Protein AF-A0A6P0M9P1-F1 (afdb_monomer_lite)

pLDDT: mean 74.09, std 18.94, range [24.89, 97.88]

Structure (mmCIF, N/CA/C/O backbone):
data_AF-A0A6P0M9P1-F1
#
_entry.id   AF-A0A6P0M9P1-F1
#
loop_
_atom_site.group_PDB
_atom_site.id
_atom_site.type_symbol
_atom_site.label_atom_id
_atom_site.label_alt_id
_atom_site.label_comp_id
_atom_site.label_asym_id
_atom_site.label_entity_id
_atom_site.label_seq_id
_atom_site.pdbx_PDB_ins_code
_atom_site.Cartn_x
_atom_site.Cartn_y
_at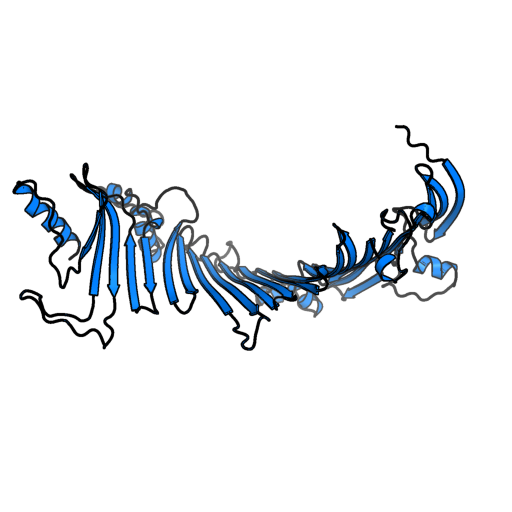om_site.Cartn_z
_atom_site.occupancy
_atom_site.B_iso_or_equiv
_atom_site.auth_seq_id
_atom_site.auth_comp_id
_atom_site.auth_asym_id
_atom_site.auth_atom_id
_atom_site.pdbx_PDB_model_num
ATOM 1 N N . MET A 1 1 ? -7.305 11.509 -44.863 1.00 38.38 1 MET A N 1
ATOM 2 C CA . MET A 1 1 ? -5.838 11.687 -44.806 1.00 38.38 1 MET A CA 1
ATOM 3 C C . MET A 1 1 ? -5.190 10.325 -45.001 1.00 38.38 1 MET A C 1
ATOM 5 O O . MET A 1 1 ? -5.259 9.501 -44.101 1.00 38.38 1 MET A O 1
ATOM 9 N N . GLN A 1 2 ? -4.645 10.062 -46.188 1.00 34.06 2 GLN A N 1
ATOM 10 C CA . GLN A 1 2 ? -3.850 8.864 -46.471 1.00 34.06 2 GLN A CA 1
ATOM 11 C C . GLN A 1 2 ? -2.461 9.055 -45.842 1.00 34.06 2 GLN A C 1
ATOM 13 O O . GLN A 1 2 ? -1.801 10.054 -46.115 1.00 34.06 2 GLN A O 1
ATOM 18 N N . ARG A 1 3 ? -2.040 8.141 -44.959 1.00 35.53 3 ARG A N 1
ATOM 19 C CA . ARG A 1 3 ? -0.643 8.047 -44.510 1.00 35.53 3 ARG A CA 1
ATOM 20 C C . ARG A 1 3 ? 0.139 7.338 -45.615 1.00 35.53 3 ARG A C 1
ATOM 22 O O . ARG A 1 3 ? 0.068 6.120 -45.717 1.00 35.53 3 ARG A O 1
ATOM 29 N N . THR A 1 4 ? 0.840 8.088 -46.450 1.00 42.34 4 THR A N 1
ATOM 30 C CA . THR A 1 4 ? 1.863 7.545 -47.348 1.00 42.34 4 THR A CA 1
ATOM 31 C C . THR A 1 4 ? 3.194 7.571 -46.604 1.00 42.34 4 THR A C 1
ATOM 33 O O . THR A 1 4 ? 3.715 8.643 -46.313 1.00 42.34 4 THR A O 1
ATOM 36 N N . THR A 1 5 ? 3.711 6.399 -46.240 1.00 47.75 5 THR A N 1
ATOM 37 C CA . THR A 1 5 ? 5.078 6.231 -45.730 1.00 47.75 5 THR A CA 1
ATOM 38 C C . THR A 1 5 ? 5.928 5.747 -46.900 1.00 47.75 5 THR A C 1
ATOM 40 O O . THR A 1 5 ? 5.751 4.621 -47.357 1.00 47.75 5 THR A O 1
ATOM 43 N N . SER A 1 6 ? 6.800 6.601 -47.433 1.00 54.19 6 SER A N 1
ATOM 44 C CA . SER A 1 6 ? 7.803 6.214 -48.432 1.00 54.19 6 SER A CA 1
ATOM 45 C C . SER A 1 6 ? 9.042 5.692 -47.702 1.00 54.19 6 SER A C 1
ATOM 47 O O . SER A 1 6 ? 9.716 6.429 -46.981 1.00 54.19 6 SER A O 1
ATOM 49 N N . VAL A 1 7 ? 9.343 4.402 -47.858 1.00 54.53 7 VAL A N 1
ATOM 50 C CA . VAL A 1 7 ? 10.611 3.810 -47.402 1.00 54.53 7 VAL A CA 1
ATOM 51 C C . VAL A 1 7 ? 11.646 4.061 -48.496 1.00 54.53 7 VAL A C 1
ATOM 53 O O . VAL A 1 7 ? 11.438 3.656 -49.636 1.00 54.53 7 VAL A O 1
ATOM 56 N N . SER A 1 8 ? 12.727 4.776 -48.178 1.00 58.97 8 SER A N 1
ATOM 57 C CA . SER A 1 8 ? 13.709 5.226 -49.183 1.00 58.97 8 SER A CA 1
ATOM 58 C C . SER A 1 8 ? 14.984 4.377 -49.230 1.00 58.97 8 SER A C 1
ATOM 60 O O . SER A 1 8 ? 15.670 4.377 -50.247 1.00 58.97 8 SER A O 1
ATOM 62 N N . LEU A 1 9 ? 15.292 3.635 -48.160 1.00 63.91 9 LEU A N 1
ATOM 63 C CA . LEU A 1 9 ? 16.348 2.619 -48.100 1.00 63.91 9 LEU A CA 1
ATOM 64 C C . LEU A 1 9 ? 16.195 1.825 -46.789 1.00 63.91 9 LEU A C 1
ATOM 66 O O . LEU A 1 9 ? 15.984 2.441 -45.743 1.00 63.91 9 LEU A O 1
ATOM 70 N N . GLY A 1 10 ? 16.328 0.499 -46.820 1.00 65.81 10 GLY A N 1
ATOM 71 C CA . GLY A 1 10 ? 16.292 -0.346 -45.623 1.00 65.81 10 GLY A CA 1
ATOM 72 C C . GLY A 1 10 ? 17.229 -1.540 -45.756 1.00 65.81 10 GLY A C 1
ATOM 73 O O . GLY A 1 10 ? 17.262 -2.182 -46.803 1.00 65.81 10 GLY A O 1
ATOM 74 N N . LEU A 1 11 ? 18.007 -1.810 -44.712 1.00 77.12 11 LEU A N 1
ATOM 75 C CA . LEU A 1 11 ? 18.753 -3.049 -44.531 1.00 77.12 11 LEU A CA 1
ATOM 76 C C . LEU A 1 11 ? 18.019 -3.875 -43.480 1.00 77.12 11 LEU A C 1
ATOM 78 O O . LEU A 1 11 ? 17.693 -3.364 -42.408 1.00 77.12 11 LEU A O 1
ATOM 82 N N . ILE A 1 12 ? 17.762 -5.137 -43.797 1.00 80.69 12 ILE A N 1
ATOM 83 C CA . ILE A 1 12 ? 17.265 -6.127 -42.846 1.00 80.69 12 ILE A CA 1
ATOM 84 C C . ILE A 1 12 ? 18.314 -7.228 -42.816 1.00 80.69 12 ILE A C 1
ATOM 86 O O . ILE A 1 12 ? 18.659 -7.778 -43.860 1.00 80.69 12 ILE A O 1
ATOM 90 N N . SER A 1 13 ? 18.856 -7.495 -41.634 1.00 83.56 13 SER A N 1
ATOM 91 C CA . SER A 1 13 ? 19.706 -8.653 -41.393 1.00 83.56 13 SER A CA 1
ATOM 92 C C . SER A 1 13 ? 18.920 -9.650 -40.566 1.00 83.56 13 SER A C 1
ATOM 94 O O . SER A 1 13 ? 18.376 -9.297 -39.521 1.00 83.56 13 SER A O 1
ATOM 96 N N . GLU A 1 14 ? 18.890 -10.891 -41.022 1.00 87.00 14 GLU A N 1
ATOM 97 C CA . GLU A 1 14 ? 18.314 -11.999 -40.275 1.00 87.00 14 GLU A CA 1
ATOM 98 C C . GLU A 1 14 ? 19.429 -12.712 -39.514 1.00 87.00 14 GLU A C 1
ATOM 100 O O . GLU A 1 14 ? 20.506 -12.966 -40.052 1.00 87.00 14 GLU A O 1
ATOM 105 N N . LEU A 1 15 ? 19.169 -13.007 -38.248 1.00 83.75 15 LEU A N 1
ATOM 106 C CA . LEU A 1 15 ? 20.031 -13.786 -37.377 1.00 83.75 15 LEU A CA 1
ATOM 107 C C . LEU A 1 15 ? 19.163 -14.878 -36.761 1.00 83.75 15 LEU A C 1
ATOM 109 O O . LEU A 1 15 ? 18.181 -14.565 -36.095 1.00 83.75 15 LEU A O 1
ATOM 113 N N . THR A 1 16 ? 19.493 -16.143 -37.001 1.00 84.12 16 THR A N 1
ATOM 114 C CA . THR A 1 16 ? 18.755 -17.273 -36.424 1.00 84.12 16 THR A CA 1
ATOM 115 C C . THR A 1 16 ? 19.647 -17.993 -35.436 1.00 84.12 16 THR A C 1
ATOM 117 O O . THR A 1 16 ? 20.702 -18.472 -35.824 1.00 84.12 16 THR A O 1
ATOM 120 N N . VAL A 1 17 ? 19.211 -18.069 -34.182 1.00 80.75 17 VAL A N 1
ATOM 121 C CA . VAL A 1 17 ? 19.950 -18.675 -33.071 1.00 80.75 17 VAL A CA 1
ATOM 122 C C . VAL A 1 17 ? 18.977 -19.542 -32.280 1.00 80.75 17 VAL A C 1
ATOM 124 O O . VAL A 1 17 ? 17.873 -19.100 -31.973 1.00 80.75 17 VAL A O 1
ATOM 127 N N . ALA A 1 18 ? 19.362 -20.783 -31.969 1.00 78.44 18 ALA A N 1
ATOM 128 C CA . ALA A 1 18 ? 18.538 -21.736 -31.208 1.00 78.44 18 ALA A CA 1
ATOM 129 C C . ALA A 1 18 ? 17.090 -21.915 -31.729 1.00 78.44 18 ALA A C 1
ATOM 131 O O . ALA A 1 18 ? 16.169 -22.188 -30.965 1.00 78.44 18 ALA A O 1
ATOM 132 N N . GLY A 1 19 ? 16.875 -21.775 -33.043 1.00 78.31 19 GLY A N 1
ATOM 133 C CA . GLY A 1 19 ? 15.552 -21.911 -33.665 1.00 78.31 19 GLY A CA 1
ATOM 134 C C . GLY A 1 19 ? 14.665 -20.662 -33.597 1.00 78.31 19 GLY A C 1
ATOM 135 O O . GLY A 1 19 ? 13.563 -20.689 -34.142 1.00 78.31 19 GLY A O 1
ATOM 136 N N . GLU A 1 20 ? 15.140 -19.562 -33.007 1.00 83.19 20 GLU A N 1
ATOM 137 C CA . GLU A 1 20 ? 14.487 -18.254 -33.077 1.00 83.19 20 GLU A CA 1
ATOM 138 C C . GLU A 1 20 ? 15.177 -17.346 -34.096 1.00 83.19 20 GLU A C 1
ATOM 140 O O . GLU A 1 20 ? 16.402 -17.217 -34.115 1.00 83.19 20 GLU A O 1
ATOM 145 N N . THR A 1 21 ? 14.384 -16.691 -34.946 1.00 85.75 21 THR A N 1
ATOM 146 C CA . THR A 1 21 ? 14.883 -15.734 -35.940 1.00 85.75 21 THR A CA 1
ATOM 147 C C . THR A 1 21 ? 14.630 -14.304 -35.485 1.00 85.75 21 THR A C 1
ATOM 149 O O . THR A 1 21 ? 13.490 -13.861 -35.319 1.00 85.75 21 THR A O 1
ATOM 152 N N . VAL A 1 22 ? 15.714 -13.549 -35.369 1.00 87.38 22 VAL A N 1
ATOM 153 C CA . VAL A 1 22 ? 15.731 -12.124 -35.065 1.00 87.38 22 VAL A CA 1
ATOM 154 C C . VAL A 1 22 ? 16.049 -11.345 -36.324 1.00 87.38 22 VAL A C 1
ATOM 156 O O . VAL A 1 22 ? 16.987 -11.641 -37.057 1.00 87.38 22 VAL A O 1
ATOM 159 N N . ASN A 1 23 ? 15.264 -10.308 -36.562 1.00 87.50 23 ASN A N 1
ATOM 160 C CA . ASN A 1 23 ? 15.433 -9.385 -37.661 1.00 87.50 23 ASN A CA 1
ATOM 161 C C . ASN A 1 23 ? 15.961 -8.067 -37.107 1.00 87.50 23 ASN A C 1
ATOM 163 O O . ASN A 1 23 ? 15.281 -7.383 -36.337 1.00 87.50 23 ASN A O 1
ATOM 167 N N . LEU A 1 24 ? 17.170 -7.710 -37.521 1.00 86.19 24 LEU A N 1
ATOM 168 C CA . LEU A 1 24 ? 17.770 -6.416 -37.253 1.00 86.19 24 LEU A CA 1
ATOM 169 C C . LEU A 1 24 ? 17.489 -5.500 -38.435 1.00 86.19 24 LEU A C 1
ATOM 171 O O . LEU A 1 24 ? 17.978 -5.723 -39.542 1.00 86.19 24 LEU A O 1
ATOM 175 N N . ILE A 1 25 ? 16.694 -4.468 -38.192 1.00 89.88 25 ILE A N 1
ATOM 176 C CA . ILE A 1 25 ? 16.347 -3.463 -39.185 1.00 89.88 25 ILE A CA 1
ATOM 177 C C . ILE A 1 25 ? 17.253 -2.244 -39.031 1.00 89.88 25 ILE A C 1
ATOM 179 O O . ILE A 1 25 ? 17.610 -1.850 -37.921 1.00 89.88 25 ILE A O 1
ATOM 183 N N . LEU A 1 26 ? 17.598 -1.626 -40.153 1.00 87.75 26 LEU A N 1
ATOM 184 C CA . LEU A 1 26 ? 18.096 -0.261 -40.237 1.00 87.75 26 LEU A CA 1
ATOM 185 C C . LEU A 1 26 ? 17.437 0.388 -41.451 1.00 87.75 26 LEU A C 1
ATOM 187 O O . LEU A 1 26 ? 17.764 0.063 -42.590 1.00 87.75 26 LEU A O 1
ATOM 191 N N . GLU A 1 27 ? 16.504 1.302 -41.222 1.00 89.88 27 GLU A N 1
ATOM 192 C CA . GLU A 1 27 ? 15.708 1.915 -42.280 1.00 89.88 27 GLU A CA 1
ATOM 193 C C . GLU A 1 27 ? 15.715 3.440 -42.213 1.00 89.88 27 GLU A C 1
ATOM 195 O O . GLU A 1 27 ? 15.744 4.050 -41.141 1.00 89.88 27 GLU A O 1
ATOM 200 N N . LYS A 1 28 ? 15.657 4.057 -43.394 1.00 88.94 28 LYS A N 1
ATOM 201 C CA . LYS A 1 28 ? 15.382 5.478 -43.587 1.00 88.94 28 LYS A CA 1
ATOM 202 C C . LYS A 1 28 ? 14.001 5.627 -44.217 1.00 88.94 28 LYS A C 1
ATOM 204 O O . LYS A 1 28 ? 13.802 5.330 -45.403 1.00 88.94 28 LYS A O 1
ATOM 209 N N . ILE A 1 29 ? 13.069 6.155 -43.438 1.00 86.62 29 ILE A N 1
ATOM 210 C CA . ILE A 1 29 ? 11.688 6.398 -43.851 1.00 86.62 29 ILE A CA 1
ATOM 211 C C . ILE A 1 29 ? 11.382 7.894 -43.867 1.00 86.62 29 ILE A C 1
ATOM 213 O O . ILE A 1 29 ? 11.994 8.687 -43.149 1.00 86.62 29 ILE A O 1
ATOM 217 N N . GLU A 1 30 ? 10.403 8.273 -44.676 1.00 81.94 30 GLU A N 1
ATOM 218 C CA . GLU A 1 30 ? 9.823 9.610 -44.667 1.00 81.94 30 GLU A CA 1
ATOM 219 C C . GLU A 1 30 ? 8.428 9.549 -44.023 1.00 81.94 30 GLU A C 1
ATOM 221 O O . GLU A 1 30 ? 7.499 8.934 -44.549 1.00 81.94 30 GLU A O 1
ATOM 226 N N . ASP A 1 31 ? 8.281 10.158 -42.843 1.00 76.38 31 ASP A N 1
ATOM 227 C CA . ASP A 1 31 ? 7.021 10.233 -42.092 1.00 76.38 31 ASP A CA 1
ATOM 228 C C . ASP A 1 31 ? 6.557 11.691 -42.051 1.00 76.38 31 ASP A C 1
ATOM 230 O O . ASP A 1 31 ? 7.145 12.517 -41.356 1.00 76.38 31 ASP A O 1
ATOM 234 N N . ARG A 1 32 ? 5.502 12.031 -42.804 1.00 76.56 32 ARG A N 1
ATOM 235 C CA . ARG A 1 32 ? 4.954 13.403 -42.889 1.00 76.56 32 ARG A CA 1
ATOM 236 C C . ARG A 1 32 ? 6.013 14.457 -43.280 1.00 76.56 32 ARG A C 1
ATOM 238 O O . ARG A 1 32 ? 6.100 15.502 -42.634 1.00 76.56 32 ARG A O 1
ATOM 245 N N . ASN A 1 33 ? 6.802 14.185 -44.325 1.00 77.31 33 ASN A N 1
ATOM 246 C CA . ASN A 1 33 ? 7.924 15.018 -44.801 1.00 77.31 33 ASN A CA 1
ATOM 247 C C . ASN A 1 33 ? 9.038 15.221 -43.754 1.00 77.31 33 ASN A C 1
ATOM 249 O O . ASN A 1 33 ? 9.734 16.236 -43.762 1.00 77.31 33 ASN A O 1
ATOM 253 N N . VAL A 1 34 ? 9.174 14.287 -42.810 1.00 78.44 34 VAL A N 1
ATOM 254 C CA . VAL A 1 34 ? 10.265 14.251 -41.833 1.00 78.44 34 VAL A CA 1
ATOM 255 C C . VAL A 1 34 ? 11.085 13.003 -42.091 1.00 78.44 34 VAL A C 1
ATOM 257 O O . VAL A 1 34 ? 10.536 11.902 -42.156 1.00 78.44 34 VAL A O 1
ATOM 260 N N . THR A 1 35 ? 12.400 13.168 -42.192 1.00 85.50 35 THR A N 1
ATOM 261 C CA . THR A 1 35 ? 13.320 12.039 -42.284 1.00 85.50 35 THR A CA 1
ATOM 262 C C . THR A 1 35 ? 13.402 11.357 -40.924 1.00 85.50 35 THR A C 1
ATOM 264 O O . THR A 1 35 ? 13.758 11.983 -39.919 1.00 85.50 35 THR A O 1
ATOM 267 N N . VAL A 1 36 ? 13.097 10.064 -40.890 1.00 87.69 36 VAL A N 1
ATOM 268 C CA . VAL A 1 36 ? 13.211 9.226 -39.697 1.00 87.69 36 VAL A CA 1
ATOM 269 C C . VAL A 1 36 ? 14.160 8.075 -40.005 1.00 87.69 36 VAL A C 1
ATOM 271 O O . VAL A 1 36 ? 13.986 7.368 -40.995 1.00 87.69 36 VAL A O 1
ATOM 274 N N . TYR A 1 37 ? 15.159 7.886 -39.150 1.00 90.56 37 TYR A N 1
ATOM 275 C CA . TYR A 1 37 ? 15.998 6.693 -39.164 1.00 90.56 37 TYR A CA 1
ATOM 276 C C . TYR A 1 37 ? 15.546 5.782 -38.034 1.00 90.56 37 TYR A C 1
ATOM 278 O O . TYR A 1 37 ? 15.446 6.233 -36.891 1.00 90.56 37 TYR A O 1
ATOM 286 N N . ARG A 1 38 ? 15.272 4.520 -38.343 1.00 90.50 38 ARG A N 1
ATOM 287 C CA . ARG A 1 38 ? 14.925 3.499 -37.354 1.00 90.50 38 ARG A CA 1
ATOM 288 C C . ARG A 1 38 ? 15.929 2.377 -37.415 1.00 90.50 38 ARG A C 1
ATOM 290 O O . ARG A 1 38 ? 16.376 2.013 -38.497 1.00 90.50 38 ARG A O 1
ATOM 297 N N . GLY A 1 39 ? 16.281 1.846 -36.258 1.00 90.69 39 GLY A N 1
ATOM 298 C CA . GLY A 1 39 ? 17.178 0.711 -36.163 1.00 90.69 39 GLY A CA 1
ATOM 299 C C . GLY A 1 39 ? 16.838 -0.186 -34.986 1.00 90.69 39 GLY A C 1
ATOM 300 O O . GLY A 1 39 ? 16.245 0.280 -34.015 1.00 90.69 39 GLY A O 1
ATOM 301 N N . GLY A 1 40 ? 17.239 -1.451 -35.053 1.00 91.00 40 GLY A N 1
ATOM 302 C CA . GLY A 1 40 ? 17.120 -2.398 -33.946 1.00 91.00 40 GLY A CA 1
ATOM 303 C C . GLY A 1 40 ? 16.337 -3.657 -34.303 1.00 91.00 40 GLY A C 1
ATOM 304 O O . GLY A 1 40 ? 16.239 -4.020 -35.467 1.00 91.00 40 GLY A O 1
ATOM 305 N N . MET A 1 41 ? 15.817 -4.339 -33.290 1.00 92.12 41 MET A N 1
ATOM 306 C CA . MET A 1 41 ? 15.049 -5.576 -33.417 1.00 92.12 41 MET A CA 1
ATOM 307 C C . MET A 1 41 ? 13.576 -5.289 -33.707 1.00 92.12 41 MET A C 1
ATOM 309 O O . MET A 1 41 ? 13.004 -4.325 -33.188 1.00 92.12 41 MET A O 1
ATOM 313 N N . ILE A 1 42 ? 12.933 -6.156 -34.490 1.00 86.50 42 ILE A N 1
ATOM 314 C CA . ILE A 1 42 ? 11.476 -6.111 -34.657 1.00 86.50 42 ILE A CA 1
ATOM 315 C C . ILE A 1 42 ? 10.798 -6.451 -33.321 1.00 86.50 42 ILE A C 1
ATOM 317 O O . ILE A 1 42 ? 11.225 -7.338 -32.582 1.00 86.50 42 ILE A O 1
ATOM 321 N N . ALA A 1 43 ? 9.724 -5.726 -33.003 1.00 84.50 43 ALA A N 1
ATOM 322 C CA . ALA A 1 43 ? 8.974 -5.919 -31.768 1.00 84.50 43 ALA A CA 1
ATOM 323 C C . ALA A 1 43 ? 8.430 -7.354 -31.646 1.00 84.50 43 ALA A C 1
ATOM 325 O O . ALA A 1 43 ? 7.859 -7.889 -32.594 1.00 84.50 43 ALA A O 1
ATOM 326 N N . GLY A 1 44 ? 8.572 -7.939 -30.455 1.00 84.94 44 GLY A N 1
ATOM 327 C CA . GLY A 1 44 ? 8.113 -9.297 -30.150 1.00 84.94 44 GLY A CA 1
ATOM 328 C C . GLY A 1 44 ? 9.122 -10.404 -30.470 1.00 84.94 44 GLY A C 1
ATOM 329 O O . GLY A 1 44 ? 8.839 -11.557 -30.170 1.00 84.94 44 GLY A O 1
ATOM 330 N N . GLN A 1 45 ? 10.283 -10.077 -31.045 1.00 90.19 45 GLN A N 1
ATOM 331 C CA . GLN A 1 45 ? 11.377 -11.032 -31.243 1.00 90.19 45 GLN A CA 1
ATOM 332 C C . GLN A 1 45 ? 12.302 -11.084 -30.027 1.00 90.19 45 GLN A C 1
ATOM 334 O O . GLN A 1 45 ? 12.433 -10.108 -29.285 1.00 90.19 45 GLN A O 1
ATOM 339 N N . ARG A 1 46 ? 12.973 -12.220 -29.853 1.00 90.81 46 ARG A N 1
ATOM 340 C CA . ARG A 1 46 ? 13.900 -12.481 -28.756 1.00 90.81 46 ARG A CA 1
ATOM 341 C C . ARG A 1 46 ? 15.220 -12.998 -29.314 1.00 90.81 46 ARG A C 1
ATOM 343 O O . ARG A 1 46 ? 15.235 -13.766 -30.265 1.00 90.81 46 ARG A O 1
ATOM 350 N N . LEU A 1 47 ? 16.325 -12.520 -28.750 1.00 90.06 47 LEU A N 1
ATOM 351 C CA . LEU A 1 47 ? 17.672 -12.972 -29.084 1.00 90.06 47 LEU A CA 1
ATOM 352 C C . LEU A 1 47 ? 18.294 -13.632 -27.857 1.00 90.06 47 LEU A C 1
ATOM 354 O O . LEU A 1 47 ? 18.680 -12.925 -26.923 1.00 90.06 47 LEU A O 1
ATOM 358 N N . TYR A 1 48 ? 18.409 -14.959 -27.868 1.00 90.69 48 TYR A N 1
ATOM 359 C CA . TYR A 1 48 ? 19.090 -15.709 -26.813 1.00 90.69 48 TYR A CA 1
ATOM 360 C C . TYR A 1 48 ? 20.597 -15.449 -26.849 1.00 90.69 48 TYR A C 1
ATOM 362 O O . TYR A 1 48 ? 21.287 -15.799 -27.807 1.00 90.69 48 TYR A O 1
ATOM 370 N N . VAL A 1 49 ? 21.108 -14.802 -25.801 1.00 89.19 49 VAL A N 1
ATOM 371 C CA . VAL A 1 49 ? 22.491 -14.308 -25.758 1.00 89.19 49 VAL A CA 1
ATOM 372 C C . VAL A 1 49 ? 23.480 -15.457 -25.613 1.00 89.19 49 VAL A C 1
ATOM 374 O O . VAL A 1 49 ? 24.488 -15.472 -26.311 1.00 89.19 49 VAL A O 1
ATOM 377 N N . VAL A 1 50 ? 23.194 -16.420 -24.734 1.00 88.81 50 VAL A N 1
ATOM 378 C CA . VAL A 1 50 ? 24.088 -17.563 -24.499 1.00 88.81 50 VAL A CA 1
ATOM 379 C C . VAL A 1 50 ? 24.176 -18.441 -25.742 1.00 88.81 50 VAL A C 1
ATOM 381 O O . VAL A 1 50 ? 25.277 -18.680 -26.222 1.00 88.81 50 VAL A O 1
ATOM 384 N N . ALA A 1 51 ? 23.038 -18.791 -26.342 1.00 87.56 51 ALA A N 1
ATOM 385 C CA . ALA A 1 51 ? 23.013 -19.562 -27.582 1.00 87.56 51 ALA A CA 1
ATOM 386 C C . ALA A 1 51 ? 23.769 -18.872 -28.737 1.00 87.56 51 ALA A C 1
ATOM 388 O O . ALA A 1 51 ? 24.451 -19.534 -29.515 1.00 87.56 51 ALA A O 1
ATOM 389 N N . LEU A 1 52 ? 23.701 -17.536 -28.835 1.00 88.88 52 LEU A N 1
ATOM 390 C CA . LEU A 1 52 ? 24.477 -16.784 -29.828 1.00 88.88 52 LEU A CA 1
ATOM 391 C C . LEU A 1 52 ? 25.982 -16.867 -29.536 1.00 88.88 52 LEU A C 1
ATOM 393 O O . LEU A 1 52 ? 26.791 -16.992 -30.452 1.00 88.88 52 LEU A O 1
ATOM 397 N N . LEU A 1 53 ? 26.371 -16.762 -28.264 1.00 88.00 53 LEU A N 1
ATOM 398 C CA . LEU A 1 53 ? 27.773 -16.855 -27.865 1.00 88.00 53 LEU A CA 1
ATOM 399 C C . LEU A 1 53 ? 28.335 -18.265 -28.062 1.00 88.00 53 LEU A C 1
ATOM 401 O O . LEU A 1 53 ? 29.481 -18.369 -28.479 1.00 88.00 53 LEU A O 1
ATOM 405 N N . GLU A 1 54 ? 27.555 -19.318 -27.825 1.00 89.06 54 GLU A N 1
ATOM 406 C CA . GLU A 1 54 ? 27.941 -20.713 -28.087 1.00 89.06 54 GLU A CA 1
ATOM 407 C C . GLU A 1 54 ? 28.165 -20.985 -29.586 1.00 89.06 54 GLU A C 1
ATOM 409 O O . GLU A 1 54 ? 29.062 -21.745 -29.950 1.00 89.06 54 GLU A O 1
ATOM 414 N N . GLU A 1 55 ? 27.408 -20.329 -30.474 1.00 86.75 55 GLU A N 1
ATOM 415 C CA . GLU A 1 55 ? 27.634 -20.409 -31.925 1.00 86.75 55 GLU A CA 1
ATOM 416 C C . GLU A 1 55 ? 28.947 -19.720 -32.346 1.00 86.75 55 GLU A C 1
ATOM 418 O O . GLU A 1 55 ? 29.640 -20.180 -33.256 1.00 86.75 55 GLU A O 1
ATOM 423 N N . LEU A 1 56 ? 29.320 -18.627 -31.669 1.00 88.00 56 LEU A N 1
ATOM 424 C CA . LEU A 1 56 ? 30.550 -17.870 -31.941 1.00 88.00 56 LEU A CA 1
ATOM 425 C C . LEU A 1 56 ? 31.791 -18.455 -31.252 1.00 88.00 56 LEU A C 1
ATOM 427 O O . LEU A 1 56 ? 32.903 -18.338 -31.773 1.00 88.00 56 LEU A O 1
ATOM 431 N N . ILE A 1 57 ? 31.612 -19.041 -30.071 1.00 89.56 57 ILE A N 1
ATOM 432 C CA . ILE A 1 57 ? 32.646 -19.618 -29.215 1.00 89.56 57 ILE A CA 1
ATOM 433 C C . ILE A 1 57 ? 32.195 -21.042 -28.864 1.00 89.56 57 ILE A C 1
ATOM 435 O O . ILE A 1 57 ? 31.507 -21.243 -27.861 1.00 89.56 57 ILE A O 1
ATOM 439 N N . PRO A 1 58 ? 32.581 -22.037 -29.679 1.00 82.75 58 PRO A N 1
ATOM 440 C CA . PRO A 1 58 ? 32.293 -23.434 -29.384 1.00 82.75 58 PRO A CA 1
ATOM 441 C C . PRO A 1 58 ? 32.853 -23.832 -28.010 1.00 82.75 58 PRO A C 1
ATOM 443 O O . PRO A 1 58 ? 33.950 -23.404 -27.654 1.00 82.75 58 PRO A O 1
ATOM 446 N N . GLU A 1 59 ? 32.117 -24.667 -27.268 1.00 83.62 59 GLU A N 1
ATOM 447 C CA . GLU A 1 59 ? 32.466 -25.136 -25.908 1.00 83.62 59 GLU A CA 1
ATOM 448 C C . GLU A 1 59 ? 32.436 -24.054 -24.812 1.00 83.62 59 GLU A C 1
ATOM 450 O O . GLU A 1 59 ? 33.087 -24.191 -23.774 1.00 83.62 59 GLU A O 1
ATOM 455 N N . LEU A 1 60 ? 31.669 -22.978 -25.006 1.00 84.69 60 LEU A N 1
ATOM 456 C CA . LEU A 1 60 ? 31.405 -22.025 -23.933 1.00 84.69 60 LEU A CA 1
ATOM 457 C C . LEU A 1 60 ? 30.688 -22.719 -22.759 1.00 84.69 60 LEU A C 1
ATOM 459 O O . LEU A 1 60 ? 29.543 -23.140 -22.880 1.00 84.69 60 LEU A O 1
ATOM 463 N N . ASP A 1 61 ? 31.358 -22.799 -21.610 1.00 85.50 61 ASP A N 1
ATOM 464 C CA . ASP A 1 61 ? 30.780 -23.300 -20.359 1.00 85.50 61 ASP A CA 1
ATOM 465 C C . ASP A 1 61 ? 29.926 -22.201 -19.704 1.00 85.50 61 ASP A C 1
ATOM 467 O O . ASP A 1 61 ? 30.402 -21.399 -18.892 1.00 85.50 61 ASP A O 1
ATOM 471 N N . ALA A 1 62 ? 28.672 -22.086 -20.147 1.00 81.94 62 ALA A N 1
ATOM 472 C CA . ALA A 1 62 ? 27.717 -21.121 -19.619 1.00 81.94 62 ALA A CA 1
ATOM 473 C C . ALA A 1 62 ? 26.875 -21.741 -18.485 1.00 81.94 62 ALA A C 1
ATOM 475 O O . ALA A 1 62 ? 26.254 -22.786 -18.687 1.00 81.94 62 ALA A O 1
ATOM 476 N N . PRO A 1 63 ? 26.776 -21.092 -17.306 1.00 83.94 63 PRO A N 1
ATOM 477 C CA . PRO A 1 63 ? 25.931 -21.579 -16.220 1.00 83.94 63 PRO A CA 1
ATOM 478 C C . PRO A 1 63 ? 24.453 -21.686 -16.619 1.00 83.94 63 PRO A C 1
ATOM 480 O O . PRO A 1 63 ? 23.905 -20.755 -17.213 1.00 83.94 63 PRO A O 1
ATOM 483 N N . ASP A 1 64 ? 23.764 -22.731 -16.149 1.00 82.75 64 ASP A N 1
ATOM 484 C CA . ASP A 1 64 ? 22.319 -22.937 -16.373 1.00 82.75 64 ASP A CA 1
ATOM 485 C C . ASP A 1 64 ? 21.463 -21.712 -15.989 1.00 82.75 64 ASP A C 1
ATOM 487 O O . ASP A 1 64 ? 20.451 -21.417 -16.620 1.00 82.75 64 ASP A O 1
ATOM 491 N N . SER A 1 65 ? 21.908 -20.944 -14.987 1.00 80.56 65 SER A N 1
ATOM 492 C CA . SER A 1 65 ? 21.223 -19.740 -14.483 1.00 80.56 65 SER A CA 1
ATOM 493 C C . SER A 1 65 ? 21.089 -18.587 -15.485 1.00 80.56 65 SER A C 1
ATOM 495 O O . SER A 1 65 ? 20.283 -17.686 -15.243 1.00 80.56 65 SER A O 1
ATOM 497 N N . ILE A 1 66 ? 21.865 -18.587 -16.574 1.00 84.50 66 ILE A N 1
ATOM 498 C CA . ILE A 1 66 ? 21.833 -17.545 -17.615 1.00 84.50 66 ILE A CA 1
ATOM 499 C C . ILE A 1 66 ? 21.460 -18.089 -18.996 1.00 84.50 66 ILE A C 1
ATOM 501 O O . ILE A 1 66 ? 21.369 -17.309 -19.939 1.00 84.50 66 ILE A O 1
ATOM 505 N N . GLN A 1 67 ? 21.215 -19.396 -19.129 1.00 85.00 67 GLN A N 1
ATOM 506 C CA . GLN A 1 67 ? 20.934 -20.040 -20.419 1.00 85.00 67 GLN A CA 1
ATOM 507 C C . GLN A 1 67 ? 19.743 -19.406 -21.157 1.00 85.00 67 GLN A C 1
ATOM 509 O O . GLN A 1 67 ? 19.745 -19.272 -22.378 1.00 85.00 67 GLN A O 1
ATOM 514 N N . ASN A 1 68 ? 18.755 -18.914 -20.405 1.00 87.62 68 ASN A N 1
ATOM 515 C CA . ASN A 1 68 ? 17.561 -18.271 -20.953 1.00 87.62 68 ASN A CA 1
ATOM 516 C C . ASN A 1 68 ? 17.675 -16.743 -21.110 1.00 87.62 68 ASN A C 1
ATOM 518 O O . ASN A 1 68 ? 16.666 -16.104 -21.428 1.00 87.62 68 ASN A O 1
ATOM 522 N N . LEU A 1 69 ? 18.859 -16.149 -20.889 1.00 90.50 69 LEU A N 1
ATOM 523 C CA . LEU A 1 69 ? 19.087 -14.711 -21.050 1.00 90.50 69 LEU A CA 1
ATOM 524 C C . LEU A 1 69 ? 18.762 -14.296 -22.487 1.00 90.50 69 LEU A C 1
ATOM 526 O O . LEU A 1 69 ? 19.420 -14.723 -23.440 1.00 90.50 69 LEU A O 1
ATOM 530 N N . ALA A 1 70 ? 17.783 -13.406 -22.630 1.00 91.88 70 ALA A N 1
ATOM 531 C CA . ALA A 1 70 ? 17.324 -12.937 -23.927 1.00 91.88 70 ALA A CA 1
ATOM 532 C C . ALA A 1 70 ? 17.315 -11.412 -23.999 1.00 91.88 70 ALA A C 1
ATOM 534 O O . ALA A 1 70 ? 16.825 -10.738 -23.096 1.00 91.88 70 ALA A O 1
ATOM 535 N N . ILE A 1 71 ? 17.794 -10.856 -25.109 1.00 92.00 71 ILE A N 1
ATOM 536 C CA . ILE A 1 71 ? 17.483 -9.475 -25.483 1.00 92.00 71 ILE A CA 1
ATOM 537 C C . ILE A 1 71 ? 16.101 -9.499 -26.134 1.00 92.00 71 ILE A C 1
ATOM 539 O O . ILE A 1 71 ? 15.914 -10.156 -27.155 1.00 92.00 71 ILE A O 1
ATOM 543 N N . THR A 1 72 ? 15.124 -8.804 -25.553 1.00 93.31 72 THR A N 1
ATOM 544 C CA . THR A 1 72 ? 13.725 -8.808 -26.035 1.00 93.31 72 THR A CA 1
ATOM 545 C C . THR A 1 72 ? 13.321 -7.494 -26.682 1.00 93.31 72 THR A C 1
ATOM 547 O O . THR A 1 72 ? 12.282 -7.381 -27.337 1.00 93.31 72 THR A O 1
ATOM 550 N N . LYS A 1 73 ? 14.168 -6.472 -26.535 1.00 93.12 73 LYS A N 1
ATOM 551 C CA . LYS A 1 73 ? 13.981 -5.188 -27.190 1.00 93.12 73 LYS A CA 1
ATOM 552 C C . LYS A 1 73 ? 15.316 -4.516 -27.443 1.00 93.12 73 LYS A C 1
ATOM 554 O O . LYS A 1 73 ? 16.124 -4.371 -26.532 1.00 93.12 73 LYS A O 1
ATOM 559 N N . MET A 1 74 ? 15.493 -4.032 -28.664 1.00 92.50 74 MET A N 1
ATOM 560 C CA . MET A 1 74 ? 16.473 -3.013 -29.023 1.00 92.50 74 MET A CA 1
ATOM 561 C C . MET A 1 74 ? 15.825 -2.140 -30.081 1.00 92.50 74 MET A C 1
ATOM 563 O O . MET A 1 74 ? 15.484 -2.640 -31.144 1.00 92.50 74 MET A O 1
ATOM 567 N N . ALA A 1 75 ? 15.626 -0.860 -29.809 1.00 93.06 75 ALA A N 1
ATOM 568 C CA . ALA A 1 75 ? 15.027 0.056 -30.766 1.00 93.06 75 ALA A CA 1
ATOM 569 C C . ALA A 1 75 ? 15.701 1.420 -30.679 1.00 93.06 75 ALA A C 1
ATOM 571 O O . ALA A 1 75 ? 15.875 1.975 -29.598 1.00 93.06 75 ALA A O 1
ATOM 572 N N . VAL A 1 76 ? 16.052 1.969 -31.835 1.00 92.94 76 VAL A N 1
ATOM 573 C CA . VAL A 1 76 ? 16.541 3.330 -32.032 1.00 92.94 76 VAL A CA 1
ATOM 574 C C . VAL A 1 76 ? 15.611 4.023 -33.010 1.00 92.94 76 VAL A C 1
ATOM 576 O O . VAL A 1 76 ? 15.320 3.493 -34.079 1.00 92.94 76 VAL A O 1
ATOM 579 N N . GLU A 1 77 ? 15.198 5.241 -32.682 1.00 92.12 77 GLU A N 1
ATOM 580 C CA . GLU A 1 77 ? 14.577 6.157 -33.635 1.00 92.12 77 GLU A CA 1
ATOM 581 C C . GLU A 1 77 ? 15.304 7.502 -33.580 1.00 92.12 77 GLU A C 1
ATOM 583 O O . GLU A 1 77 ? 15.506 8.076 -32.512 1.00 92.12 77 GLU A O 1
ATOM 588 N N . LEU A 1 78 ? 15.696 8.022 -34.738 1.00 89.38 78 LEU A N 1
ATOM 589 C CA . LEU A 1 78 ? 16.290 9.342 -34.906 1.00 89.38 78 LEU A CA 1
ATOM 590 C C . LEU A 1 78 ? 15.408 10.154 -35.849 1.00 89.38 78 LEU A C 1
ATOM 592 O O . LEU A 1 78 ? 15.119 9.725 -36.964 1.00 89.38 78 LEU A O 1
ATOM 596 N N . ARG A 1 79 ? 15.038 11.366 -35.437 1.00 88.44 79 ARG A N 1
ATOM 597 C CA . ARG A 1 79 ? 14.369 12.365 -36.282 1.00 88.44 79 ARG A CA 1
ATOM 598 C C . ARG A 1 79 ? 15.228 13.631 -36.327 1.00 88.44 79 ARG A C 1
ATOM 600 O O . ARG A 1 79 ? 14.964 14.564 -35.558 1.00 88.44 79 ARG A O 1
ATOM 607 N N . PRO A 1 80 ? 16.268 13.688 -37.181 1.00 84.19 80 PRO A N 1
ATOM 608 C CA . PRO A 1 80 ? 17.214 14.806 -37.199 1.00 84.19 80 PRO A CA 1
ATOM 609 C C . PRO A 1 80 ? 16.539 16.159 -37.435 1.00 84.19 80 PRO A C 1
ATOM 611 O O . PRO A 1 80 ? 16.838 17.118 -36.726 1.00 84.19 80 PRO A O 1
ATOM 614 N N . ASP A 1 81 ? 15.541 16.211 -38.323 1.00 80.69 81 ASP A N 1
ATOM 615 C CA . ASP A 1 81 ? 14.792 17.438 -38.648 1.00 80.69 81 ASP A CA 1
ATOM 616 C C . ASP A 1 81 ? 14.000 17.991 -37.449 1.00 80.69 81 ASP A C 1
ATOM 618 O O . ASP A 1 81 ? 13.630 19.165 -37.407 1.00 80.69 81 ASP A O 1
ATOM 622 N N . LYS A 1 82 ? 13.719 17.137 -36.458 1.00 77.38 82 LYS A N 1
ATOM 623 C CA . LYS A 1 82 ? 13.054 17.496 -35.198 1.00 77.38 82 LYS A CA 1
ATOM 624 C C . LYS A 1 82 ? 14.021 17.546 -34.016 1.00 77.38 82 LYS A C 1
ATOM 626 O O . LYS A 1 82 ? 13.579 17.800 -32.899 1.00 77.38 82 LYS A O 1
ATOM 631 N N . GLY A 1 83 ? 15.315 17.296 -34.231 1.00 78.12 83 GLY A N 1
ATOM 632 C CA . GLY A 1 83 ? 16.305 17.158 -33.162 1.00 78.12 83 GLY A CA 1
ATOM 633 C C . GLY A 1 83 ? 15.886 16.139 -32.101 1.00 78.12 83 GLY A C 1
ATOM 634 O O . GLY A 1 83 ? 16.096 16.386 -30.913 1.00 78.12 83 GLY A O 1
ATOM 635 N N . ALA A 1 84 ? 15.220 15.056 -32.516 1.00 84.62 84 ALA A N 1
ATOM 636 C CA . ALA A 1 84 ? 14.677 14.052 -31.613 1.00 84.62 84 ALA A CA 1
ATOM 637 C C . ALA A 1 84 ? 15.370 12.695 -31.777 1.00 84.62 84 ALA A C 1
ATOM 639 O O . ALA A 1 84 ? 15.767 12.316 -32.880 1.00 84.62 84 ALA A O 1
ATOM 640 N N . PHE A 1 85 ? 15.497 11.978 -30.667 1.00 89.50 85 PHE A N 1
ATOM 641 C CA . PHE A 1 85 ? 16.086 10.648 -30.575 1.00 89.50 85 PHE A CA 1
ATOM 642 C C . PHE A 1 85 ? 15.362 9.839 -29.502 1.00 89.50 85 PHE A C 1
ATOM 644 O O . PHE A 1 85 ? 15.034 10.382 -28.445 1.00 89.50 85 PHE A O 1
ATOM 651 N N . SER A 1 86 ? 15.172 8.548 -29.739 1.00 91.69 86 SER A N 1
ATOM 652 C CA . SER A 1 86 ? 14.798 7.585 -28.712 1.00 91.69 86 SER A CA 1
ATOM 653 C C . SER A 1 86 ? 15.608 6.305 -28.841 1.00 91.69 86 SER A C 1
ATOM 655 O O . SER A 1 86 ? 15.863 5.841 -29.950 1.00 91.69 86 SER A O 1
ATOM 657 N N . PHE A 1 87 ? 15.962 5.729 -27.701 1.00 93.12 87 PHE A N 1
ATOM 658 C CA . PHE A 1 87 ? 16.587 4.427 -27.559 1.00 93.12 87 PHE A CA 1
ATOM 659 C C . PHE A 1 87 ? 15.846 3.627 -26.498 1.00 93.12 87 PHE A C 1
ATOM 661 O O . PHE A 1 87 ? 15.585 4.140 -25.411 1.00 93.12 87 PHE A O 1
ATOM 668 N N . GLU A 1 88 ? 15.537 2.376 -26.799 1.00 94.38 88 GLU A N 1
ATOM 669 C CA . GLU A 1 88 ? 14.914 1.444 -25.871 1.00 94.38 88 GLU A CA 1
ATOM 670 C C . GLU A 1 88 ? 15.636 0.104 -25.942 1.00 94.38 88 GLU A C 1
ATOM 672 O O . GLU A 1 88 ? 15.864 -0.421 -27.031 1.00 94.38 88 GLU A O 1
ATOM 677 N N . ALA A 1 89 ? 15.972 -0.452 -24.784 1.00 93.56 89 ALA A N 1
ATOM 678 C CA . ALA A 1 89 ? 16.554 -1.777 -24.659 1.00 93.56 89 ALA A CA 1
ATOM 679 C C . ALA A 1 89 ? 15.896 -2.536 -23.510 1.00 93.56 89 ALA A C 1
ATOM 681 O O . ALA A 1 89 ? 15.576 -1.939 -22.481 1.00 93.56 89 ALA A O 1
ATOM 682 N N . ALA A 1 90 ? 15.700 -3.838 -23.682 1.00 94.62 90 ALA A N 1
ATOM 683 C CA . ALA A 1 90 ? 15.234 -4.719 -22.624 1.00 94.62 90 ALA A CA 1
ATOM 684 C C . ALA A 1 90 ? 15.905 -6.087 -22.731 1.00 94.62 90 ALA A C 1
ATOM 686 O O . ALA A 1 90 ? 16.071 -6.618 -23.833 1.00 94.62 90 ALA A O 1
ATOM 687 N N . ILE A 1 91 ? 16.265 -6.634 -21.574 1.00 93.38 91 ILE A N 1
ATOM 688 C CA . ILE A 1 91 ? 16.704 -8.017 -21.415 1.00 93.38 91 ILE A CA 1
ATOM 689 C C . ILE A 1 91 ? 15.786 -8.733 -20.433 1.00 93.38 91 ILE A C 1
ATOM 691 O O . ILE A 1 91 ? 15.276 -8.110 -19.501 1.00 93.38 91 ILE A O 1
ATOM 695 N N . GLU A 1 92 ? 15.597 -10.027 -20.639 1.00 92.44 92 GLU A N 1
ATOM 696 C CA . GLU A 1 92 ? 14.791 -10.903 -19.792 1.00 92.44 92 GLU A CA 1
ATOM 697 C C . GLU A 1 92 ? 15.597 -12.114 -19.334 1.00 92.44 92 GLU A C 1
ATOM 699 O O . GLU A 1 92 ? 16.571 -12.498 -19.986 1.00 92.44 92 GLU A O 1
ATOM 704 N N . ASN A 1 93 ? 15.174 -12.703 -18.212 1.00 87.50 93 ASN A N 1
ATOM 705 C CA . ASN A 1 93 ? 15.814 -13.856 -17.570 1.00 87.50 93 ASN A CA 1
ATOM 706 C C . ASN A 1 93 ? 17.318 -13.643 -17.374 1.00 87.50 93 ASN A C 1
ATOM 708 O O . ASN A 1 93 ? 18.135 -14.505 -17.694 1.00 87.50 93 ASN A O 1
ATOM 712 N N . ALA A 1 94 ? 17.694 -12.458 -16.888 1.00 84.50 94 ALA A N 1
ATOM 713 C CA . ALA A 1 94 ? 19.101 -12.088 -16.801 1.00 84.50 94 ALA A CA 1
ATOM 714 C C . ALA A 1 94 ? 19.875 -12.980 -15.827 1.00 84.50 94 ALA A C 1
ATOM 716 O O . ALA A 1 94 ? 21.082 -13.160 -15.974 1.00 84.50 94 ALA A O 1
ATOM 717 N N . TRP A 1 95 ? 19.170 -13.515 -14.833 1.00 87.19 95 TRP A N 1
ATOM 718 C CA . TRP A 1 95 ? 19.693 -14.460 -13.868 1.00 87.19 95 TRP A CA 1
ATOM 719 C C . TRP A 1 95 ? 18.540 -15.122 -13.113 1.00 87.19 95 TRP A C 1
ATOM 721 O O . TRP A 1 95 ? 17.566 -14.447 -12.773 1.00 87.19 95 TRP A O 1
ATOM 731 N N . SER A 1 96 ? 18.667 -16.409 -12.799 1.00 84.94 96 SER A N 1
ATOM 732 C CA . SER A 1 96 ? 17.761 -17.108 -11.884 1.00 84.94 96 SER A CA 1
ATOM 733 C C . SER A 1 96 ? 18.496 -18.150 -11.050 1.00 84.94 96 SER A C 1
ATOM 735 O O . SER A 1 96 ? 19.314 -18.900 -11.581 1.00 84.94 96 SER A O 1
ATOM 737 N N . ILE A 1 97 ? 18.149 -18.257 -9.771 1.00 83.12 97 ILE A N 1
ATOM 738 C CA . ILE A 1 97 ? 18.557 -19.360 -8.900 1.00 83.12 97 ILE A CA 1
ATOM 739 C C . ILE A 1 97 ? 17.320 -19.965 -8.241 1.00 83.12 97 ILE A C 1
ATOM 741 O O . ILE A 1 97 ? 16.488 -19.258 -7.675 1.00 83.12 97 ILE A O 1
ATOM 745 N N . THR A 1 98 ? 17.197 -21.285 -8.333 1.00 80.12 98 THR A N 1
ATOM 746 C CA . THR A 1 98 ? 16.200 -22.056 -7.586 1.00 80.12 98 THR A CA 1
ATOM 747 C C . THR A 1 98 ? 16.907 -22.690 -6.401 1.00 80.12 98 THR A C 1
ATOM 749 O O . THR A 1 98 ? 17.955 -23.311 -6.569 1.00 80.12 98 THR A O 1
ATOM 752 N N . LEU A 1 99 ? 16.374 -22.497 -5.199 1.00 77.94 99 LEU A N 1
ATOM 753 C CA . LEU A 1 99 ? 16.887 -23.164 -4.002 1.00 77.94 99 LEU A CA 1
ATOM 754 C C . LEU A 1 99 ? 16.426 -24.631 -4.024 1.00 77.94 99 LEU A C 1
ATOM 756 O O . LEU A 1 99 ? 15.361 -24.886 -4.574 1.00 77.94 99 LEU A O 1
ATOM 760 N N . ASP A 1 100 ? 17.195 -25.564 -3.444 1.00 62.22 100 ASP A N 1
ATOM 761 C CA . ASP A 1 100 ? 17.180 -27.041 -3.646 1.00 62.22 100 ASP A CA 1
ATOM 762 C C . ASP A 1 100 ? 15.819 -27.790 -3.604 1.00 62.22 100 ASP A C 1
ATOM 764 O O . ASP A 1 100 ? 15.766 -28.990 -3.867 1.00 62.22 100 ASP A O 1
ATOM 768 N N . SER A 1 101 ? 14.715 -27.102 -3.308 1.00 60.38 101 SER A N 1
ATOM 769 C CA . SER A 1 101 ? 13.320 -27.491 -3.582 1.00 60.38 101 SER A CA 1
ATOM 770 C C . SER A 1 101 ? 12.341 -26.331 -3.282 1.00 60.38 101 SER A C 1
ATOM 772 O O . SER A 1 101 ? 11.243 -26.560 -2.776 1.00 60.38 101 SER A O 1
ATOM 774 N N . GLY A 1 102 ? 12.777 -25.080 -3.464 1.00 65.31 102 GLY A N 1
ATOM 775 C CA . GLY A 1 102 ? 12.168 -23.877 -2.883 1.00 65.31 102 GLY A CA 1
ATOM 776 C C . GLY A 1 102 ? 11.874 -22.756 -3.891 1.00 65.31 102 GLY A C 1
ATOM 777 O O . GLY A 1 102 ? 11.875 -22.996 -5.099 1.00 65.31 102 GLY A O 1
ATOM 778 N N . PRO A 1 103 ? 11.604 -21.525 -3.414 1.00 75.56 103 PRO A N 1
ATOM 779 C CA . PRO A 1 103 ? 11.262 -20.400 -4.277 1.00 75.56 103 PRO A CA 1
ATOM 780 C C . PRO A 1 103 ? 12.415 -20.020 -5.210 1.00 75.56 103 PRO A C 1
ATOM 782 O O . PRO A 1 103 ? 13.595 -20.165 -4.874 1.00 75.56 103 PRO A O 1
ATOM 785 N N . THR A 1 104 ? 12.055 -19.480 -6.372 1.00 80.69 104 THR A N 1
ATOM 786 C CA . THR A 1 104 ? 13.017 -18.946 -7.336 1.00 80.69 104 THR A CA 1
ATOM 787 C C . THR A 1 104 ? 13.326 -17.489 -7.006 1.00 80.69 104 THR A C 1
ATOM 789 O O . THR A 1 104 ? 12.432 -16.701 -6.700 1.00 80.69 104 THR A O 1
ATOM 792 N N . LEU A 1 105 ? 14.607 -17.132 -7.065 1.00 84.69 105 LEU A N 1
ATOM 793 C CA . LEU A 1 105 ? 15.065 -15.748 -7.090 1.00 84.69 105 LEU A CA 1
ATOM 794 C C . LEU A 1 105 ? 15.494 -15.446 -8.518 1.00 84.69 105 LEU A C 1
ATOM 796 O O . LEU A 1 105 ? 16.393 -16.112 -9.035 1.00 84.69 105 LEU A O 1
ATOM 800 N N . SER A 1 106 ? 14.863 -14.473 -9.168 1.00 88.00 106 SER A N 1
ATOM 801 C CA . SER A 1 106 ? 15.169 -14.172 -10.567 1.00 88.00 106 SER A CA 1
ATOM 802 C C . SER A 1 106 ? 15.152 -12.681 -10.881 1.00 88.00 106 SER A C 1
ATOM 804 O O . SER A 1 106 ? 14.426 -11.891 -10.279 1.00 88.00 106 SER A O 1
ATOM 806 N N . ILE A 1 107 ? 15.976 -12.292 -11.853 1.00 90.06 107 ILE A N 1
ATOM 807 C CA . ILE A 1 107 ? 15.875 -11.013 -12.552 1.00 90.06 107 ILE A CA 1
ATOM 808 C C . ILE A 1 107 ? 15.070 -11.287 -13.821 1.00 90.06 107 ILE A C 1
ATOM 810 O O . ILE A 1 107 ? 15.630 -11.672 -14.852 1.00 90.06 107 ILE A O 1
ATOM 814 N N . GLN A 1 108 ? 13.753 -11.121 -13.731 1.00 90.75 108 GLN A N 1
ATOM 815 C CA . GLN A 1 108 ? 12.846 -11.413 -14.837 1.00 90.75 108 GLN A CA 1
ATOM 816 C C . GLN A 1 108 ? 13.056 -10.444 -15.998 1.00 90.75 108 GLN A C 1
ATOM 818 O O . GLN A 1 108 ? 13.082 -10.877 -17.146 1.00 90.75 108 GLN A O 1
ATOM 823 N N . GLN A 1 109 ? 13.255 -9.151 -15.712 1.00 92.62 109 GLN A N 1
ATOM 824 C CA . GLN A 1 109 ? 13.430 -8.136 -16.746 1.00 92.62 109 GLN A CA 1
ATOM 825 C C . GLN A 1 109 ? 14.288 -6.957 -16.278 1.00 92.62 109 GLN A C 1
ATOM 827 O O . GLN A 1 109 ? 14.132 -6.461 -15.165 1.00 92.62 109 GLN A O 1
ATOM 832 N N . LEU A 1 110 ? 15.142 -6.441 -17.164 1.00 92.38 110 LEU A N 1
ATOM 833 C CA . LEU A 1 110 ? 15.786 -5.132 -17.030 1.00 92.38 110 LEU A CA 1
ATOM 834 C C . LEU A 1 110 ? 15.538 -4.320 -18.301 1.00 92.38 110 LEU A C 1
ATOM 836 O O . LEU A 1 110 ? 15.821 -4.785 -19.403 1.00 92.38 110 LEU A O 1
ATOM 840 N N . ALA A 1 111 ? 15.035 -3.097 -18.154 1.00 93.38 111 ALA A N 1
ATOM 841 C CA . ALA A 1 111 ? 14.691 -2.210 -19.254 1.00 93.38 111 ALA A CA 1
ATOM 842 C C . ALA A 1 111 ? 15.314 -0.817 -19.090 1.00 93.38 111 ALA A C 1
ATOM 844 O O . ALA A 1 111 ? 15.335 -0.221 -18.012 1.00 93.38 111 ALA A O 1
ATOM 845 N N . LEU A 1 112 ? 15.785 -0.270 -20.207 1.00 93.50 112 LEU A N 1
ATOM 846 C CA . LEU A 1 112 ? 16.328 1.076 -20.335 1.00 93.50 112 LEU A CA 1
ATOM 847 C C . LEU A 1 112 ? 15.591 1.804 -21.457 1.00 93.50 112 LEU A C 1
ATOM 849 O O . LEU A 1 112 ? 15.463 1.293 -22.566 1.00 93.50 112 LEU A O 1
ATOM 853 N N . SER A 1 113 ? 15.146 3.027 -21.189 1.00 93.19 113 SER A N 1
ATOM 854 C CA . SER A 1 113 ? 14.575 3.919 -22.197 1.00 93.19 113 SER A CA 1
ATOM 855 C C . SER A 1 113 ? 15.188 5.308 -22.071 1.00 93.19 113 SER A C 1
ATOM 857 O O . SER A 1 113 ? 15.275 5.882 -20.984 1.00 93.19 113 SER A O 1
ATOM 859 N N . VAL A 1 114 ? 15.632 5.851 -23.198 1.00 91.38 114 VAL A N 1
ATOM 860 C CA . VAL A 1 114 ? 16.145 7.210 -23.342 1.00 91.38 114 VAL A CA 1
ATOM 861 C C . VAL A 1 114 ? 15.356 7.870 -24.452 1.00 91.38 114 VAL A C 1
ATOM 863 O O . VAL A 1 114 ? 15.254 7.338 -25.548 1.00 91.38 114 VAL A O 1
ATOM 866 N N . SER A 1 115 ? 14.824 9.056 -24.210 1.00 89.38 115 SER A N 1
ATOM 867 C CA . SER A 1 115 ? 14.194 9.864 -25.246 1.00 89.38 115 SER A CA 1
ATOM 868 C C . SER A 1 115 ? 14.565 11.326 -25.080 1.00 89.38 115 SER A C 1
ATOM 870 O O . SER A 1 115 ? 14.763 11.827 -23.973 1.00 89.38 115 SER A O 1
ATOM 872 N N . SER A 1 116 ? 14.697 12.015 -26.202 1.00 85.31 116 SER A N 1
ATOM 873 C CA . SER A 1 116 ? 15.005 13.432 -26.281 1.00 85.31 116 SER A CA 1
ATOM 874 C C . SER A 1 116 ? 14.236 14.022 -27.445 1.00 85.31 116 SER A C 1
ATOM 876 O O . SER A 1 116 ? 14.286 13.491 -28.550 1.00 85.31 116 SER A O 1
ATOM 878 N N . VAL A 1 117 ? 13.558 15.139 -27.217 1.00 79.81 117 VAL A N 1
ATOM 879 C CA . VAL A 1 117 ? 12.852 15.899 -28.246 1.00 79.81 117 VAL A CA 1
ATOM 880 C C . VAL A 1 117 ? 13.241 17.365 -28.110 1.00 79.81 117 VAL A C 1
ATOM 882 O O . VAL A 1 117 ? 13.225 17.935 -27.015 1.00 79.81 117 VAL A O 1
ATOM 885 N N . LYS A 1 118 ? 13.600 17.997 -29.229 1.00 69.44 118 LYS A N 1
ATOM 886 C CA . LYS A 1 118 ? 13.807 19.443 -29.273 1.00 69.44 118 LYS A CA 1
ATOM 887 C C . LYS A 1 118 ? 12.441 20.140 -29.289 1.00 69.44 118 LYS A C 1
ATOM 889 O O . LYS A 1 118 ? 11.585 19.824 -30.110 1.00 69.44 118 LYS A O 1
ATOM 894 N N . SER A 1 119 ? 12.234 21.092 -28.381 1.00 60.09 119 SER A N 1
ATOM 895 C CA . SER A 1 119 ? 11.018 21.917 -28.341 1.00 60.09 119 SER A CA 1
ATOM 896 C C . SER A 1 119 ? 10.857 22.745 -29.625 1.00 60.09 119 SER A C 1
ATOM 898 O O . SER A 1 119 ? 11.850 23.202 -30.193 1.00 60.09 119 SER A O 1
ATOM 900 N N . SER A 1 120 ? 9.617 23.001 -30.066 1.00 52.94 120 SER A N 1
ATOM 901 C CA . SER A 1 120 ? 9.335 23.815 -31.264 1.00 52.94 120 SER A CA 1
ATOM 902 C C . SER A 1 120 ? 9.438 25.336 -31.037 1.00 52.94 120 SER A C 1
ATOM 904 O O . SER A 1 120 ? 8.944 26.112 -31.852 1.00 52.94 120 SER A O 1
ATOM 906 N N . GLY A 1 121 ? 10.050 25.782 -29.937 1.00 50.41 121 GLY A N 1
ATOM 907 C CA . GLY A 1 121 ? 10.183 27.193 -29.570 1.00 50.41 121 GLY A CA 1
ATOM 908 C C . GLY A 1 121 ? 11.576 27.764 -29.836 1.00 50.41 121 GLY A C 1
ATOM 909 O O . GLY A 1 121 ? 12.353 27.956 -28.904 1.00 50.41 121 GLY A O 1
ATOM 910 N N . SER A 1 122 ? 11.901 28.052 -31.095 1.00 40.19 122 SER A N 1
ATOM 911 C CA . SER A 1 122 ? 12.983 28.984 -31.444 1.00 40.19 122 SER A CA 1
ATOM 912 C C . SER A 1 122 ? 12.754 29.524 -32.850 1.00 40.19 122 SER A C 1
ATOM 914 O O . SER A 1 122 ? 13.260 28.995 -33.838 1.00 40.19 122 SER A O 1
ATOM 916 N N . THR A 1 123 ? 11.944 30.574 -32.942 1.00 39.78 123 THR A N 1
ATOM 917 C CA . THR A 1 123 ? 11.959 31.478 -34.091 1.00 39.78 123 THR A CA 1
ATOM 918 C C . THR A 1 123 ? 12.656 32.755 -33.642 1.00 39.78 123 THR A C 1
ATOM 920 O O . THR A 1 123 ? 12.160 33.457 -32.767 1.00 39.78 123 THR A O 1
ATOM 923 N N . ASN A 1 124 ? 13.793 33.027 -34.283 1.00 35.44 124 ASN A N 1
ATOM 924 C CA . ASN A 1 124 ? 14.564 34.273 -34.302 1.00 35.44 124 ASN A CA 1
ATOM 925 C C . ASN A 1 124 ? 15.446 34.615 -33.080 1.00 35.44 124 ASN A C 1
ATOM 927 O O . ASN A 1 124 ? 15.011 35.150 -32.068 1.00 35.44 124 ASN A O 1
ATOM 931 N N . GLY A 1 125 ? 16.758 34.459 -33.284 1.00 41.50 125 GLY A N 1
ATOM 932 C CA . GLY A 1 125 ? 17.684 35.595 -33.174 1.00 41.50 125 GLY A CA 1
ATOM 933 C C . GLY A 1 125 ? 18.473 35.792 -31.880 1.00 41.50 125 GLY A C 1
ATOM 934 O O . GLY A 1 125 ? 19.549 36.376 -31.946 1.00 41.50 125 GLY A O 1
ATOM 935 N N . SER A 1 126 ? 18.037 35.289 -30.726 1.00 43.28 126 SER A N 1
ATOM 936 C CA . SER A 1 126 ? 18.869 35.356 -29.513 1.00 43.28 126 SER A CA 1
ATOM 937 C C . SER A 1 126 ? 18.618 34.173 -28.585 1.00 43.28 126 SER A C 1
ATOM 939 O O . SER A 1 126 ? 17.738 34.207 -27.727 1.00 43.28 126 SER A O 1
ATOM 941 N N . GLN A 1 127 ? 19.402 33.111 -28.735 1.00 44.34 127 GLN A N 1
ATOM 942 C CA . GLN A 1 127 ? 19.469 32.048 -27.738 1.00 44.34 127 GLN A CA 1
ATOM 943 C C . GLN A 1 127 ? 20.928 31.849 -27.348 1.00 44.34 127 GLN A C 1
ATOM 945 O O . GLN A 1 127 ? 21.760 31.461 -28.166 1.00 44.34 127 GLN A O 1
ATOM 950 N N . GLN A 1 128 ? 21.243 32.137 -26.083 1.00 39.59 128 GLN A N 1
ATOM 951 C CA . GLN A 1 128 ? 22.435 31.586 -25.459 1.00 39.59 128 GLN A CA 1
ATOM 952 C C . GLN A 1 128 ? 22.307 30.063 -25.519 1.00 39.59 128 GLN A C 1
ATOM 954 O O . GLN A 1 128 ? 21.397 29.486 -24.926 1.00 39.59 128 GLN A O 1
ATOM 959 N N . ASN A 1 129 ? 23.222 29.430 -26.247 1.00 42.38 129 ASN A N 1
ATOM 960 C CA . ASN A 1 129 ? 23.414 27.985 -26.282 1.00 42.38 129 ASN A CA 1
ATOM 961 C C . ASN A 1 129 ? 23.950 27.495 -24.925 1.00 42.38 129 ASN A C 1
ATOM 963 O O . ASN A 1 129 ? 25.084 27.033 -24.827 1.00 42.38 129 ASN A O 1
ATOM 967 N N . THR A 1 130 ? 23.179 27.626 -23.848 1.00 51.00 130 THR A N 1
ATOM 968 C CA . THR A 1 130 ? 23.468 26.896 -22.611 1.00 51.00 130 THR A CA 1
ATOM 969 C C . THR A 1 130 ? 22.953 25.468 -22.773 1.00 51.00 130 THR A C 1
ATOM 971 O O . THR A 1 130 ? 21.952 25.236 -23.459 1.00 51.00 130 THR A O 1
ATOM 974 N N . ALA A 1 131 ? 23.612 24.490 -22.146 1.00 47.09 131 ALA A N 1
ATOM 975 C CA . ALA A 1 131 ? 23.190 23.082 -22.157 1.00 47.09 131 ALA A CA 1
ATOM 976 C C . ALA A 1 131 ? 21.717 22.881 -21.717 1.00 47.09 131 ALA A C 1
ATOM 978 O O . ALA A 1 131 ? 21.087 21.883 -22.064 1.00 47.09 131 ALA A O 1
ATOM 979 N N . GLU A 1 132 ? 21.158 23.868 -21.015 1.00 46.44 132 GLU A N 1
ATOM 980 C CA . GLU A 1 132 ? 19.781 23.959 -20.520 1.00 46.44 132 GLU A CA 1
ATOM 981 C C . GLU A 1 132 ? 18.754 24.341 -21.610 1.00 46.44 132 GLU A C 1
ATOM 983 O O . GLU A 1 132 ? 17.582 23.990 -21.513 1.00 46.44 132 GLU A O 1
ATOM 988 N N . SER A 1 133 ? 19.174 25.008 -22.692 1.00 45.22 133 SER A N 1
ATOM 989 C CA . SER A 1 133 ? 18.311 25.308 -23.851 1.00 45.22 133 SER A CA 1
ATOM 990 C C . SER A 1 133 ? 18.114 24.097 -24.782 1.00 45.22 133 SER A C 1
ATOM 992 O O . SER A 1 133 ? 17.100 23.990 -25.470 1.00 45.22 133 SER A O 1
ATOM 994 N N . LEU A 1 134 ? 19.050 23.139 -24.750 1.00 47.31 134 LEU A N 1
ATOM 995 C CA . LEU A 1 134 ? 19.057 21.897 -25.540 1.00 47.31 134 LEU A CA 1
ATOM 996 C C . LEU A 1 134 ? 18.429 20.693 -24.803 1.00 47.31 134 LEU A C 1
ATOM 998 O O . LEU A 1 134 ? 18.445 19.573 -25.323 1.00 47.31 134 LEU A O 1
ATOM 1002 N N . SER A 1 135 ? 17.900 20.887 -23.591 1.00 50.22 135 SER A N 1
ATOM 1003 C CA . SER A 1 135 ? 17.378 19.827 -22.711 1.00 50.22 135 SER A CA 1
ATOM 1004 C C . SER A 1 135 ? 15.850 19.806 -22.572 1.00 50.22 135 SER A C 1
ATOM 1006 O O . SER A 1 135 ? 15.326 19.093 -21.721 1.00 50.22 135 SER A O 1
ATOM 1008 N N . GLN A 1 136 ? 15.111 20.561 -23.392 1.00 60.88 136 GLN A N 1
ATOM 1009 C CA . GLN A 1 136 ? 13.744 20.974 -23.041 1.00 60.88 136 GLN A CA 1
ATOM 1010 C C . GLN A 1 136 ? 12.693 19.850 -22.944 1.00 60.88 136 GLN A C 1
ATOM 1012 O O . GLN A 1 136 ? 11.681 20.064 -22.274 1.00 60.88 136 GLN A O 1
ATOM 1017 N N . GLN A 1 137 ? 12.932 18.666 -23.523 1.00 69.75 137 GLN A N 1
ATOM 1018 C CA . GLN A 1 137 ? 12.170 17.440 -23.250 1.00 69.75 137 GLN A CA 1
ATOM 1019 C C . GLN A 1 137 ? 13.080 16.209 -23.365 1.00 69.75 137 GLN A C 1
ATOM 1021 O O . GLN A 1 137 ? 13.241 15.647 -24.446 1.00 69.75 137 GLN A O 1
ATOM 1026 N N . ARG A 1 138 ? 13.710 15.796 -22.262 1.00 79.62 138 ARG A N 1
ATOM 1027 C CA . ARG A 1 138 ? 14.474 14.539 -22.180 1.00 79.62 138 ARG A CA 1
ATOM 1028 C C . ARG A 1 138 ? 13.856 13.643 -21.126 1.00 79.62 138 ARG A C 1
ATOM 1030 O O . ARG A 1 138 ? 13.496 14.142 -20.066 1.00 79.62 138 ARG A O 1
ATOM 1037 N N . LYS A 1 139 ? 13.759 12.346 -21.389 1.00 86.44 139 LYS A N 1
ATOM 1038 C CA . LYS A 1 139 ? 13.352 11.341 -20.409 1.00 86.44 139 LYS A CA 1
ATOM 1039 C C . LYS A 1 139 ? 14.332 10.179 -20.455 1.00 86.44 139 LYS A C 1
ATOM 1041 O O . LYS A 1 139 ? 14.512 9.570 -21.502 1.00 86.44 139 LYS A O 1
ATOM 1046 N N . LEU A 1 140 ? 14.946 9.891 -19.320 1.00 89.44 140 LEU A N 1
ATOM 1047 C CA . LEU A 1 140 ? 15.718 8.686 -19.055 1.00 89.44 140 LEU A CA 1
ATOM 1048 C C . LEU A 1 140 ? 14.907 7.851 -18.069 1.00 89.44 140 LEU A C 1
ATOM 1050 O O . LEU A 1 140 ? 14.435 8.389 -17.070 1.00 89.44 140 LEU A O 1
ATOM 1054 N N . SER A 1 141 ? 14.742 6.561 -18.321 1.00 92.00 141 SER A N 1
ATOM 1055 C CA . SER A 1 141 ? 14.175 5.642 -17.344 1.00 92.00 141 SER A CA 1
ATOM 1056 C C . SER A 1 141 ? 14.879 4.300 -17.361 1.00 92.00 141 SER A C 1
ATOM 1058 O O . SER A 1 141 ? 15.115 3.736 -18.425 1.00 92.00 141 SER A O 1
ATOM 1060 N N . PHE A 1 142 ? 15.153 3.799 -16.169 1.00 92.75 142 PHE A N 1
ATOM 1061 C CA . PHE A 1 142 ? 15.615 2.453 -15.899 1.00 92.75 142 PHE A CA 1
ATOM 1062 C C . PHE A 1 142 ? 14.544 1.741 -15.078 1.00 92.75 142 PHE A C 1
ATOM 1064 O O . PHE A 1 142 ? 14.007 2.322 -14.131 1.00 92.75 142 PHE A O 1
ATOM 1071 N N . GLU A 1 143 ? 14.225 0.511 -15.450 1.00 94.38 143 GLU A N 1
ATOM 1072 C CA . GLU A 1 143 ? 13.239 -0.323 -14.776 1.00 94.38 143 GLU A CA 1
ATOM 1073 C C . GLU A 1 143 ? 13.790 -1.738 -14.646 1.00 94.38 143 GLU A C 1
ATOM 1075 O O . GLU A 1 143 ? 14.370 -2.267 -15.590 1.00 94.38 143 GLU A O 1
ATOM 1080 N N . GLY A 1 144 ? 13.642 -2.331 -13.471 1.00 93.19 144 GLY A N 1
ATOM 1081 C CA . GLY A 1 144 ? 14.004 -3.715 -13.221 1.00 93.19 144 GLY A CA 1
ATOM 1082 C C . GLY A 1 144 ? 12.869 -4.419 -12.508 1.00 93.19 144 GLY A C 1
ATOM 1083 O O . GLY A 1 144 ? 12.303 -3.854 -11.572 1.00 93.19 144 GLY A O 1
ATOM 1084 N N . LEU A 1 145 ? 12.556 -5.626 -12.961 1.00 93.50 145 LEU A N 1
ATOM 1085 C CA . LEU A 1 145 ? 11.535 -6.495 -12.402 1.00 93.50 145 LEU A CA 1
ATOM 1086 C C . LEU A 1 145 ? 12.177 -7.824 -12.010 1.00 93.50 145 LEU A C 1
ATOM 1088 O O . LEU A 1 145 ? 12.951 -8.420 -12.763 1.00 93.50 145 LEU A O 1
ATOM 1092 N N . PHE A 1 146 ? 11.880 -8.240 -10.791 1.00 92.06 146 PHE A N 1
ATOM 1093 C CA . PHE A 1 146 ? 12.534 -9.315 -10.074 1.00 92.06 146 PHE A CA 1
ATOM 1094 C C . PHE A 1 146 ? 11.468 -10.195 -9.427 1.00 92.06 146 PHE A C 1
ATOM 1096 O O . PHE A 1 146 ? 10.447 -9.696 -8.958 1.00 92.06 146 PHE A O 1
ATOM 1103 N N . GLU A 1 147 ? 11.734 -11.487 -9.342 1.00 89.06 147 GLU A N 1
ATOM 1104 C CA . GLU A 1 147 ? 10.944 -12.419 -8.544 1.00 89.06 147 GLU A CA 1
ATOM 1105 C C . GLU A 1 147 ? 11.707 -12.720 -7.264 1.00 89.06 147 GLU A C 1
ATOM 1107 O O . GLU A 1 147 ? 12.875 -13.120 -7.312 1.00 89.06 147 GLU A O 1
ATOM 1112 N N . LEU A 1 148 ? 11.068 -12.494 -6.119 1.00 85.12 148 LEU A N 1
ATOM 1113 C CA . LEU A 1 148 ? 11.660 -12.711 -4.806 1.00 85.12 148 LEU A CA 1
ATOM 1114 C C . LEU A 1 148 ? 10.663 -13.462 -3.924 1.00 85.12 148 LEU A C 1
ATOM 1116 O O . LEU A 1 148 ? 9.652 -12.903 -3.505 1.00 85.12 148 LEU A O 1
ATOM 1120 N N . PHE A 1 149 ? 10.976 -14.720 -3.601 1.00 83.62 149 PHE A N 1
ATOM 1121 C CA . PHE A 1 149 ? 10.240 -15.520 -2.612 1.00 83.62 149 PHE A CA 1
ATOM 1122 C C . PHE A 1 149 ? 8.726 -15.622 -2.883 1.00 83.62 149 PHE A C 1
ATOM 1124 O O . PHE A 1 149 ? 7.904 -15.398 -1.994 1.00 83.62 149 PHE A O 1
ATOM 1131 N N . GLY A 1 150 ? 8.362 -15.931 -4.132 1.00 79.00 150 GLY A N 1
ATOM 1132 C CA . GLY A 1 150 ? 6.966 -16.067 -4.569 1.00 79.00 150 GLY A CA 1
ATOM 1133 C C . GLY A 1 150 ? 6.222 -14.742 -4.778 1.00 79.00 150 GLY A C 1
ATOM 1134 O O . GLY A 1 150 ? 5.049 -14.767 -5.140 1.00 79.00 150 GLY A O 1
ATOM 1135 N N . GLY A 1 151 ? 6.892 -13.606 -4.566 1.00 88.19 151 GLY A N 1
ATOM 1136 C CA . GLY A 1 151 ? 6.370 -12.273 -4.840 1.00 88.19 151 GLY A CA 1
ATOM 1137 C C . GLY A 1 151 ? 7.176 -11.522 -5.899 1.00 88.19 151 GLY A C 1
ATOM 1138 O O . GLY A 1 151 ? 8.201 -11.990 -6.401 1.00 88.19 151 GLY A O 1
ATOM 1139 N N . GLU A 1 152 ? 6.712 -10.320 -6.219 1.00 92.75 152 GLU A N 1
ATOM 1140 C CA . GLU A 1 152 ? 7.297 -9.457 -7.243 1.00 92.75 152 GLU A CA 1
ATOM 1141 C C . GLU A 1 152 ? 8.052 -8.303 -6.594 1.00 92.75 152 GLU A C 1
ATOM 1143 O O . GLU A 1 152 ? 7.571 -7.664 -5.660 1.00 92.75 152 GLU A O 1
ATOM 1148 N N . PHE A 1 153 ? 9.229 -7.981 -7.111 1.00 93.75 153 PHE A N 1
ATOM 1149 C CA . PHE A 1 153 ? 9.957 -6.779 -6.746 1.00 93.75 153 PHE A CA 1
ATOM 1150 C C . PHE A 1 153 ? 10.258 -5.967 -7.996 1.00 93.75 153 PHE A C 1
ATOM 1152 O O . PHE A 1 153 ? 10.770 -6.488 -8.978 1.00 93.75 153 PHE A O 1
ATOM 1159 N N . ALA A 1 154 ? 9.949 -4.677 -7.971 1.00 95.12 154 ALA A N 1
ATOM 1160 C CA . ALA A 1 154 ? 10.198 -3.773 -9.078 1.00 95.12 154 ALA A CA 1
ATOM 1161 C C . ALA A 1 154 ? 10.928 -2.525 -8.592 1.00 95.12 154 ALA A C 1
ATOM 1163 O O . ALA A 1 154 ? 10.593 -1.949 -7.557 1.00 95.12 154 ALA A O 1
ATOM 1164 N N . VAL A 1 155 ? 11.916 -2.081 -9.363 1.00 95.00 155 VAL A N 1
ATOM 1165 C CA . VAL A 1 155 ? 12.648 -0.834 -9.133 1.00 95.00 155 VAL A CA 1
ATOM 1166 C C . VAL A 1 155 ? 12.570 0.007 -10.388 1.00 95.00 155 VAL A C 1
ATOM 1168 O O . VAL A 1 155 ? 12.843 -0.469 -11.485 1.00 95.00 155 VAL A O 1
ATOM 1171 N N . LYS A 1 156 ? 12.248 1.285 -10.226 1.00 96.00 156 LYS A N 1
ATOM 1172 C CA . LYS A 1 156 ? 12.169 2.242 -11.319 1.00 96.00 156 LYS A CA 1
ATOM 1173 C C . LYS A 1 156 ? 12.876 3.527 -10.945 1.00 96.00 156 LYS A C 1
ATOM 1175 O O . LYS A 1 156 ? 12.600 4.129 -9.911 1.00 96.00 156 LYS A O 1
ATOM 1180 N N . VAL A 1 157 ? 13.751 3.981 -11.830 1.00 95.06 157 VAL A N 1
ATOM 1181 C CA . VAL A 1 157 ? 14.394 5.290 -11.748 1.00 95.06 157 VAL A CA 1
ATOM 1182 C C . VAL A 1 157 ? 14.073 6.036 -13.022 1.00 95.06 157 VAL A C 1
ATOM 1184 O O . VAL A 1 157 ? 14.309 5.533 -14.115 1.00 95.06 157 VAL A O 1
ATOM 1187 N N . ALA A 1 158 ? 13.532 7.238 -12.901 1.00 93.25 158 ALA A N 1
ATOM 1188 C CA . ALA A 1 158 ? 13.219 8.080 -14.036 1.00 93.25 158 ALA A CA 1
ATOM 1189 C C . ALA A 1 158 ? 13.726 9.499 -13.804 1.00 93.25 158 ALA A C 1
ATOM 1191 O O . ALA A 1 158 ? 13.575 10.071 -12.727 1.00 93.25 158 ALA A O 1
ATOM 1192 N N . HIS A 1 159 ? 14.289 10.089 -14.847 1.00 92.38 159 HIS A N 1
ATOM 1193 C CA . HIS A 1 159 ? 14.630 11.498 -14.896 1.00 92.38 159 HIS A CA 1
ATOM 1194 C C . HIS A 1 159 ? 13.974 12.109 -16.117 1.00 92.38 159 HIS A C 1
ATOM 1196 O O . HIS A 1 159 ? 14.189 11.651 -17.236 1.00 92.38 159 HIS A O 1
ATOM 1202 N N . GLN A 1 160 ? 13.169 13.139 -15.905 1.00 88.00 160 GLN A N 1
ATOM 1203 C CA . GLN A 1 160 ? 12.466 13.836 -16.962 1.00 88.00 160 GLN A CA 1
ATOM 1204 C C . GLN A 1 160 ? 12.722 15.336 -16.877 1.00 88.00 160 GLN A C 1
ATOM 1206 O O . GLN A 1 160 ? 12.603 15.949 -15.822 1.00 88.00 160 GLN A O 1
ATOM 1211 N N . PHE A 1 161 ? 13.016 15.945 -18.015 1.00 84.25 161 PHE A N 1
ATOM 1212 C CA . PHE A 1 161 ? 12.958 17.383 -18.200 1.00 84.25 161 PHE A CA 1
ATOM 1213 C C . PHE A 1 161 ? 11.675 17.723 -18.945 1.00 84.25 161 PHE A C 1
ATOM 1215 O O . PHE A 1 161 ? 11.362 17.108 -19.965 1.00 84.25 161 PHE A O 1
ATOM 1222 N N . SER A 1 162 ? 10.931 18.702 -18.448 1.00 73.31 162 SER A N 1
ATOM 1223 C CA . SER A 1 162 ? 9.740 19.214 -19.118 1.00 73.31 162 SER A CA 1
ATOM 1224 C C . SER A 1 162 ? 9.768 20.732 -19.145 1.00 73.31 162 SER A C 1
ATOM 1226 O O . SER A 1 162 ? 9.951 21.366 -18.106 1.00 73.31 162 SER A O 1
ATOM 1228 N N . SER A 1 163 ? 9.527 21.316 -20.315 1.00 68.12 163 SER A N 1
ATOM 1229 C CA . SER A 1 163 ? 9.194 22.731 -20.446 1.00 68.12 163 SER A CA 1
ATOM 1230 C C . SER A 1 163 ? 7.674 22.890 -20.533 1.00 68.12 163 SER A C 1
ATOM 1232 O O . SER A 1 163 ? 7.062 22.437 -21.500 1.00 68.12 163 SER A O 1
ATOM 1234 N N . GLN A 1 164 ? 7.055 23.500 -19.521 1.00 61.22 164 GLN A N 1
ATOM 1235 C CA . GLN A 1 164 ? 5.653 23.934 -19.564 1.00 61.22 164 GLN A CA 1
ATOM 1236 C C . GLN A 1 164 ? 5.589 25.422 -19.215 1.00 61.22 164 GLN A C 1
ATOM 1238 O O . GLN A 1 164 ? 6.185 25.863 -18.234 1.00 61.22 164 GLN A O 1
ATOM 1243 N N . SER A 1 165 ? 4.886 26.207 -20.036 1.00 59.28 165 SER A N 1
ATOM 1244 C CA . SER A 1 165 ? 4.650 27.642 -19.799 1.00 59.28 165 SER A CA 1
ATOM 1245 C C . SER A 1 165 ? 5.927 28.467 -19.553 1.00 59.28 165 SER A C 1
ATOM 1247 O O . SER A 1 165 ? 5.951 29.342 -18.693 1.00 59.28 165 SER A O 1
ATOM 1249 N N . GLY A 1 166 ? 7.016 28.159 -20.268 1.00 60.09 166 GLY A N 1
ATOM 1250 C CA . GLY A 1 166 ? 8.304 28.856 -20.131 1.00 60.09 166 GLY A CA 1
ATOM 1251 C C . GLY A 1 166 ? 9.136 28.458 -18.904 1.00 60.09 166 GLY A C 1
ATOM 1252 O O . GLY A 1 166 ? 10.253 28.944 -18.754 1.00 60.09 166 GLY A O 1
ATOM 1253 N N . LYS A 1 167 ? 8.645 27.547 -18.052 1.00 67.38 167 LYS A N 1
ATOM 1254 C CA . LYS A 1 167 ? 9.397 26.988 -16.922 1.00 67.38 167 LYS A CA 1
ATOM 1255 C C . LYS A 1 167 ? 10.025 25.659 -17.333 1.00 67.38 167 LYS A C 1
ATOM 1257 O O . LYS A 1 167 ? 9.318 24.740 -17.745 1.00 67.38 167 LYS A O 1
ATOM 1262 N N . ILE A 1 168 ? 11.349 25.550 -17.220 1.00 69.94 168 ILE A N 1
ATOM 1263 C CA . ILE A 1 168 ? 12.058 24.272 -17.353 1.00 69.94 168 ILE A CA 1
ATOM 1264 C C . ILE A 1 168 ? 12.045 23.598 -15.982 1.00 69.94 168 ILE A C 1
ATOM 1266 O O . ILE A 1 168 ? 12.592 24.133 -15.016 1.00 69.94 168 ILE A O 1
ATOM 1270 N N . ALA A 1 169 ? 11.410 22.432 -15.904 1.00 81.81 169 ALA A N 1
ATOM 1271 C CA . ALA A 1 169 ? 11.383 21.592 -14.720 1.00 81.81 169 ALA A CA 1
ATOM 1272 C C . ALA A 1 169 ? 12.224 20.331 -14.947 1.00 81.81 169 ALA A C 1
ATOM 1274 O O . ALA A 1 169 ? 12.070 19.653 -15.960 1.00 81.81 169 ALA A O 1
ATOM 1275 N N . SER A 1 170 ? 13.095 20.012 -13.992 1.00 89.25 170 SER A N 1
ATOM 1276 C CA . SER A 1 170 ? 13.789 18.730 -13.870 1.00 89.25 170 SER A CA 1
ATOM 1277 C C . SER A 1 170 ? 13.073 17.894 -12.816 1.00 89.25 170 SER A C 1
ATOM 1279 O O . SER A 1 170 ? 12.978 18.316 -11.665 1.00 89.25 170 SER A O 1
ATOM 1281 N N . GLN A 1 171 ? 12.605 16.713 -13.190 1.00 91.50 171 GLN A N 1
ATOM 1282 C CA . GLN A 1 171 ? 11.841 15.793 -12.356 1.00 91.50 171 GLN A CA 1
ATOM 1283 C C . GLN A 1 171 ? 12.595 14.474 -12.214 1.00 91.50 171 GLN A C 1
ATOM 1285 O O . GLN A 1 171 ? 12.787 13.764 -13.195 1.00 91.50 171 GLN A O 1
ATOM 1290 N N . TRP A 1 172 ? 13.019 14.148 -11.002 1.00 93.19 172 TRP A N 1
ATOM 1291 C CA . TRP A 1 172 ? 13.550 12.837 -10.645 1.00 93.19 172 TRP A CA 1
ATOM 1292 C C . TRP A 1 172 ? 12.464 12.021 -9.959 1.00 93.19 172 TRP A C 1
ATOM 1294 O O . TRP A 1 172 ? 11.757 12.532 -9.093 1.00 93.19 172 TRP A O 1
ATOM 1304 N N . GLY A 1 173 ? 12.348 10.758 -10.340 1.00 95.44 173 GLY A N 1
ATOM 1305 C CA . GLY A 1 173 ? 11.496 9.762 -9.716 1.00 95.44 173 GLY A CA 1
ATOM 1306 C C . GLY A 1 173 ? 12.317 8.520 -9.402 1.00 95.44 173 GLY A C 1
ATOM 1307 O O . GLY A 1 173 ? 13.054 8.030 -10.252 1.00 95.44 173 GLY A O 1
ATOM 1308 N N . PHE A 1 174 ? 12.182 8.015 -8.189 1.00 96.81 174 PHE A N 1
ATOM 1309 C CA . PHE A 1 174 ? 12.637 6.697 -7.781 1.00 96.81 174 PHE A CA 1
ATOM 1310 C C . PHE A 1 174 ? 11.444 5.989 -7.153 1.00 96.81 174 PHE A C 1
ATOM 1312 O O . PHE A 1 174 ? 10.775 6.577 -6.305 1.00 96.81 174 PHE A O 1
ATOM 1319 N N . SER A 1 175 ? 11.188 4.745 -7.528 1.00 97.44 175 SER A N 1
ATOM 1320 C CA . SER A 1 175 ? 10.241 3.891 -6.824 1.00 97.44 175 SER A CA 1
ATOM 1321 C C . SER A 1 175 ? 10.776 2.475 -6.709 1.00 97.44 175 SER A C 1
ATOM 1323 O O . SER A 1 175 ? 11.381 1.965 -7.649 1.00 97.44 175 SER A O 1
ATOM 1325 N N . ALA A 1 176 ? 10.535 1.848 -5.567 1.00 96.50 176 ALA A N 1
ATOM 1326 C CA . ALA A 1 176 ? 10.816 0.443 -5.330 1.00 96.50 176 ALA A CA 1
ATOM 1327 C C . ALA A 1 176 ? 9.582 -0.188 -4.688 1.00 96.50 176 ALA A C 1
ATOM 1329 O O . ALA A 1 176 ? 9.076 0.340 -3.698 1.00 96.50 176 ALA A O 1
ATOM 1330 N N . THR A 1 177 ? 9.087 -1.280 -5.254 1.00 96.81 177 THR A N 1
ATOM 1331 C CA . THR A 1 177 ? 7.875 -1.961 -4.795 1.00 96.81 177 THR A CA 1
ATOM 1332 C C . THR A 1 177 ? 8.143 -3.448 -4.685 1.00 96.81 177 THR A C 1
ATOM 1334 O O . THR A 1 177 ? 8.481 -4.068 -5.681 1.00 96.81 177 THR A O 1
ATOM 1337 N N . ALA A 1 178 ? 7.987 -4.006 -3.494 1.00 95.38 178 ALA A N 1
ATOM 1338 C CA . ALA A 1 178 ? 7.920 -5.432 -3.229 1.00 95.38 178 ALA A CA 1
ATOM 1339 C C . ALA A 1 178 ? 6.450 -5.785 -2.972 1.00 95.38 178 ALA A C 1
ATOM 1341 O O . ALA A 1 178 ? 5.837 -5.206 -2.078 1.00 95.38 178 ALA A O 1
ATOM 1342 N N . GLN A 1 179 ? 5.866 -6.685 -3.748 1.00 95.06 179 GLN A N 1
ATOM 1343 C CA . GLN A 1 179 ? 4.474 -7.097 -3.625 1.00 95.06 179 GLN A CA 1
ATOM 1344 C C . GLN A 1 179 ? 4.406 -8.589 -3.348 1.00 95.06 179 GLN A C 1
ATOM 1346 O O . GLN A 1 179 ? 5.105 -9.377 -3.981 1.00 95.06 179 GLN A O 1
ATOM 1351 N N . ASN A 1 180 ? 3.530 -8.965 -2.420 1.00 93.50 180 ASN A N 1
ATOM 1352 C CA . ASN A 1 180 ? 3.223 -10.356 -2.107 1.00 93.50 180 ASN A CA 1
ATOM 1353 C C . ASN A 1 180 ? 4.454 -11.200 -1.725 1.00 93.50 180 ASN A C 1
ATOM 1355 O O . ASN A 1 180 ? 4.529 -12.378 -2.062 1.00 93.50 180 ASN A O 1
ATOM 1359 N N . ILE A 1 181 ? 5.428 -10.616 -1.017 1.00 92.50 181 ILE A N 1
ATOM 1360 C CA . ILE A 1 181 ? 6.610 -11.355 -0.561 1.00 92.50 181 ILE A CA 1
ATOM 1361 C C . ILE A 1 181 ? 6.181 -12.327 0.536 1.00 92.50 181 ILE A C 1
ATOM 1363 O O . ILE A 1 181 ? 5.797 -11.901 1.628 1.00 92.50 181 ILE A O 1
ATOM 1367 N N . SER A 1 182 ? 6.261 -13.629 0.260 1.00 91.69 182 SER A N 1
ATOM 1368 C CA . SER A 1 182 ? 5.895 -14.661 1.226 1.00 91.69 182 SER A CA 1
ATOM 1369 C C . SER A 1 182 ? 7.064 -14.958 2.160 1.00 91.69 182 SER A C 1
ATOM 1371 O O . SER A 1 182 ? 8.034 -15.626 1.800 1.00 91.69 182 SER A O 1
ATOM 1373 N N . ILE A 1 183 ? 6.964 -14.486 3.403 1.00 89.81 183 ILE A N 1
ATOM 1374 C CA . ILE A 1 183 ? 7.928 -14.818 4.458 1.00 89.81 183 ILE A CA 1
ATOM 1375 C C . ILE A 1 183 ? 7.868 -16.316 4.774 1.00 89.81 183 ILE A C 1
ATOM 1377 O O . ILE A 1 183 ? 8.891 -16.923 5.079 1.00 89.81 183 ILE A O 1
ATOM 1381 N N . THR A 1 184 ? 6.696 -16.938 4.638 1.00 87.69 184 THR A N 1
ATOM 1382 C CA . THR A 1 184 ? 6.544 -18.392 4.754 1.00 87.69 184 THR A CA 1
ATOM 1383 C C . THR A 1 184 ? 7.443 -19.123 3.748 1.00 87.69 184 THR A C 1
ATOM 1385 O O . THR A 1 184 ? 8.168 -20.037 4.139 1.00 87.69 184 THR A O 1
ATOM 1388 N N . GLU A 1 185 ? 7.478 -18.690 2.483 1.00 85.69 185 GLU A N 1
ATOM 1389 C CA . GLU A 1 185 ? 8.365 -19.277 1.463 1.00 85.69 185 GLU A CA 1
ATOM 1390 C C . GLU A 1 185 ? 9.850 -19.009 1.746 1.00 85.69 185 GLU A C 1
ATOM 1392 O O . GLU A 1 185 ? 10.686 -19.890 1.535 1.00 85.69 185 GLU A O 1
ATOM 1397 N N . VAL A 1 186 ? 10.192 -17.839 2.301 1.00 84.88 186 VAL A N 1
ATOM 1398 C CA . VAL A 1 186 ? 11.559 -17.560 2.779 1.00 84.88 186 VAL A CA 1
ATOM 1399 C C . VAL A 1 186 ? 11.982 -18.591 3.826 1.00 84.88 186 VAL A C 1
ATOM 1401 O O . VAL A 1 186 ? 13.078 -19.134 3.744 1.00 84.88 186 VAL A O 1
ATOM 1404 N N . ILE A 1 187 ? 11.128 -18.888 4.808 1.00 84.62 187 ILE A N 1
ATOM 1405 C CA . ILE A 1 187 ? 11.469 -19.829 5.884 1.00 84.62 187 ILE A CA 1
ATOM 1406 C C . ILE A 1 187 ? 11.554 -21.265 5.348 1.00 84.62 187 ILE A C 1
ATOM 1408 O O . ILE A 1 187 ? 12.478 -21.992 5.717 1.00 84.62 187 ILE A O 1
ATOM 1412 N N . LYS A 1 188 ? 10.666 -21.671 4.429 1.00 83.25 188 LYS A N 1
ATOM 1413 C CA . LYS A 1 188 ? 10.764 -22.974 3.741 1.00 83.25 188 LYS A CA 1
ATOM 1414 C C . LYS A 1 188 ? 12.095 -23.149 3.025 1.00 83.25 188 LYS A C 1
ATOM 1416 O O . LYS A 1 188 ? 12.679 -24.228 3.089 1.00 83.25 188 LYS A O 1
ATOM 1421 N N . ALA A 1 189 ? 12.606 -22.085 2.409 1.00 79.31 189 ALA A N 1
ATOM 1422 C CA . ALA A 1 189 ? 13.900 -22.103 1.739 1.00 79.31 189 ALA A CA 1
ATOM 1423 C C . ALA A 1 189 ? 15.078 -22.432 2.681 1.00 79.31 189 ALA A C 1
ATOM 1425 O O . ALA A 1 189 ? 16.111 -22.910 2.223 1.00 79.31 189 ALA A O 1
ATOM 1426 N N . PHE A 1 190 ? 14.916 -22.242 3.996 1.00 82.31 190 PHE A N 1
ATOM 1427 C CA . PHE A 1 190 ? 15.881 -22.663 5.018 1.00 82.31 190 PHE A CA 1
ATOM 1428 C C . PHE A 1 190 ? 15.665 -24.104 5.527 1.00 82.31 190 PHE A C 1
ATOM 1430 O O . PHE A 1 190 ? 16.293 -24.507 6.505 1.00 82.31 190 PHE A O 1
ATOM 1437 N N . GLY A 1 191 ? 14.801 -24.897 4.881 1.00 82.81 191 GLY A N 1
ATOM 1438 C CA . GLY A 1 191 ? 14.613 -26.327 5.160 1.00 82.81 191 GLY A CA 1
ATOM 1439 C C . GLY A 1 191 ? 13.490 -26.668 6.148 1.00 82.81 191 GLY A C 1
ATOM 1440 O O . GLY A 1 191 ? 13.455 -27.782 6.676 1.00 82.81 191 GLY A O 1
ATOM 1441 N N . PHE A 1 192 ? 12.572 -25.739 6.425 1.00 84.44 192 PHE A N 1
ATOM 1442 C CA . PHE A 1 192 ? 11.399 -26.005 7.266 1.00 84.44 192 PHE A CA 1
ATOM 1443 C C . PHE A 1 192 ? 10.253 -26.611 6.442 1.00 84.44 192 PHE A C 1
ATOM 1445 O O . PHE A 1 192 ? 9.884 -26.080 5.398 1.00 84.44 192 PHE A O 1
ATOM 1452 N N . SER A 1 193 ? 9.667 -27.712 6.924 1.00 85.88 193 SER A N 1
ATOM 1453 C CA . SER A 1 193 ? 8.474 -28.321 6.320 1.00 85.88 193 SER A CA 1
ATOM 1454 C C . SER A 1 193 ? 7.206 -27.518 6.631 1.00 85.88 193 SER A C 1
ATOM 1456 O O . SER A 1 193 ? 7.142 -26.830 7.651 1.00 85.88 193 SER A O 1
ATOM 1458 N N . GLN A 1 194 ? 6.176 -27.648 5.784 1.00 84.25 194 GLN A N 1
ATOM 1459 C CA . GLN A 1 194 ? 4.880 -26.983 5.986 1.00 84.25 194 GLN A CA 1
ATOM 1460 C C . GLN A 1 194 ? 4.269 -27.316 7.354 1.00 84.25 194 GLN A C 1
ATOM 1462 O O . GLN A 1 194 ? 3.862 -26.402 8.060 1.00 84.25 194 GLN A O 1
ATOM 1467 N N . ASP A 1 195 ? 4.305 -28.585 7.771 1.00 85.94 195 ASP A N 1
ATOM 1468 C CA . ASP A 1 195 ? 3.733 -29.019 9.054 1.00 85.94 195 ASP A CA 1
ATOM 1469 C C . ASP A 1 195 ? 4.328 -28.264 10.254 1.00 85.94 195 ASP A C 1
ATOM 1471 O O . ASP A 1 195 ? 3.615 -27.899 11.186 1.00 85.94 195 ASP A O 1
ATOM 1475 N N . LYS A 1 196 ? 5.639 -27.977 10.219 1.00 86.12 196 LYS A N 1
ATOM 1476 C CA . LYS A 1 196 ? 6.303 -27.190 11.269 1.00 86.12 196 LYS A CA 1
ATOM 1477 C C . LYS A 1 196 ? 5.884 -25.726 11.226 1.00 86.12 196 LYS A C 1
ATOM 1479 O O . LYS A 1 196 ? 5.748 -25.098 12.267 1.00 86.12 196 LYS A O 1
ATOM 1484 N N . LEU A 1 197 ? 5.720 -25.161 10.032 1.00 85.81 197 LEU A N 1
ATOM 1485 C CA . LEU A 1 197 ? 5.284 -23.773 9.883 1.00 85.81 197 LEU A CA 1
ATOM 1486 C C . LEU A 1 197 ? 3.856 -23.593 10.389 1.00 85.81 197 LEU A C 1
ATOM 1488 O O . LEU A 1 197 ? 3.590 -22.612 11.078 1.00 85.81 197 LEU A O 1
ATOM 1492 N N . ASP A 1 198 ? 2.978 -24.557 10.121 1.00 85.75 198 ASP A N 1
ATOM 1493 C CA . ASP A 1 198 ? 1.608 -24.564 10.630 1.00 85.75 198 ASP A CA 1
ATOM 1494 C C . ASP A 1 198 ? 1.584 -24.675 12.167 1.00 85.75 198 ASP A C 1
ATOM 1496 O O . ASP A 1 198 ? 0.837 -23.944 12.816 1.00 85.75 198 ASP A O 1
ATOM 1500 N N . GLU A 1 199 ? 2.460 -25.492 12.770 1.00 85.00 199 GLU A N 1
ATOM 1501 C CA . GLU A 1 199 ? 2.619 -25.580 14.234 1.00 85.00 199 GLU A CA 1
ATOM 1502 C C . GLU A 1 199 ? 3.026 -24.235 14.869 1.00 85.00 199 GLU A C 1
ATOM 1504 O O . GLU A 1 199 ? 2.521 -23.866 15.931 1.00 85.00 199 GLU A O 1
ATOM 1509 N N . TYR A 1 200 ? 3.903 -23.468 14.212 1.00 86.00 200 TYR A N 1
ATOM 1510 C CA . TYR A 1 200 ? 4.333 -22.141 14.681 1.00 86.00 200 TYR A CA 1
ATOM 1511 C C . TYR A 1 200 ? 3.385 -21.002 14.299 1.00 86.00 200 TYR A C 1
ATOM 1513 O O . TYR A 1 200 ? 3.665 -19.838 14.600 1.00 86.00 200 TYR A O 1
ATOM 1521 N N . GLY A 1 201 ? 2.274 -21.309 13.635 1.00 85.19 201 GLY A N 1
ATOM 1522 C CA . GLY A 1 201 ? 1.326 -20.306 13.193 1.00 85.19 201 GLY A CA 1
ATOM 1523 C C . GLY A 1 201 ? 1.842 -19.443 12.034 1.00 85.19 201 GLY A C 1
ATOM 1524 O O . GLY A 1 201 ? 1.480 -18.280 11.933 1.00 85.19 201 GLY A O 1
ATOM 1525 N N . LEU A 1 202 ? 2.739 -19.950 11.186 1.00 86.88 202 LEU A N 1
ATOM 1526 C CA . LEU A 1 202 ? 3.367 -19.230 10.065 1.00 86.88 202 LEU A CA 1
ATOM 1527 C C . LEU A 1 202 ? 2.833 -19.695 8.706 1.00 86.88 202 LEU A C 1
ATOM 1529 O O . LEU A 1 202 ? 3.543 -19.643 7.698 1.00 86.88 202 LEU A O 1
ATOM 1533 N N . ARG A 1 203 ? 1.577 -20.153 8.680 1.00 87.44 203 ARG A N 1
ATOM 1534 C CA . ARG A 1 203 ? 0.951 -20.768 7.508 1.00 87.44 203 ARG A CA 1
ATOM 1535 C C . ARG A 1 203 ? 0.993 -19.876 6.270 1.00 87.44 203 ARG A C 1
ATOM 1537 O O . ARG A 1 203 ? 1.358 -20.358 5.201 1.00 87.44 203 ARG A O 1
ATOM 1544 N N . ASN A 1 204 ? 0.630 -18.601 6.406 1.00 90.69 204 ASN A N 1
ATOM 1545 C CA . ASN A 1 204 ? 0.692 -17.641 5.309 1.00 90.69 204 ASN A CA 1
ATOM 1546 C C . ASN A 1 204 ? 0.989 -16.231 5.832 1.00 90.69 204 ASN A C 1
ATOM 1548 O O . ASN A 1 204 ? 0.081 -15.512 6.245 1.00 90.69 204 ASN A O 1
ATOM 1552 N N . LEU A 1 205 ? 2.268 -15.854 5.835 1.00 93.25 205 LEU A N 1
ATOM 1553 C CA . LEU A 1 205 ? 2.732 -14.515 6.190 1.00 93.25 205 LEU A CA 1
ATOM 1554 C C . LEU A 1 205 ? 3.263 -13.809 4.942 1.00 93.25 205 LEU A C 1
ATOM 1556 O O . LEU A 1 205 ? 4.331 -14.151 4.429 1.00 93.25 205 LEU A O 1
ATOM 1560 N N . VAL A 1 206 ? 2.528 -12.798 4.493 1.00 95.06 206 VAL A N 1
ATOM 1561 C CA . VAL A 1 206 ? 2.815 -12.031 3.283 1.00 95.06 206 VAL A CA 1
ATOM 1562 C C . VAL A 1 206 ? 3.082 -10.581 3.644 1.00 95.06 206 VAL A C 1
ATOM 1564 O O . VAL A 1 206 ? 2.375 -9.982 4.453 1.00 95.06 206 VAL A O 1
ATOM 1567 N N . VAL A 1 207 ? 4.110 -10.003 3.029 1.00 95.62 207 VAL A N 1
ATOM 1568 C CA . VAL A 1 207 ? 4.482 -8.601 3.209 1.00 95.62 207 VAL A CA 1
ATOM 1569 C C . VAL A 1 207 ? 4.554 -7.914 1.851 1.00 95.62 207 VAL A C 1
ATOM 1571 O O . VAL A 1 207 ? 5.160 -8.426 0.910 1.00 95.62 207 VAL A O 1
ATOM 1574 N N . SER A 1 208 ? 3.978 -6.718 1.766 1.00 97.00 208 SER A N 1
ATOM 1575 C CA . SER A 1 208 ? 4.168 -5.809 0.637 1.00 97.00 208 SER A CA 1
ATOM 1576 C C . SER A 1 208 ? 4.759 -4.495 1.133 1.00 97.00 208 SER A C 1
ATOM 1578 O O . SER A 1 208 ? 4.390 -3.991 2.188 1.00 97.00 208 SER A O 1
ATOM 1580 N N . LEU A 1 209 ? 5.707 -3.937 0.389 1.00 96.81 209 LEU A N 1
ATOM 1581 C CA . LEU A 1 209 ? 6.408 -2.700 0.713 1.00 96.81 209 LEU A CA 1
ATOM 1582 C C . LEU A 1 209 ? 6.515 -1.853 -0.547 1.00 96.81 209 LEU A C 1
ATOM 1584 O O . LEU A 1 209 ? 6.942 -2.335 -1.589 1.00 96.81 209 LEU A O 1
ATOM 1588 N N . ALA A 1 210 ? 6.203 -0.572 -0.452 1.00 97.56 210 ALA A N 1
ATOM 1589 C CA . ALA A 1 210 ? 6.391 0.371 -1.535 1.00 97.56 210 ALA A CA 1
ATOM 1590 C C . ALA A 1 210 ? 7.065 1.640 -1.025 1.00 97.56 210 ALA A C 1
ATOM 1592 O O . ALA A 1 210 ? 6.754 2.191 0.028 1.00 97.56 210 ALA A O 1
ATOM 1593 N N . PHE A 1 211 ? 8.019 2.119 -1.804 1.00 97.56 211 PHE A N 1
ATOM 1594 C CA . PHE A 1 211 ? 8.727 3.358 -1.573 1.00 97.56 211 PHE A CA 1
ATOM 1595 C C . PHE A 1 211 ? 8.678 4.174 -2.851 1.00 97.56 211 PHE A C 1
ATOM 1597 O O . PHE A 1 211 ? 8.996 3.654 -3.921 1.00 97.56 211 PHE A O 1
ATOM 1604 N N . ALA A 1 212 ? 8.377 5.465 -2.745 1.00 97.44 212 ALA A N 1
ATOM 1605 C CA . ALA A 1 212 ? 8.584 6.389 -3.846 1.00 97.44 212 ALA A CA 1
ATOM 1606 C C . ALA A 1 212 ? 9.171 7.721 -3.377 1.00 97.44 212 ALA A C 1
ATOM 1608 O O . ALA A 1 212 ? 8.788 8.299 -2.360 1.00 97.44 212 ALA A O 1
ATOM 1609 N N . LEU A 1 213 ? 10.101 8.240 -4.171 1.00 96.88 213 LEU A N 1
ATOM 1610 C CA . LEU A 1 213 ? 10.666 9.570 -4.047 1.00 96.88 213 LEU A CA 1
ATOM 1611 C C . LEU A 1 213 ? 10.499 10.284 -5.381 1.00 96.88 213 LEU A C 1
ATOM 1613 O O . LEU A 1 213 ? 11.034 9.855 -6.398 1.00 96.88 213 LEU A O 1
ATOM 1617 N N . GLN A 1 214 ? 9.815 11.417 -5.360 1.00 96.25 214 GLN A N 1
ATOM 1618 C CA . GLN A 1 214 ? 9.717 12.320 -6.492 1.00 96.25 214 GLN A CA 1
ATOM 1619 C C . GLN A 1 214 ? 10.297 13.674 -6.102 1.00 96.25 214 GLN A C 1
ATOM 1621 O O . GLN A 1 214 ? 9.907 14.254 -5.091 1.00 96.25 214 GLN A O 1
ATOM 1626 N N . GLN A 1 215 ? 11.207 14.205 -6.909 1.00 94.31 215 GLN A N 1
ATOM 1627 C CA . GLN A 1 215 ? 11.763 15.539 -6.737 1.00 94.31 215 GLN A CA 1
ATOM 1628 C C . GLN A 1 215 ? 11.592 16.343 -8.018 1.00 94.31 215 GLN A C 1
ATOM 1630 O O . GLN A 1 215 ? 12.044 15.928 -9.079 1.00 94.31 215 GLN A O 1
ATOM 1635 N N . THR A 1 216 ? 11.008 17.528 -7.899 1.00 92.00 216 THR A N 1
ATOM 1636 C CA . THR A 1 216 ? 10.837 18.468 -9.003 1.00 92.00 216 THR A CA 1
ATOM 1637 C C . THR A 1 216 ? 11.619 19.73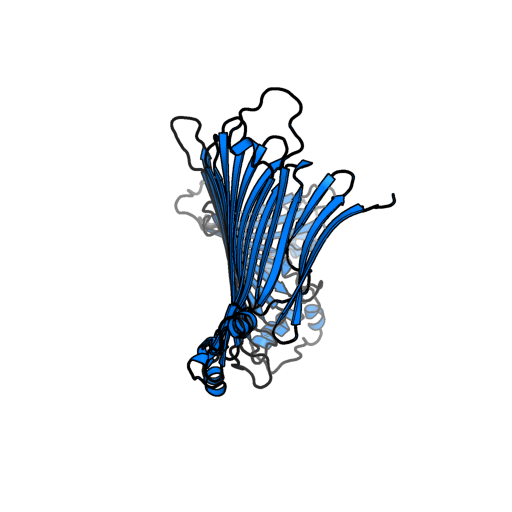6 -8.703 1.00 92.00 216 THR A C 1
ATOM 1639 O O . THR A 1 216 ? 11.512 20.306 -7.622 1.00 92.00 216 THR A O 1
ATOM 1642 N N . ARG A 1 217 ? 12.412 20.197 -9.664 1.00 90.38 217 ARG A N 1
ATOM 1643 C CA . ARG A 1 217 ? 13.201 21.425 -9.572 1.00 90.38 217 ARG A CA 1
ATOM 1644 C C . ARG A 1 217 ? 12.881 22.313 -10.758 1.00 90.38 217 ARG A C 1
ATOM 1646 O O . ARG A 1 217 ? 13.042 21.872 -11.891 1.00 90.38 217 ARG A O 1
ATOM 1653 N N . TYR A 1 218 ? 12.485 23.553 -10.512 1.00 87.69 218 TYR A N 1
ATOM 1654 C CA . TYR A 1 218 ? 12.185 24.523 -11.566 1.00 87.69 218 TYR A CA 1
ATOM 1655 C C . TYR A 1 218 ? 12.554 25.941 -11.131 1.00 87.69 218 TYR A C 1
ATOM 1657 O O . TYR A 1 218 ? 12.842 26.189 -9.962 1.00 87.69 218 TYR A O 1
ATOM 1665 N N . GLN A 1 219 ? 12.582 26.872 -12.082 1.00 83.12 219 GLN A N 1
ATOM 1666 C CA . GLN A 1 219 ? 12.760 28.293 -11.795 1.00 83.12 219 GLN A CA 1
ATOM 1667 C C . GLN A 1 219 ? 11.428 29.037 -11.876 1.00 83.12 219 GLN A C 1
ATOM 1669 O O . GLN A 1 219 ? 10.631 28.829 -12.792 1.00 83.12 219 GLN A O 1
ATOM 1674 N N . GLU A 1 220 ? 11.209 29.937 -10.927 1.00 80.62 220 GLU A N 1
ATOM 1675 C CA . GLU A 1 220 ? 10.089 30.868 -10.904 1.00 80.62 220 GLU A CA 1
ATOM 1676 C C . GLU A 1 220 ? 10.597 32.232 -10.437 1.00 80.62 220 GLU A C 1
ATOM 1678 O O . GLU A 1 220 ? 11.190 32.336 -9.367 1.00 80.62 220 GLU A O 1
ATOM 1683 N N . ASN A 1 221 ? 10.406 33.279 -11.248 1.00 79.62 221 ASN A N 1
ATOM 1684 C CA . ASN A 1 221 ? 10.820 34.654 -10.929 1.00 79.62 221 ASN A CA 1
ATOM 1685 C C . ASN A 1 221 ? 12.278 34.748 -10.420 1.00 79.62 221 ASN A C 1
ATOM 1687 O O . ASN A 1 221 ? 12.543 35.308 -9.357 1.00 79.62 221 ASN A O 1
ATOM 1691 N N . SER A 1 222 ? 13.219 34.130 -11.149 1.00 79.12 222 SER A N 1
ATOM 1692 C CA . SER A 1 222 ? 14.657 34.047 -10.809 1.00 79.12 222 SER A CA 1
ATOM 1693 C C . SER A 1 222 ? 14.995 33.305 -9.508 1.00 79.12 222 SER A C 1
ATOM 1695 O O . SER A 1 222 ? 16.140 33.310 -9.065 1.00 79.12 222 SER A O 1
ATOM 1697 N N . THR A 1 223 ? 14.018 32.633 -8.904 1.00 81.31 223 THR A N 1
ATOM 1698 C CA . THR A 1 223 ? 14.195 31.785 -7.729 1.00 81.31 223 THR A CA 1
ATOM 1699 C C . THR A 1 223 ? 14.144 30.324 -8.145 1.00 81.31 223 THR A C 1
ATOM 1701 O O . THR A 1 223 ? 13.234 29.901 -8.857 1.00 81.31 223 THR A O 1
ATOM 1704 N N . GLN A 1 224 ? 15.101 29.529 -7.674 1.00 85.56 224 GLN A N 1
ATOM 1705 C CA . GLN A 1 224 ? 15.030 28.081 -7.803 1.00 85.56 224 GLN A CA 1
ATOM 1706 C C . GLN A 1 224 ? 14.068 27.515 -6.756 1.00 85.56 224 GLN A C 1
ATOM 1708 O O . GLN A 1 224 ? 14.259 27.727 -5.559 1.00 85.56 224 GLN A O 1
ATOM 1713 N N . ILE A 1 225 ? 13.058 26.782 -7.214 1.00 88.56 225 ILE A N 1
ATOM 1714 C CA . ILE A 1 225 ? 12.121 26.053 -6.366 1.00 88.56 225 ILE A CA 1
ATOM 1715 C C . ILE A 1 225 ? 12.447 24.567 -6.441 1.00 88.56 225 ILE A C 1
ATOM 1717 O O . ILE A 1 225 ? 12.670 24.018 -7.525 1.00 88.56 225 ILE A O 1
ATOM 1721 N N . VAL A 1 226 ? 12.492 23.924 -5.275 1.00 91.81 226 VAL A N 1
ATOM 1722 C CA . VAL A 1 226 ? 12.656 22.475 -5.142 1.00 91.81 226 VAL A CA 1
ATOM 1723 C C . VAL A 1 226 ? 11.470 21.919 -4.375 1.00 91.81 226 VAL A C 1
ATOM 1725 O O . VAL A 1 226 ? 11.255 22.245 -3.209 1.00 91.81 226 VAL A O 1
ATOM 1728 N N . GLU A 1 227 ? 10.726 21.043 -5.030 1.00 94.12 227 GLU A N 1
ATOM 1729 C CA . GLU A 1 227 ? 9.644 20.275 -4.438 1.00 94.12 227 GLU A CA 1
ATOM 1730 C C . GLU A 1 227 ? 10.084 18.826 -4.296 1.00 94.12 227 GLU A C 1
ATOM 1732 O O . GLU A 1 227 ? 10.766 18.273 -5.159 1.00 94.12 227 GLU A O 1
ATOM 1737 N N . SER A 1 228 ? 9.739 18.187 -3.187 1.00 95.25 228 SER A N 1
ATOM 1738 C CA . SER A 1 228 ? 10.022 16.771 -2.972 1.00 95.25 228 SER A CA 1
ATOM 1739 C C . SER A 1 228 ? 8.830 16.098 -2.316 1.00 95.25 228 SER A C 1
ATOM 1741 O O . SER A 1 228 ? 8.213 16.657 -1.409 1.00 95.25 228 SER A O 1
ATOM 1743 N N . ARG A 1 229 ? 8.500 14.901 -2.790 1.00 96.75 229 ARG A N 1
ATOM 1744 C CA . ARG A 1 229 ? 7.477 14.016 -2.250 1.00 96.75 229 ARG A CA 1
ATOM 1745 C C . ARG A 1 229 ? 8.121 12.671 -1.968 1.00 96.75 229 ARG A C 1
ATOM 1747 O O . ARG A 1 229 ? 8.711 12.073 -2.856 1.00 96.75 229 ARG A O 1
ATOM 1754 N N . TYR A 1 230 ? 7.990 12.227 -0.735 1.00 96.12 230 TYR A N 1
ATOM 1755 C CA . TYR A 1 230 ? 8.373 10.910 -0.264 1.00 96.12 230 TYR A CA 1
ATOM 1756 C C . TYR A 1 230 ? 7.100 10.170 0.123 1.00 96.12 230 TYR A C 1
ATOM 1758 O O . TYR A 1 230 ? 6.269 10.756 0.822 1.00 96.12 230 TYR A O 1
ATOM 1766 N N . THR A 1 231 ? 6.958 8.922 -0.303 1.00 97.62 231 THR A N 1
ATOM 1767 C CA . THR A 1 231 ? 5.933 8.001 0.182 1.00 97.62 231 THR A CA 1
ATOM 1768 C C . THR A 1 231 ? 6.580 6.685 0.587 1.00 97.62 231 THR A C 1
ATOM 1770 O O . THR A 1 231 ? 7.506 6.198 -0.064 1.00 97.62 231 THR A O 1
ATOM 1773 N N . PHE A 1 232 ? 6.104 6.141 1.696 1.00 97.75 232 PHE A N 1
ATOM 1774 C CA . PHE A 1 232 ? 6.421 4.809 2.170 1.00 97.75 232 PHE A CA 1
ATOM 1775 C C . PHE A 1 232 ? 5.116 4.133 2.551 1.00 97.75 232 PHE A C 1
ATOM 1777 O O . PHE A 1 232 ? 4.361 4.662 3.364 1.00 97.75 232 PHE A O 1
ATOM 1784 N N . GLU A 1 233 ? 4.873 2.984 1.954 1.00 97.88 233 GLU A N 1
ATOM 1785 C CA . GLU A 1 233 ? 3.704 2.153 2.167 1.00 97.88 233 GLU A CA 1
ATOM 1786 C C . GLU A 1 233 ? 4.187 0.753 2.534 1.00 97.88 233 GLU A C 1
ATOM 1788 O O . GLU A 1 233 ? 5.177 0.256 1.996 1.00 97.88 233 GLU A O 1
ATOM 1793 N N . GLY A 1 234 ? 3.508 0.117 3.472 1.00 97.62 234 GLY A N 1
ATOM 1794 C CA . GLY A 1 234 ? 3.776 -1.258 3.843 1.00 97.62 234 GLY A CA 1
ATOM 1795 C C . GLY A 1 234 ? 2.501 -1.931 4.302 1.00 97.62 234 GLY A C 1
ATOM 1796 O O . GLY A 1 234 ? 1.706 -1.318 5.011 1.00 97.62 234 GLY A O 1
ATOM 1797 N N . SER A 1 235 ? 2.318 -3.184 3.918 1.00 97.62 235 SER A N 1
ATOM 1798 C CA . SER A 1 235 ? 1.258 -4.040 4.425 1.00 97.62 235 SER A CA 1
ATOM 1799 C C . SER A 1 235 ? 1.822 -5.393 4.827 1.00 97.62 235 SER A C 1
ATOM 1801 O O . SER A 1 235 ? 2.814 -5.874 4.277 1.00 97.62 235 SER A O 1
ATOM 1803 N N . MET A 1 236 ? 1.188 -5.989 5.821 1.00 97.06 236 MET A N 1
ATOM 1804 C CA . MET A 1 236 ? 1.433 -7.343 6.270 1.00 97.06 236 MET A CA 1
ATOM 1805 C C . MET A 1 236 ? 0.080 -8.016 6.407 1.00 97.06 236 MET A C 1
ATOM 1807 O O . MET A 1 236 ? -0.776 -7.508 7.130 1.00 97.06 236 MET A O 1
ATOM 1811 N N . ASP A 1 237 ? -0.068 -9.161 5.761 1.00 96.25 237 ASP A N 1
ATOM 1812 C CA . ASP A 1 237 ? -1.220 -10.038 5.882 1.00 96.25 237 ASP A CA 1
ATOM 1813 C C . ASP A 1 237 ? -0.724 -11.381 6.400 1.00 96.25 237 ASP A C 1
ATOM 1815 O O . ASP A 1 237 ? 0.130 -12.028 5.793 1.00 96.25 237 ASP A O 1
ATOM 1819 N N . TRP A 1 238 ? -1.223 -11.776 7.564 1.00 96.06 238 TRP A N 1
ATOM 1820 C CA . TRP A 1 238 ? -0.796 -12.983 8.244 1.00 96.06 238 TRP A CA 1
ATOM 1821 C C . TRP A 1 238 ? -2.003 -13.830 8.617 1.00 96.06 238 TRP A C 1
ATOM 1823 O O . TRP A 1 238 ? -2.721 -13.523 9.564 1.00 96.06 238 TRP A O 1
ATOM 1833 N N . ASP A 1 239 ? -2.204 -14.921 7.888 1.00 93.50 239 ASP A N 1
ATOM 1834 C CA . ASP A 1 239 ? -3.041 -16.021 8.346 1.00 93.50 239 ASP A CA 1
ATOM 1835 C C . ASP A 1 239 ? -2.156 -16.994 9.119 1.00 93.50 239 ASP A C 1
ATOM 1837 O O . ASP A 1 239 ? -1.244 -17.630 8.574 1.00 93.50 239 ASP A O 1
ATOM 1841 N N . THR A 1 240 ? -2.415 -17.079 10.420 1.00 90.88 240 THR A N 1
ATOM 1842 C CA . THR A 1 240 ? -1.626 -17.934 11.298 1.00 90.88 240 THR A CA 1
ATOM 1843 C C . THR A 1 240 ? -1.878 -19.416 11.029 1.00 90.88 240 THR A C 1
ATOM 1845 O O . THR A 1 240 ? -1.031 -20.243 11.328 1.00 90.88 240 THR A O 1
ATOM 1848 N N . GLY A 1 241 ? -3.028 -19.794 10.468 1.00 88.12 241 GLY A N 1
ATOM 1849 C CA . GLY A 1 241 ? -3.470 -21.188 10.430 1.00 88.12 241 GLY A CA 1
ATOM 1850 C C . GLY A 1 241 ? -3.981 -21.712 11.778 1.00 88.12 241 GLY A C 1
ATOM 1851 O O . GLY A 1 241 ? -4.510 -22.821 11.835 1.00 88.12 241 GLY A O 1
ATOM 1852 N N . ILE A 1 242 ? -3.882 -20.922 12.853 1.00 86.62 242 ILE A N 1
ATOM 1853 C CA . ILE A 1 242 ? -4.386 -21.282 14.177 1.00 86.62 242 ILE A CA 1
ATOM 1854 C C . ILE A 1 242 ? -5.891 -21.037 14.185 1.00 86.62 242 ILE A C 1
ATOM 1856 O O . ILE A 1 242 ? -6.354 -19.900 14.100 1.00 86.62 242 ILE A O 1
ATOM 1860 N N . SER A 1 243 ? -6.659 -22.114 14.296 1.00 84.81 243 SER A N 1
ATOM 1861 C CA . SER A 1 243 ? -8.108 -22.049 14.449 1.00 84.81 243 SER A CA 1
ATOM 1862 C C . SER A 1 243 ? -8.464 -22.066 15.937 1.00 84.81 243 SER A C 1
ATOM 1864 O O . SER A 1 243 ? -8.069 -22.977 16.665 1.00 84.81 243 SER A O 1
ATOM 1866 N N . LEU A 1 244 ? -9.182 -21.039 16.402 1.00 82.12 244 LEU A N 1
ATOM 1867 C CA . LEU A 1 244 ? -9.663 -20.972 17.789 1.00 82.12 244 LEU A CA 1
ATOM 1868 C C . LEU A 1 244 ? -10.918 -21.835 17.999 1.00 82.12 244 LEU A C 1
ATOM 1870 O O . LEU A 1 244 ? -11.201 -22.242 19.126 1.00 82.12 244 LEU A O 1
ATOM 1874 N N . VAL A 1 245 ? -11.648 -22.126 16.917 1.00 79.88 245 VAL A N 1
ATOM 1875 C CA . VAL A 1 245 ? -12.842 -22.979 16.890 1.00 79.88 245 VAL A CA 1
ATOM 1876 C C . VAL A 1 245 ? -12.740 -23.936 15.701 1.00 79.88 245 VAL A C 1
ATOM 1878 O O . VAL A 1 245 ? -12.707 -23.466 14.567 1.00 79.88 245 VAL A O 1
ATOM 1881 N N . PRO A 1 246 ? -12.709 -25.266 15.913 1.00 78.62 246 PRO A N 1
ATOM 1882 C CA . PRO A 1 246 ? -12.539 -26.224 14.824 1.00 78.62 246 PRO A CA 1
ATOM 1883 C C . PRO A 1 246 ? -13.568 -26.039 13.698 1.00 78.62 246 PRO A C 1
ATOM 1885 O O . PRO A 1 246 ? -14.766 -26.165 13.931 1.00 78.62 246 PRO A O 1
ATOM 1888 N N . GLY A 1 247 ? -13.086 -25.795 12.476 1.00 76.56 247 GLY A N 1
ATOM 1889 C CA . GLY A 1 247 ? -13.923 -25.607 11.284 1.00 76.56 247 GLY A CA 1
ATOM 1890 C C . GLY A 1 247 ? -14.257 -24.151 10.938 1.00 76.56 247 GLY A C 1
ATOM 1891 O O . GLY A 1 247 ? -14.795 -23.922 9.860 1.00 76.56 247 GLY A O 1
ATOM 1892 N N . GLU A 1 248 ? -13.895 -23.193 11.795 1.00 81.44 248 GLU A N 1
ATOM 1893 C CA . GLU A 1 248 ? -14.119 -21.754 11.588 1.00 81.44 248 GLU A CA 1
ATOM 1894 C C . GLU A 1 248 ? -12.878 -21.026 11.039 1.00 81.44 248 GLU A C 1
ATOM 1896 O O . GLU A 1 248 ? -11.802 -21.619 10.878 1.00 81.44 248 GLU A O 1
ATOM 1901 N N . GLU A 1 249 ? -13.022 -19.720 10.771 1.00 82.19 249 GLU A N 1
ATOM 1902 C CA . GLU A 1 249 ? -11.922 -18.856 10.329 1.00 82.19 249 GLU A CA 1
ATOM 1903 C C . GLU A 1 249 ? -10.728 -18.900 11.300 1.00 82.19 249 GLU A C 1
ATOM 1905 O O . GLU A 1 249 ? -10.855 -18.936 12.529 1.00 82.19 249 GLU A O 1
ATOM 1910 N N . THR A 1 250 ? -9.531 -18.887 10.723 1.00 88.19 250 THR A N 1
ATOM 1911 C CA . THR A 1 250 ? -8.268 -18.845 11.457 1.00 88.19 250 THR A CA 1
ATOM 1912 C C . THR A 1 250 ? -7.991 -17.448 12.004 1.00 88.19 250 THR A C 1
ATOM 1914 O O . THR A 1 250 ? -8.535 -16.443 11.543 1.00 88.19 250 THR A O 1
ATOM 1917 N N . LEU A 1 251 ? -7.111 -17.371 13.002 1.00 90.69 251 LEU A N 1
ATOM 1918 C CA . LEU A 1 251 ? -6.602 -16.104 13.510 1.00 90.69 251 LEU A CA 1
ATOM 1919 C C . LEU A 1 251 ? -5.805 -15.391 12.406 1.00 90.69 251 LEU A C 1
ATOM 1921 O O . LEU A 1 251 ? -4.759 -15.878 11.963 1.00 90.69 251 LEU A O 1
ATOM 1925 N N . GLN A 1 252 ? -6.299 -14.220 12.009 1.00 94.44 252 GLN A N 1
ATOM 1926 C CA . GLN A 1 252 ? -5.7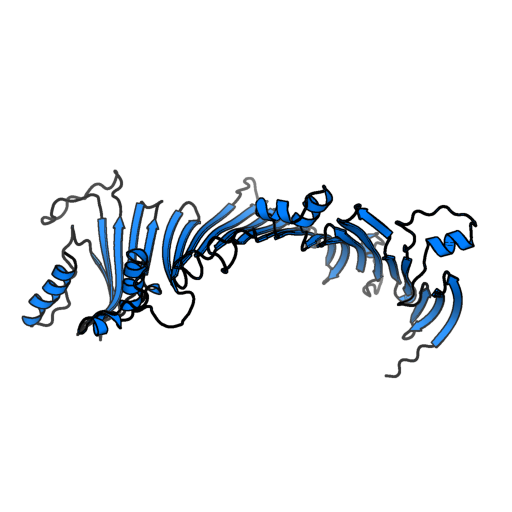29 -13.347 10.991 1.00 94.44 252 GLN A CA 1
ATOM 1927 C C . GLN A 1 252 ? -5.197 -12.065 11.627 1.00 94.44 252 GLN A C 1
ATOM 1929 O O . GLN A 1 252 ? -5.855 -11.430 12.454 1.00 94.44 252 GLN A O 1
ATOM 1934 N N . ILE A 1 253 ? -4.000 -11.660 11.226 1.00 95.31 253 ILE A N 1
ATOM 1935 C CA . ILE A 1 253 ? -3.349 -10.438 11.683 1.00 95.31 253 ILE A CA 1
ATOM 1936 C C . ILE A 1 253 ? -2.985 -9.619 10.454 1.00 95.31 253 ILE A C 1
ATOM 1938 O O . ILE A 1 253 ? -2.307 -10.094 9.548 1.00 95.31 253 ILE A O 1
ATOM 1942 N N . GLN A 1 254 ? -3.419 -8.368 10.443 1.00 97.31 254 GLN A N 1
ATOM 1943 C CA . GLN A 1 254 ? -3.129 -7.418 9.385 1.00 97.31 254 GLN A CA 1
ATOM 1944 C C . GLN A 1 254 ? -2.434 -6.203 9.974 1.00 97.31 254 GLN A C 1
ATOM 1946 O O . GLN A 1 254 ? -2.805 -5.716 11.043 1.00 97.31 254 GLN A O 1
ATOM 1951 N N . ALA A 1 255 ? -1.437 -5.682 9.276 1.00 96.88 255 ALA A N 1
ATOM 1952 C CA . ALA A 1 255 ? -0.840 -4.400 9.608 1.00 96.88 255 ALA A CA 1
ATOM 1953 C C . ALA A 1 255 ? -0.638 -3.581 8.341 1.00 96.88 255 ALA A C 1
ATOM 1955 O O . ALA A 1 255 ? -0.307 -4.121 7.291 1.00 96.88 255 ALA A O 1
ATOM 1956 N N . ALA A 1 256 ? -0.817 -2.272 8.449 1.00 97.56 256 ALA A N 1
ATOM 1957 C CA . ALA A 1 256 ? -0.589 -1.345 7.358 1.00 97.56 256 ALA A CA 1
ATOM 1958 C C . ALA A 1 256 ? 0.105 -0.084 7.867 1.00 97.56 256 ALA A C 1
ATOM 1960 O O . ALA A 1 256 ? -0.169 0.411 8.962 1.00 97.56 256 ALA A O 1
ATOM 1961 N N . ILE A 1 257 ? 1.003 0.455 7.058 1.00 96.94 257 ILE A N 1
ATOM 1962 C CA . ILE A 1 257 ? 1.682 1.717 7.300 1.00 96.94 257 ILE A CA 1
ATOM 1963 C C . ILE A 1 257 ? 1.679 2.528 6.016 1.00 96.94 257 ILE A C 1
ATOM 1965 O O . ILE A 1 257 ? 2.032 2.029 4.957 1.00 96.94 257 ILE A O 1
ATOM 1969 N N . GLU A 1 258 ? 1.307 3.795 6.122 1.00 97.44 258 GLU A N 1
ATOM 1970 C CA . GLU A 1 258 ? 1.404 4.766 5.041 1.00 97.44 258 GLU A CA 1
ATOM 1971 C C . GLU A 1 258 ? 2.020 6.037 5.614 1.00 97.44 258 GLU A C 1
ATOM 1973 O O . GLU A 1 258 ? 1.528 6.604 6.589 1.00 97.44 258 GLU A O 1
ATOM 1978 N N . ILE A 1 259 ? 3.119 6.501 5.032 1.00 96.88 259 ILE A N 1
ATOM 1979 C CA . ILE A 1 259 ? 3.791 7.735 5.423 1.00 96.88 259 ILE A CA 1
ATOM 1980 C C . ILE A 1 259 ? 4.077 8.534 4.165 1.00 96.88 259 ILE A C 1
ATOM 1982 O O . ILE A 1 259 ? 4.791 8.080 3.277 1.00 96.88 259 ILE A O 1
ATOM 1986 N N . SER A 1 260 ? 3.602 9.775 4.126 1.00 97.19 260 SER A N 1
ATOM 1987 C CA . SER A 1 260 ? 3.914 10.720 3.064 1.00 97.19 260 SER A CA 1
ATOM 1988 C C . SER A 1 260 ? 4.537 11.995 3.619 1.00 97.19 260 SER A C 1
ATOM 1990 O O . SER A 1 260 ? 4.087 12.580 4.606 1.00 97.19 260 SER A O 1
ATOM 1992 N N . LYS A 1 261 ? 5.599 12.465 2.969 1.00 96.00 261 LYS A N 1
ATOM 1993 C CA . LYS A 1 261 ? 6.223 13.752 3.268 1.00 96.00 261 LYS A CA 1
ATOM 1994 C C . LYS A 1 261 ? 6.319 14.567 1.996 1.00 96.00 261 LYS A C 1
ATOM 1996 O O . LYS A 1 261 ? 6.971 14.158 1.043 1.00 96.00 261 LYS A O 1
ATOM 2001 N N . THR A 1 262 ? 5.724 15.748 2.004 1.00 95.31 262 THR A N 1
ATOM 2002 C CA . THR A 1 262 ? 5.900 16.750 0.958 1.00 95.31 262 THR A CA 1
ATOM 2003 C C . THR A 1 262 ? 6.701 17.923 1.499 1.00 95.31 262 THR A C 1
ATOM 2005 O O . THR A 1 262 ? 6.520 18.359 2.637 1.00 95.31 262 THR A O 1
ATOM 2008 N N . SER A 1 263 ? 7.621 18.439 0.699 1.00 93.75 263 SER A N 1
ATOM 2009 C CA . SER A 1 263 ? 8.375 19.646 1.008 1.00 93.75 263 SER A CA 1
ATOM 2010 C C . SER A 1 263 ? 8.471 20.533 -0.217 1.00 93.75 263 SER A C 1
ATOM 2012 O O . SER A 1 263 ? 8.676 20.028 -1.316 1.00 93.75 263 SER A O 1
ATOM 2014 N N . SER A 1 264 ? 8.371 21.838 -0.012 1.00 91.88 264 SER A N 1
ATOM 2015 C CA . SER A 1 264 ? 8.624 22.856 -1.024 1.00 91.88 264 SER A CA 1
ATOM 2016 C C . SER A 1 264 ? 9.574 23.892 -0.436 1.00 91.88 264 SER A C 1
ATOM 2018 O O . SER A 1 264 ? 9.366 24.375 0.681 1.00 91.88 264 SER A O 1
ATOM 2020 N N . GLN A 1 265 ? 10.646 24.185 -1.161 1.00 88.69 265 GLN A N 1
ATOM 2021 C CA . GLN A 1 265 ? 11.656 25.165 -0.790 1.00 88.69 265 GLN A CA 1
ATOM 2022 C C . GLN A 1 265 ? 11.766 26.208 -1.899 1.00 88.69 265 GLN A C 1
ATOM 2024 O O . GLN A 1 265 ? 11.999 25.853 -3.053 1.00 88.69 265 GLN A O 1
ATOM 2029 N N . GLY A 1 266 ? 11.634 27.485 -1.539 1.00 84.38 266 GLY A N 1
ATOM 2030 C CA . GLY A 1 266 ? 11.749 28.615 -2.461 1.00 84.38 266 GLY A CA 1
ATOM 2031 C C . GLY A 1 266 ? 12.171 29.907 -1.754 1.00 84.38 266 GLY A C 1
ATOM 2032 O O . GLY A 1 266 ? 12.634 29.891 -0.614 1.00 84.38 266 GLY A O 1
ATOM 2033 N N . SER A 1 267 ? 11.994 31.049 -2.421 1.00 72.88 267 SER A N 1
ATOM 2034 C CA . SER A 1 267 ? 12.420 32.371 -1.926 1.00 72.88 267 SER A CA 1
ATOM 2035 C C . SER A 1 267 ? 11.666 32.807 -0.678 1.00 72.88 267 SER A C 1
ATOM 2037 O O . SER A 1 267 ? 12.242 33.500 0.155 1.00 72.88 267 SER A O 1
ATOM 2039 N N . GLY A 1 268 ? 10.414 32.364 -0.523 1.00 73.81 268 GLY A N 1
ATOM 2040 C CA . GLY A 1 268 ? 9.571 32.610 0.650 1.00 73.81 268 GLY A CA 1
ATOM 2041 C C . GLY A 1 268 ? 9.878 31.730 1.868 1.00 73.81 268 GLY A C 1
ATOM 2042 O O . GLY A 1 268 ? 9.239 31.915 2.902 1.00 73.81 268 GLY A O 1
ATOM 2043 N N . GLY A 1 269 ? 10.842 30.806 1.764 1.00 82.25 269 GLY A N 1
ATOM 2044 C CA . GLY A 1 269 ? 11.244 29.875 2.821 1.00 82.25 269 GLY A CA 1
ATOM 2045 C C . GLY A 1 269 ? 10.880 28.418 2.521 1.00 82.25 269 GLY A C 1
ATOM 2046 O O . GLY A 1 269 ? 10.704 28.037 1.360 1.00 82.25 269 GLY A O 1
ATOM 2047 N N . THR A 1 270 ? 10.811 27.587 3.563 1.00 86.44 270 THR A N 1
ATOM 2048 C CA . THR A 1 270 ? 10.597 26.138 3.433 1.00 86.44 270 THR A CA 1
ATOM 2049 C C . THR A 1 270 ? 9.267 25.743 4.059 1.00 86.44 270 THR A C 1
ATOM 2051 O O . THR A 1 270 ? 9.016 26.016 5.232 1.00 86.44 270 THR A O 1
ATOM 2054 N N . SER A 1 271 ? 8.431 25.045 3.295 1.00 89.75 271 SER A N 1
ATOM 2055 C CA . SER A 1 271 ? 7.207 24.411 3.780 1.00 89.75 271 SER A CA 1
ATOM 2056 C C . SER A 1 271 ? 7.361 22.898 3.734 1.00 89.75 271 SER A C 1
ATOM 2058 O O . SER A 1 271 ? 7.797 22.345 2.726 1.00 89.75 271 SER A O 1
ATOM 2060 N N . THR A 1 272 ? 7.008 22.210 4.816 1.00 91.38 272 THR A N 1
ATOM 2061 C CA . THR A 1 272 ? 7.022 20.747 4.882 1.00 91.38 272 THR A CA 1
ATOM 2062 C C . THR A 1 272 ? 5.747 20.227 5.519 1.00 91.38 272 THR A C 1
ATOM 2064 O O . THR A 1 272 ? 5.364 20.685 6.595 1.00 91.38 272 THR A O 1
ATOM 2067 N N . THR A 1 273 ? 5.135 19.222 4.906 1.00 93.12 273 THR A N 1
ATOM 2068 C CA . THR A 1 273 ? 3.990 18.487 5.440 1.00 93.12 273 THR A CA 1
ATOM 2069 C C . THR A 1 273 ? 4.359 17.015 5.540 1.00 93.12 273 THR A C 1
ATOM 2071 O O . THR A 1 273 ? 4.733 16.408 4.546 1.00 93.12 273 THR A O 1
ATOM 2074 N N . LEU A 1 274 ? 4.271 16.446 6.736 1.00 93.19 274 LEU A N 1
ATOM 2075 C CA . LEU A 1 274 ? 4.413 15.019 7.003 1.00 93.19 274 LEU A CA 1
ATOM 2076 C C . LEU A 1 274 ? 3.049 14.494 7.441 1.00 93.19 274 LEU A C 1
ATOM 2078 O O . LEU A 1 274 ? 2.468 15.050 8.370 1.00 93.19 274 LEU A O 1
ATOM 2082 N N . LYS A 1 275 ? 2.555 13.444 6.800 1.00 95.38 275 LYS A N 1
ATOM 2083 C CA . LYS A 1 275 ? 1.317 12.754 7.158 1.00 95.38 275 LYS A CA 1
ATOM 2084 C C . LYS A 1 275 ? 1.565 11.257 7.195 1.00 95.38 275 LYS A C 1
ATOM 2086 O O . LYS A 1 275 ? 2.451 10.771 6.499 1.00 95.38 275 LYS A O 1
ATOM 2091 N N . GLY A 1 276 ? 0.776 10.543 7.976 1.00 94.69 276 GLY A N 1
ATOM 2092 C CA . GLY A 1 276 ? 0.778 9.095 7.906 1.00 94.69 276 GLY A CA 1
ATOM 2093 C C . GLY A 1 276 ? -0.314 8.441 8.727 1.00 94.69 276 GLY A C 1
ATOM 2094 O O . GLY A 1 276 ? -0.987 9.096 9.529 1.00 94.69 276 GLY A O 1
ATOM 2095 N N . ALA A 1 277 ? -0.454 7.144 8.500 1.00 95.19 277 ALA A N 1
ATOM 2096 C CA . ALA A 1 277 ? -1.327 6.233 9.206 1.00 95.19 277 ALA A CA 1
ATOM 2097 C C . ALA A 1 277 ? -0.559 4.942 9.514 1.00 95.19 277 ALA A C 1
ATOM 2099 O O . ALA A 1 277 ? 0.215 4.457 8.692 1.00 95.19 277 ALA A O 1
ATOM 2100 N N . ILE A 1 278 ? -0.758 4.404 10.710 1.00 94.50 278 ILE A N 1
ATOM 2101 C CA . ILE A 1 278 ? -0.282 3.085 11.123 1.00 94.50 278 ILE A CA 1
ATOM 2102 C C . ILE A 1 278 ? -1.504 2.351 11.652 1.00 94.50 278 ILE A C 1
ATOM 2104 O O . ILE A 1 278 ? -2.146 2.837 12.580 1.00 94.50 278 ILE A O 1
ATOM 2108 N N . ALA A 1 279 ? -1.834 1.215 11.061 1.00 96.12 279 ALA A N 1
ATOM 2109 C CA . ALA A 1 279 ? -2.974 0.400 11.433 1.00 96.12 279 ALA A CA 1
ATOM 2110 C C . ALA A 1 279 ? -2.522 -1.024 11.749 1.00 96.12 279 ALA A C 1
ATOM 2112 O O . ALA A 1 279 ? -1.642 -1.568 11.085 1.00 96.12 279 ALA A O 1
ATOM 2113 N N . GLY A 1 280 ? -3.139 -1.621 12.759 1.00 95.44 280 GLY A N 1
ATOM 2114 C CA . GLY A 1 280 ? -3.030 -3.039 13.063 1.00 95.44 280 GLY A CA 1
ATOM 2115 C C . GLY A 1 280 ? -4.413 -3.585 13.367 1.00 95.44 280 GLY A C 1
ATOM 2116 O O . GLY A 1 280 ? -5.160 -2.963 14.120 1.00 95.44 280 GLY A O 1
ATOM 2117 N N . THR A 1 281 ? -4.739 -4.729 12.786 1.00 95.88 281 THR A N 1
ATOM 2118 C CA . THR A 1 281 ? -6.006 -5.425 12.973 1.00 95.88 281 THR A CA 1
ATOM 2119 C C . THR A 1 281 ? -5.730 -6.879 13.312 1.00 95.88 281 THR A C 1
ATOM 2121 O O . THR A 1 281 ? -4.912 -7.529 12.670 1.00 95.88 281 THR A O 1
ATOM 2124 N N . VAL A 1 282 ? -6.426 -7.392 14.316 1.00 93.69 282 VAL A N 1
ATOM 2125 C CA . VAL A 1 282 ? -6.472 -8.817 14.635 1.00 93.69 282 VAL A CA 1
ATOM 2126 C C . VAL A 1 282 ? -7.912 -9.262 14.468 1.00 93.69 282 VAL A C 1
ATOM 2128 O O . VAL A 1 282 ? -8.801 -8.671 15.080 1.00 93.69 282 VAL A O 1
ATOM 2131 N N . LYS A 1 283 ? -8.137 -10.275 13.636 1.00 92.44 283 LYS A N 1
ATOM 2132 C CA . LYS A 1 283 ? -9.446 -10.863 13.365 1.00 92.44 283 LYS A CA 1
ATOM 2133 C C . LYS A 1 283 ? -9.409 -12.346 13.714 1.00 92.44 283 LYS A C 1
ATOM 2135 O O . LYS A 1 283 ? -8.459 -13.041 13.370 1.00 92.44 283 LYS A O 1
ATOM 2140 N N . ALA A 1 284 ? -10.436 -12.824 14.395 1.00 87.75 284 ALA A N 1
ATOM 2141 C CA . ALA A 1 284 ? -10.641 -14.244 14.631 1.00 87.75 284 ALA A CA 1
ATOM 2142 C C . ALA A 1 284 ? -12.129 -14.545 14.801 1.00 87.75 284 ALA A C 1
ATOM 2144 O O . ALA A 1 284 ? -12.905 -13.671 15.194 1.00 87.75 284 ALA A O 1
ATOM 2145 N N . SER A 1 285 ? -12.504 -15.798 14.581 1.00 81.50 285 SER A N 1
ATOM 2146 C CA . SER A 1 285 ? -13.773 -16.338 15.061 1.00 81.50 285 SER A CA 1
ATOM 2147 C C . SER A 1 285 ? -13.541 -16.986 16.422 1.00 81.50 285 SER A C 1
ATOM 2149 O O . SER A 1 285 ? -12.554 -17.691 16.634 1.00 81.50 285 SER A O 1
ATOM 2151 N N . ILE A 1 286 ? -14.429 -16.717 17.372 1.00 76.75 286 ILE A N 1
ATOM 2152 C CA . ILE A 1 286 ? -14.418 -17.346 18.697 1.00 76.75 286 ILE A CA 1
ATOM 2153 C C . ILE A 1 286 ? -15.783 -17.979 18.941 1.00 76.75 286 ILE A C 1
ATOM 2155 O O . ILE A 1 286 ? -16.750 -17.578 18.289 1.00 76.75 286 ILE A O 1
ATOM 2159 N N . PRO A 1 287 ? -15.904 -18.949 19.868 1.00 62.19 287 PRO A N 1
ATOM 2160 C CA . PRO A 1 287 ? -17.217 -19.454 20.232 1.00 62.19 287 PRO A CA 1
ATOM 2161 C C . PRO A 1 287 ? -18.110 -18.254 20.569 1.00 62.19 287 PRO A C 1
ATOM 2163 O O . PRO A 1 287 ? -17.643 -17.326 21.234 1.00 62.19 287 PRO A O 1
ATOM 2166 N N . PHE A 1 288 ? -19.352 -18.261 20.079 1.00 64.12 288 PHE A N 1
ATOM 2167 C CA . PHE A 1 288 ? -20.387 -17.233 20.298 1.00 64.12 288 PHE A CA 1
ATOM 2168 C C . PHE A 1 288 ? -20.331 -15.976 19.415 1.00 64.12 288 PHE A C 1
ATOM 2170 O O . PHE A 1 288 ? -21.347 -15.291 19.315 1.00 64.12 288 PHE A O 1
ATOM 2177 N N . PHE A 1 289 ? -19.211 -15.674 18.751 1.00 66.62 289 PHE A N 1
ATOM 2178 C CA . PHE A 1 289 ? -19.122 -14.511 17.864 1.00 66.62 289 PHE A CA 1
ATOM 2179 C C . PHE A 1 289 ? -18.547 -14.894 16.504 1.00 66.62 289 PHE A C 1
ATOM 2181 O O . PHE A 1 289 ? -17.363 -15.218 16.393 1.00 66.62 289 PHE A O 1
ATOM 2188 N N . ASP A 1 290 ? -19.373 -14.751 15.465 1.00 69.31 290 ASP A N 1
ATOM 2189 C CA . ASP A 1 290 ? -18.991 -15.000 14.068 1.00 69.31 290 ASP A CA 1
ATOM 2190 C C . ASP A 1 290 ? -17.748 -14.196 13.665 1.00 69.31 290 ASP A C 1
ATOM 2192 O O . ASP A 1 290 ? -16.939 -14.623 12.842 1.00 69.31 290 ASP A O 1
ATOM 2196 N N . THR A 1 291 ? -17.571 -13.005 14.246 1.00 76.88 291 THR A N 1
ATOM 2197 C CA . THR A 1 291 ? -16.411 -12.149 13.993 1.00 76.88 291 THR A CA 1
ATOM 2198 C C . THR A 1 291 ? -16.021 -11.373 15.244 1.00 76.88 291 THR A C 1
ATOM 2200 O O . THR A 1 291 ? -16.777 -10.529 15.722 1.00 76.88 291 THR A O 1
ATOM 2203 N N . LEU A 1 292 ? -14.805 -11.602 15.736 1.00 85.38 292 LEU A N 1
ATOM 2204 C CA . LEU A 1 292 ? -14.115 -10.724 16.673 1.00 85.38 292 LEU A CA 1
ATOM 2205 C C . LEU A 1 292 ? -12.996 -10.002 15.922 1.00 85.38 292 LEU A C 1
ATOM 2207 O O . LEU A 1 292 ? -12.068 -10.639 15.426 1.00 85.38 292 LEU A O 1
ATOM 2211 N N . GLN A 1 293 ? -13.058 -8.673 15.864 1.00 91.00 293 GLN A N 1
ATOM 2212 C CA . GLN A 1 293 ? -12.022 -7.860 15.237 1.00 91.00 293 GLN A CA 1
ATOM 2213 C C . GLN A 1 293 ? -11.594 -6.717 16.159 1.00 91.00 293 GLN A C 1
ATOM 2215 O O . GLN A 1 293 ? -12.399 -5.886 16.573 1.00 91.00 293 GLN A O 1
ATOM 2220 N N . LEU A 1 294 ? -10.298 -6.654 16.458 1.00 91.31 294 LEU A N 1
ATOM 2221 C CA . LEU A 1 294 ? -9.671 -5.561 17.192 1.00 91.31 294 LEU A CA 1
ATOM 2222 C C . LEU A 1 294 ? -8.777 -4.774 16.239 1.00 91.31 294 LEU A C 1
ATOM 2224 O O . LEU A 1 294 ? -7.824 -5.329 15.699 1.00 91.31 294 LEU A O 1
ATOM 2228 N N . SER A 1 295 ? -9.041 -3.480 16.086 1.00 94.56 295 SER A N 1
ATOM 2229 C CA . SER A 1 295 ? -8.258 -2.583 15.239 1.00 94.56 295 SER A CA 1
ATOM 2230 C C . SER A 1 295 ? -7.711 -1.403 16.042 1.00 94.56 295 SER A C 1
ATOM 2232 O O . SER A 1 295 ? -8.422 -0.759 16.815 1.00 94.56 295 SER A O 1
ATOM 2234 N N . VAL A 1 296 ? -6.432 -1.095 15.839 1.00 92.25 296 VAL A N 1
ATOM 2235 C CA . VAL A 1 296 ? -5.758 0.089 16.382 1.00 92.25 296 VAL A CA 1
ATOM 2236 C C . VAL A 1 296 ? -5.196 0.882 15.217 1.00 92.25 296 VAL A C 1
ATOM 2238 O O . VAL A 1 296 ? -4.376 0.373 14.459 1.00 92.25 296 VAL A O 1
ATOM 2241 N N . ILE A 1 297 ? -5.632 2.131 15.075 1.00 93.62 297 ILE A N 1
ATOM 2242 C CA . ILE A 1 297 ? -5.256 3.002 13.963 1.00 93.62 297 ILE A CA 1
ATOM 2243 C C . ILE A 1 297 ? -4.714 4.306 14.536 1.00 93.62 297 ILE A C 1
ATOM 2245 O O . ILE A 1 297 ? -5.407 5.031 15.242 1.00 93.62 297 ILE A O 1
ATOM 2249 N N . TYR A 1 298 ? -3.469 4.628 14.222 1.00 92.50 298 TYR A N 1
ATOM 2250 C CA . TYR A 1 298 ? -2.841 5.891 14.570 1.00 92.50 298 TYR A CA 1
ATOM 2251 C C . TYR A 1 298 ? -2.633 6.727 13.315 1.00 92.50 298 TYR A C 1
ATOM 2253 O O . TYR A 1 298 ? -1.878 6.333 12.431 1.00 92.50 298 TYR A O 1
ATOM 2261 N N . THR A 1 299 ? -3.254 7.901 13.249 1.00 93.06 299 THR A N 1
ATOM 2262 C CA . THR A 1 299 ? -3.039 8.870 12.173 1.00 93.06 299 THR A CA 1
ATOM 2263 C C . THR A 1 299 ? -2.366 10.124 12.711 1.00 93.06 299 THR A C 1
ATOM 2265 O O . THR A 1 299 ? -2.585 10.570 13.842 1.00 93.06 299 THR A O 1
ATOM 2268 N N . PHE A 1 300 ? -1.497 10.713 11.899 1.00 90.38 300 PHE A N 1
ATOM 2269 C CA . PHE A 1 300 ? -0.777 11.917 12.279 1.00 90.38 300 PHE A CA 1
ATOM 2270 C C . PHE A 1 300 ? -0.560 12.838 11.088 1.00 90.38 300 PHE A C 1
ATOM 2272 O O . PHE A 1 300 ? -0.397 12.415 9.945 1.00 90.38 300 PHE A O 1
ATOM 2279 N N . SER A 1 301 ? -0.522 14.135 11.372 1.00 89.56 301 SER A N 1
ATOM 2280 C CA . SER A 1 301 ? -0.122 15.160 10.420 1.00 89.56 301 SER A CA 1
ATOM 2281 C C . SER A 1 301 ? 0.675 16.240 11.134 1.00 89.56 301 SER A C 1
ATOM 2283 O O . SER A 1 301 ? 0.339 16.695 12.229 1.00 89.56 301 SER A O 1
ATOM 2285 N N . ARG A 1 302 ? 1.754 16.669 10.493 1.00 87.25 302 ARG A N 1
ATOM 2286 C CA . ARG A 1 302 ? 2.607 17.762 10.930 1.00 87.25 302 ARG A CA 1
ATOM 2287 C C . ARG A 1 302 ? 2.895 18.654 9.740 1.00 87.25 302 ARG A C 1
ATOM 2289 O O . ARG A 1 302 ? 3.540 18.224 8.789 1.00 87.25 302 ARG A O 1
ATOM 2296 N N . THR A 1 303 ? 2.489 19.909 9.830 1.00 86.06 303 THR A N 1
ATOM 2297 C CA . THR A 1 303 ? 2.885 20.943 8.875 1.00 86.06 303 THR A CA 1
ATOM 2298 C C . THR A 1 303 ? 3.846 21.900 9.559 1.00 86.06 303 THR A C 1
ATOM 2300 O O . THR A 1 303 ? 3.664 22.236 10.728 1.00 86.06 303 THR A O 1
ATOM 2303 N N . SER A 1 304 ? 4.899 22.317 8.864 1.00 84.75 304 SER A N 1
ATOM 2304 C CA . SER A 1 304 ? 5.779 23.389 9.318 1.00 84.75 304 SER A CA 1
ATOM 2305 C C . SER A 1 304 ? 6.167 24.301 8.173 1.00 84.75 304 SER A C 1
ATOM 2307 O O . SER A 1 304 ? 6.518 23.822 7.097 1.00 84.75 304 SER A O 1
ATOM 2309 N N . SER A 1 305 ? 6.137 25.602 8.434 1.00 82.12 305 SER A N 1
ATOM 2310 C CA . SER A 1 305 ? 6.558 26.639 7.497 1.00 82.12 305 SER A CA 1
ATOM 2311 C C . SER A 1 305 ? 7.587 27.552 8.152 1.00 82.12 305 SER A C 1
ATOM 2313 O O . SER A 1 305 ? 7.370 28.028 9.270 1.00 82.12 305 SER A O 1
ATOM 2315 N N . THR A 1 306 ? 8.683 27.822 7.452 1.00 79.19 306 THR A N 1
ATOM 2316 C CA . THR A 1 306 ? 9.623 28.897 7.777 1.00 79.19 306 THR A CA 1
ATOM 2317 C C . THR A 1 306 ? 9.461 30.021 6.762 1.00 79.19 306 THR A C 1
ATOM 2319 O O . THR A 1 306 ? 9.371 29.753 5.568 1.00 79.19 306 THR A O 1
ATOM 2322 N N . SER A 1 307 ? 9.420 31.271 7.226 1.00 68.56 307 SER A N 1
ATOM 2323 C CA . SER A 1 307 ? 9.483 32.457 6.368 1.00 68.56 307 SER A CA 1
ATOM 2324 C C . SER A 1 307 ? 10.886 33.068 6.407 1.00 68.56 307 SER A C 1
ATOM 2326 O O . SER A 1 307 ? 11.537 33.104 7.452 1.00 68.56 307 SER A O 1
ATOM 2328 N N . SER A 1 308 ? 11.368 33.535 5.258 1.00 60.59 308 SER A N 1
ATOM 2329 C CA . SER A 1 308 ? 12.691 34.161 5.072 1.00 60.59 308 SER A CA 1
ATOM 2330 C C . SER A 1 308 ? 12.655 35.699 5.106 1.00 60.59 308 SER A C 1
ATOM 2332 O O . SER A 1 308 ? 13.671 36.353 4.868 1.00 60.59 308 SER A O 1
ATOM 2334 N N . SER A 1 309 ? 11.509 36.313 5.412 1.00 51.03 309 SER A N 1
ATOM 2335 C CA . SER A 1 309 ? 11.360 37.770 5.451 1.00 51.03 309 SER A CA 1
ATOM 2336 C C . SER A 1 309 ? 11.695 38.345 6.838 1.00 51.03 309 SER A C 1
ATOM 2338 O O . SER A 1 309 ? 10.821 38.445 7.698 1.00 51.03 309 SER A O 1
ATOM 2340 N N . GLY A 1 310 ? 12.947 38.769 7.047 1.00 50.22 310 GLY A N 1
ATOM 2341 C CA . GLY A 1 310 ? 13.375 39.566 8.214 1.00 50.22 310 GLY A CA 1
ATOM 2342 C C . GLY A 1 310 ? 14.025 38.788 9.375 1.00 50.22 310 GLY A C 1
ATOM 2343 O O . GLY A 1 310 ? 14.004 37.563 9.416 1.00 50.22 310 GLY A O 1
ATOM 2344 N N . ARG A 1 311 ? 14.636 39.524 10.326 1.00 45.03 311 ARG A N 1
ATOM 2345 C CA . ARG A 1 311 ? 15.552 39.064 11.409 1.00 45.03 311 ARG A CA 1
ATOM 2346 C C . ARG A 1 311 ? 14.968 38.094 12.465 1.00 45.03 311 ARG A C 1
ATOM 2348 O O . ARG A 1 311 ? 15.603 37.877 13.493 1.00 45.03 311 ARG A O 1
ATOM 2355 N N . SER A 1 312 ? 13.814 37.474 12.238 1.00 48.81 312 SER A N 1
ATOM 2356 C CA . SER A 1 312 ? 13.278 36.437 13.127 1.00 48.81 312 SER A CA 1
ATOM 2357 C C . SER A 1 312 ? 12.507 35.380 12.338 1.00 48.81 312 SER A C 1
ATOM 2359 O O . SER A 1 312 ? 11.382 35.617 11.902 1.00 48.81 312 SER A O 1
ATOM 2361 N N . SER A 1 313 ? 13.093 34.193 12.189 1.00 49.69 313 SER A N 1
ATOM 2362 C CA . SER A 1 313 ? 12.407 33.016 11.659 1.00 49.69 313 SER A CA 1
ATOM 2363 C C . SER A 1 313 ? 11.506 32.415 12.744 1.00 49.69 313 SER A C 1
ATOM 2365 O O . SER A 1 313 ? 11.997 31.740 13.651 1.00 49.69 313 SER A O 1
ATOM 2367 N N . GLN A 1 314 ? 10.193 32.641 12.682 1.00 49.22 314 GLN A N 1
ATOM 2368 C CA . GLN A 1 314 ? 9.236 31.896 13.505 1.00 49.22 314 GLN A CA 1
ATOM 2369 C C . GLN A 1 314 ? 8.761 30.665 12.731 1.00 49.22 314 GLN A C 1
ATOM 2371 O O . GLN A 1 314 ? 8.085 30.775 11.712 1.00 49.22 314 GLN A O 1
ATOM 2376 N N . ALA A 1 315 ? 9.136 29.480 13.212 1.00 56.06 315 ALA A N 1
ATOM 2377 C CA . ALA A 1 315 ? 8.612 28.221 12.705 1.00 56.06 315 ALA A CA 1
ATOM 2378 C C . ALA A 1 315 ? 7.203 28.003 13.275 1.00 56.06 315 ALA A C 1
ATOM 2380 O O . ALA A 1 315 ? 7.043 27.673 14.450 1.00 56.06 315 ALA A O 1
ATOM 2381 N N . LEU A 1 316 ? 6.177 28.183 12.446 1.00 60.75 316 LEU A N 1
ATOM 2382 C CA . LEU A 1 316 ? 4.815 27.769 12.776 1.00 60.75 316 LEU A CA 1
ATOM 2383 C C . LEU A 1 316 ? 4.701 26.277 12.467 1.00 60.75 316 LEU A C 1
ATOM 2385 O O . LEU A 1 316 ? 4.887 25.873 11.319 1.00 60.75 316 LEU A O 1
ATOM 2389 N N . ALA A 1 317 ? 4.442 25.457 13.487 1.00 65.44 317 ALA A N 1
ATOM 2390 C CA . ALA A 1 317 ? 4.224 24.025 13.328 1.00 65.44 317 ALA A CA 1
ATOM 2391 C C . ALA A 1 317 ? 2.836 23.640 13.848 1.00 65.44 317 ALA A C 1
ATOM 2393 O O . ALA A 1 317 ? 2.585 23.744 15.047 1.00 65.44 317 ALA A O 1
ATOM 2394 N N . ASN A 1 318 ? 1.955 23.170 12.965 1.00 74.56 318 ASN A N 1
ATOM 2395 C CA . ASN A 1 318 ? 0.672 22.592 13.358 1.00 74.56 318 ASN A CA 1
ATOM 2396 C C . ASN A 1 318 ? 0.819 21.067 13.438 1.00 74.56 318 ASN A C 1
ATOM 2398 O O . ASN A 1 318 ? 1.433 20.451 12.562 1.00 74.56 318 ASN A O 1
ATOM 2402 N N . ARG A 1 319 ? 0.299 20.464 14.508 1.00 78.81 319 ARG A N 1
ATOM 2403 C CA . ARG A 1 319 ? 0.347 19.021 14.750 1.00 78.81 319 ARG A CA 1
ATOM 2404 C C . ARG A 1 319 ? -1.045 18.522 15.089 1.00 78.81 319 ARG A C 1
ATOM 2406 O O . ARG A 1 319 ? -1.677 19.027 16.016 1.00 78.81 319 ARG A O 1
ATOM 2413 N N . THR A 1 320 ? -1.465 17.490 14.378 1.00 82.38 320 THR A N 1
ATOM 2414 C CA . THR A 1 320 ? -2.667 16.725 14.685 1.00 82.38 320 THR A CA 1
ATOM 2415 C C . THR A 1 320 ? -2.269 15.265 14.818 1.00 82.38 320 THR A C 1
ATOM 2417 O O . THR A 1 320 ? -1.528 14.742 13.985 1.00 82.38 320 THR A O 1
ATOM 2420 N N . GLY A 1 321 ? -2.728 14.619 15.881 1.00 84.38 321 GLY A N 1
ATOM 2421 C CA . GLY A 1 321 ? -2.604 13.179 16.059 1.00 84.38 321 GLY A CA 1
ATOM 2422 C C . GLY A 1 321 ? -3.936 12.617 16.515 1.00 84.38 321 GLY A C 1
ATOM 2423 O O . GLY A 1 321 ? -4.570 13.199 17.399 1.00 84.38 321 GLY A O 1
ATOM 2424 N N . GLU A 1 322 ? -4.338 11.511 15.915 1.00 88.56 322 GLU A N 1
ATOM 2425 C CA . GLU A 1 322 ? -5.554 10.787 16.240 1.00 88.56 322 GLU A CA 1
ATOM 2426 C C . GLU A 1 322 ? -5.206 9.310 16.429 1.00 88.56 322 GLU A C 1
ATOM 2428 O O . GLU A 1 322 ? -4.485 8.721 15.631 1.00 88.56 322 GLU A O 1
ATOM 2433 N N . LEU A 1 323 ? -5.658 8.732 17.535 1.00 89.00 323 LEU A N 1
ATOM 2434 C CA . LEU A 1 323 ? -5.495 7.326 17.868 1.00 89.00 323 LEU A CA 1
ATOM 2435 C C . LEU A 1 323 ? -6.889 6.734 18.040 1.00 89.00 323 LEU A C 1
ATOM 2437 O O . LEU A 1 323 ? -7.635 7.146 18.927 1.00 89.00 323 LEU A O 1
ATOM 2441 N N . ILE A 1 324 ? -7.229 5.798 17.171 1.00 90.56 324 ILE A N 1
ATOM 2442 C CA . ILE A 1 324 ? -8.534 5.167 17.055 1.00 90.56 324 ILE A CA 1
ATOM 2443 C C . ILE A 1 324 ? -8.380 3.721 17.509 1.00 90.56 324 ILE A C 1
ATOM 2445 O O . ILE A 1 324 ? -7.545 2.983 16.988 1.00 90.56 324 ILE A O 1
ATOM 2449 N N . PHE A 1 325 ? -9.195 3.321 18.472 1.00 91.06 325 PHE A N 1
ATOM 2450 C CA . PHE A 1 325 ? -9.371 1.937 18.879 1.00 91.06 325 PHE A CA 1
ATOM 2451 C C . PHE A 1 325 ? -10.759 1.499 18.452 1.00 91.06 325 PHE A C 1
ATOM 2453 O O . PHE A 1 325 ? -11.735 2.179 18.762 1.00 91.06 325 PHE A O 1
ATOM 2460 N N . GLN A 1 326 ? -10.843 0.375 17.760 1.00 91.00 326 GLN A N 1
ATOM 2461 C CA . GLN A 1 326 ? -12.091 -0.212 17.305 1.00 91.00 326 GLN A CA 1
ATOM 2462 C C . GLN A 1 326 ? -12.154 -1.662 17.760 1.00 91.00 326 GLN A C 1
ATOM 2464 O O . GLN A 1 326 ? -11.212 -2.423 17.555 1.00 91.00 326 GLN A O 1
ATOM 2469 N N . LEU A 1 327 ? -13.264 -2.026 18.387 1.00 87.12 327 LEU A N 1
ATOM 2470 C CA . LEU A 1 327 ? -13.594 -3.398 18.732 1.00 87.12 327 LEU A CA 1
ATOM 2471 C C . LEU A 1 327 ? -14.908 -3.734 18.042 1.00 87.12 327 LEU A C 1
ATOM 2473 O O . LEU A 1 327 ? -15.948 -3.167 18.379 1.00 87.12 327 LEU A O 1
ATOM 2477 N N . GLN A 1 328 ? -14.837 -4.632 17.073 1.00 87.06 328 GLN A N 1
ATOM 2478 C CA . GLN A 1 328 ? -15.993 -5.222 16.433 1.00 87.06 328 GLN A CA 1
ATOM 2479 C C . GLN A 1 328 ? -16.264 -6.603 17.026 1.00 87.06 328 GLN A C 1
ATOM 2481 O O . GLN A 1 328 ? -15.366 -7.441 17.121 1.00 87.06 328 GLN A O 1
ATOM 2486 N N . ILE A 1 329 ? -17.521 -6.823 17.390 1.00 80.81 329 ILE A N 1
ATOM 2487 C CA . ILE A 1 329 ? -18.055 -8.088 17.882 1.00 80.81 329 ILE A CA 1
ATOM 2488 C C . ILE A 1 329 ? -19.330 -8.367 17.085 1.00 80.81 329 ILE A C 1
ATOM 2490 O O . ILE A 1 329 ? -20.332 -7.669 17.247 1.00 80.81 329 ILE A O 1
ATOM 2494 N N . SER A 1 330 ? -19.284 -9.349 16.189 1.00 77.69 330 SER A N 1
ATOM 2495 C CA . SER A 1 330 ? -20.331 -9.624 15.201 1.00 77.69 330 SER A CA 1
ATOM 2496 C C . SER A 1 330 ? -20.716 -8.350 14.430 1.00 77.69 330 SER A C 1
ATOM 2498 O O . SER A 1 330 ? -19.929 -7.846 13.623 1.00 77.69 330 SER A O 1
ATOM 2500 N N . THR A 1 331 ? -21.900 -7.790 14.690 1.00 75.88 331 THR A N 1
ATOM 2501 C CA . THR A 1 331 ? -22.401 -6.560 14.060 1.00 75.88 331 THR A CA 1
ATOM 2502 C C . THR A 1 331 ? -22.097 -5.297 14.864 1.00 75.88 331 THR A C 1
ATOM 2504 O O . THR A 1 331 ? -22.211 -4.205 14.308 1.00 75.88 331 THR A O 1
ATOM 2507 N N . LEU A 1 332 ? -21.708 -5.415 16.137 1.00 74.44 332 LEU A N 1
ATOM 2508 C CA . LEU A 1 332 ? -21.450 -4.304 17.049 1.00 74.44 332 LEU A CA 1
ATOM 2509 C C . LEU A 1 332 ? -20.046 -3.740 16.855 1.00 74.44 332 LEU A C 1
ATOM 2511 O O . LEU A 1 332 ? -19.075 -4.483 16.891 1.00 74.44 332 LEU A O 1
ATOM 2515 N N . LEU A 1 333 ? -19.935 -2.419 16.728 1.00 83.19 333 LEU A N 1
ATOM 2516 C CA . LEU A 1 333 ? -18.681 -1.678 16.660 1.00 83.19 333 LEU A CA 1
ATOM 2517 C C . LEU A 1 333 ? -18.596 -0.680 17.816 1.00 83.19 333 LEU A C 1
ATOM 2519 O O . LEU A 1 333 ? -19.353 0.289 17.893 1.00 83.19 333 LEU A O 1
ATOM 2523 N N . LEU A 1 334 ? -17.622 -0.892 18.691 1.00 83.81 334 LEU A N 1
ATOM 2524 C CA . LEU A 1 334 ? -17.221 0.050 19.728 1.00 83.81 334 LEU A CA 1
ATOM 2525 C C . LEU A 1 334 ? -16.006 0.821 19.222 1.00 83.81 334 LEU A C 1
ATOM 2527 O O . LEU A 1 334 ? -15.021 0.215 18.807 1.00 83.81 334 LEU A O 1
ATOM 2531 N N . SER A 1 335 ? -16.052 2.149 19.270 1.00 87.50 335 SER A N 1
ATOM 2532 C CA . SER A 1 335 ? -14.949 3.001 18.828 1.00 87.50 335 SER A CA 1
ATOM 2533 C C . SER A 1 335 ? -14.558 3.992 19.916 1.00 87.50 335 SER A C 1
ATOM 2535 O O . SER A 1 335 ? -15.410 4.674 20.489 1.00 87.50 335 SER A O 1
ATOM 2537 N N . ALA A 1 336 ? -13.259 4.088 20.186 1.00 84.94 336 ALA A N 1
ATOM 2538 C CA . ALA A 1 336 ? -12.663 5.091 21.053 1.00 84.94 336 ALA A CA 1
ATOM 2539 C C . ALA A 1 336 ? -11.626 5.896 20.264 1.00 84.94 336 ALA A C 1
ATOM 2541 O O . ALA A 1 336 ? -10.636 5.354 19.780 1.00 84.94 336 ALA A O 1
ATOM 2542 N N . VAL A 1 337 ? -11.840 7.202 20.153 1.00 89.88 337 VAL A N 1
ATOM 2543 C CA . VAL A 1 337 ? -11.001 8.120 19.384 1.00 89.88 337 VAL A CA 1
ATOM 2544 C C . VAL A 1 337 ? -10.337 9.106 20.331 1.00 89.88 337 VAL A C 1
ATOM 2546 O O . VAL A 1 337 ? -10.988 9.979 20.908 1.00 89.88 337 VAL A O 1
ATOM 2549 N N . TYR A 1 338 ? -9.025 8.991 20.482 1.00 88.94 338 TYR A N 1
ATOM 2550 C CA . TYR A 1 338 ? -8.198 9.984 21.148 1.00 88.94 338 TYR A CA 1
ATOM 2551 C C . TYR A 1 338 ? -7.647 10.970 20.119 1.00 88.94 338 TYR A C 1
ATOM 2553 O O . TYR A 1 338 ? -6.951 10.577 19.191 1.00 88.94 338 TYR A O 1
ATOM 2561 N N . THR A 1 339 ? -7.887 12.263 20.310 1.00 88.62 339 THR A N 1
ATOM 2562 C CA . THR A 1 339 ? -7.294 13.328 19.496 1.00 88.62 339 THR A CA 1
ATOM 2563 C C . THR A 1 339 ? -6.401 14.218 20.344 1.00 88.62 339 THR A C 1
ATOM 2565 O O . THR A 1 339 ? -6.714 14.552 21.489 1.00 88.62 339 THR A O 1
ATOM 2568 N N . ASN A 1 340 ? -5.282 14.635 19.761 1.00 83.44 340 ASN A N 1
ATOM 2569 C CA . ASN A 1 340 ? -4.418 15.676 20.291 1.00 83.44 340 ASN A CA 1
ATOM 2570 C C . ASN A 1 340 ? -4.218 16.739 19.208 1.00 83.44 340 ASN A C 1
ATOM 2572 O O . ASN A 1 340 ? -3.414 16.568 18.288 1.00 83.44 340 ASN A O 1
ATOM 2576 N N . ILE A 1 341 ? -4.983 17.825 19.314 1.00 77.50 341 ILE A N 1
ATOM 2577 C CA . ILE A 1 341 ? -4.978 18.942 18.365 1.00 77.50 341 ILE A CA 1
ATOM 2578 C C . ILE A 1 341 ? -4.633 20.202 19.149 1.00 77.50 341 ILE A C 1
ATOM 2580 O O . ILE A 1 341 ? -5.358 20.572 20.071 1.00 77.50 341 ILE A O 1
ATOM 2584 N N . ASN A 1 342 ? -3.534 20.875 18.798 1.00 73.00 342 ASN A N 1
ATOM 2585 C CA . ASN A 1 342 ? -3.107 22.120 19.455 1.00 73.00 342 ASN A CA 1
ATOM 2586 C C . ASN A 1 342 ? -3.061 22.019 21.000 1.00 73.00 342 ASN A C 1
ATOM 2588 O O . ASN A 1 342 ? -3.528 22.918 21.696 1.00 73.00 342 ASN A O 1
ATOM 2592 N N . ASN A 1 343 ? -2.532 20.912 21.542 1.00 74.62 343 ASN A N 1
ATOM 2593 C CA . ASN A 1 343 ? -2.500 20.579 22.980 1.00 74.62 343 ASN A CA 1
ATOM 2594 C C . ASN A 1 343 ? -3.867 20.368 23.665 1.00 74.62 343 ASN A C 1
ATOM 2596 O O . ASN A 1 343 ? -3.913 20.139 24.880 1.00 74.62 343 ASN A O 1
ATOM 2600 N N . ARG A 1 344 ? -4.978 20.389 22.924 1.00 81.06 344 ARG A N 1
ATOM 2601 C CA . ARG A 1 344 ? -6.271 19.928 23.427 1.00 81.06 344 ARG A CA 1
ATOM 2602 C C . ARG A 1 344 ? -6.387 18.423 23.213 1.00 81.06 344 ARG A C 1
ATOM 2604 O O . ARG A 1 344 ? -6.303 17.948 22.082 1.00 81.06 344 ARG A O 1
ATOM 2611 N N . LYS A 1 345 ? -6.558 17.693 24.313 1.00 86.31 345 LYS A N 1
ATOM 2612 C CA . LYS A 1 345 ? -6.648 16.235 24.357 1.00 86.31 345 LYS A CA 1
ATOM 2613 C C . LYS A 1 345 ? -8.101 15.832 24.581 1.00 86.31 345 LYS A C 1
ATOM 2615 O O . LYS A 1 345 ? -8.641 16.104 25.652 1.00 86.31 345 LYS A O 1
ATOM 2620 N N . LEU A 1 346 ? -8.718 15.201 23.588 1.00 86.75 346 LEU A N 1
ATOM 2621 C CA . LEU A 1 346 ? -10.110 14.748 23.647 1.00 86.75 346 LEU A CA 1
ATOM 2622 C C . LEU A 1 346 ? -10.163 13.241 23.433 1.00 86.75 346 LEU A C 1
ATOM 2624 O O . LEU A 1 346 ? -9.530 12.739 22.511 1.00 86.75 346 LEU A O 1
ATOM 2628 N N . LEU A 1 347 ? -10.933 12.542 24.255 1.00 85.50 347 LEU A N 1
ATOM 2629 C CA . LEU A 1 347 ? -11.249 11.130 24.090 1.00 85.50 347 LEU A CA 1
ATOM 2630 C C . LEU A 1 347 ? -12.747 11.002 23.822 1.00 85.50 347 LEU A C 1
ATOM 2632 O O . LEU A 1 347 ? -13.552 11.480 24.616 1.00 85.50 347 LEU A O 1
ATOM 2636 N N . ARG A 1 348 ? -13.123 10.404 22.697 1.00 86.00 348 ARG A N 1
ATOM 2637 C CA . ARG A 1 348 ? -14.515 10.238 22.274 1.00 86.00 348 ARG A CA 1
ATOM 2638 C C . ARG A 1 348 ? -14.845 8.765 22.167 1.00 86.00 348 ARG A C 1
ATOM 2640 O O . ARG A 1 348 ? -14.088 8.036 21.542 1.00 86.00 348 ARG A O 1
ATOM 2647 N N . PHE A 1 349 ? -15.967 8.354 22.733 1.00 81.19 349 PHE A N 1
ATOM 2648 C CA . PHE A 1 349 ? -16.484 6.999 22.614 1.00 81.19 349 PHE A CA 1
ATOM 2649 C C . PHE A 1 349 ? -17.792 7.017 21.839 1.00 81.19 349 PHE A C 1
ATOM 2651 O O . PHE A 1 349 ? -18.667 7.847 22.108 1.00 81.19 349 PHE A O 1
ATOM 2658 N N . SER A 1 350 ? -17.919 6.085 20.905 1.00 79.62 350 SER A N 1
ATOM 2659 C CA . SER A 1 350 ? -19.120 5.876 20.106 1.00 79.62 350 SER A CA 1
ATOM 2660 C C . SER A 1 350 ? -19.400 4.387 19.949 1.00 79.62 350 SER A C 1
ATOM 2662 O O . SER A 1 350 ? -18.479 3.570 19.929 1.00 79.62 350 SER A O 1
ATOM 2664 N N . VAL A 1 351 ? -20.679 4.057 19.809 1.00 75.94 351 VAL A N 1
ATOM 2665 C CA . VAL A 1 351 ? -21.170 2.701 19.561 1.00 75.94 351 VAL A CA 1
ATOM 2666 C C . VAL A 1 351 ? -22.000 2.733 18.282 1.00 75.94 351 VAL A C 1
ATOM 2668 O O . VAL A 1 351 ? -22.831 3.623 18.116 1.00 75.94 351 VAL A O 1
ATOM 2671 N N . SER A 1 352 ? -21.764 1.797 17.370 1.00 74.94 352 SER A N 1
ATOM 2672 C CA . SER A 1 352 ? -22.474 1.697 16.089 1.00 74.94 352 SER A CA 1
ATOM 2673 C C . SER A 1 352 ? -22.629 0.238 15.650 1.00 74.94 352 SER A C 1
ATOM 2675 O O . SER A 1 352 ? -21.984 -0.638 16.215 1.00 74.94 352 SER A O 1
ATOM 2677 N N . LEU A 1 353 ? -23.455 -0.025 14.634 1.00 69.50 353 LEU A N 1
ATOM 2678 C CA . LEU A 1 353 ? -23.586 -1.340 13.992 1.00 69.50 353 LEU A CA 1
ATOM 2679 C C . LEU A 1 353 ? -23.032 -1.300 12.556 1.00 69.50 353 LEU A C 1
ATOM 2681 O O . LEU A 1 353 ? -23.130 -0.269 11.894 1.00 69.50 353 LEU A O 1
ATOM 2685 N N . ILE A 1 354 ? -22.448 -2.402 12.075 1.00 67.25 354 ILE A N 1
ATOM 2686 C CA . ILE A 1 354 ? -21.759 -2.480 10.766 1.00 67.25 354 ILE A CA 1
ATOM 2687 C C . ILE A 1 354 ? -22.716 -2.805 9.608 1.00 67.25 354 ILE A C 1
ATOM 2689 O O . ILE A 1 354 ? -22.461 -2.405 8.474 1.00 67.25 354 ILE A O 1
ATOM 2693 N N . ASN A 1 355 ? -23.857 -3.439 9.890 1.00 57.28 355 ASN A N 1
ATOM 2694 C CA . ASN A 1 355 ? -24.872 -3.780 8.895 1.00 57.28 355 ASN A CA 1
ATOM 2695 C C . ASN A 1 355 ? -26.219 -3.129 9.239 1.00 57.28 355 ASN A C 1
ATOM 2697 O O . ASN A 1 355 ? -26.886 -3.551 10.177 1.00 57.28 355 ASN A O 1
ATOM 2701 N N . GLY A 1 356 ? -26.650 -2.158 8.427 1.00 48.69 356 GLY A N 1
ATOM 2702 C CA . GLY A 1 356 ? -28.059 -1.772 8.313 1.00 48.69 356 GLY A CA 1
ATOM 2703 C C . GLY A 1 356 ? -28.386 -0.330 8.695 1.00 48.69 356 GLY A C 1
ATOM 2704 O O . GLY A 1 356 ? -28.116 0.128 9.796 1.00 48.69 356 GLY A O 1
ATOM 2705 N N . ASN A 1 357 ? -29.077 0.352 7.783 1.00 46.62 357 ASN A N 1
ATOM 2706 C CA . ASN A 1 357 ? -29.733 1.656 7.944 1.00 46.62 357 ASN A CA 1
ATOM 2707 C C . ASN A 1 357 ? -30.868 1.679 9.000 1.00 46.62 357 ASN A C 1
ATOM 2709 O O . ASN A 1 357 ? -31.718 2.567 8.949 1.00 46.62 357 ASN A O 1
ATOM 2713 N N . ASN A 1 358 ? -30.909 0.721 9.929 1.00 54.00 358 ASN A N 1
ATOM 2714 C CA . ASN A 1 358 ? -31.931 0.611 10.964 1.00 54.00 358 ASN A CA 1
ATOM 2715 C C . ASN A 1 358 ? -31.276 0.839 12.327 1.00 54.00 358 ASN A C 1
ATOM 2717 O O . ASN A 1 358 ? -30.229 0.267 12.626 1.00 54.00 358 ASN A O 1
ATOM 2721 N N . ASN A 1 359 ? -31.883 1.696 13.146 1.00 57.12 359 ASN A N 1
ATOM 2722 C CA . ASN A 1 359 ? -31.414 1.905 14.509 1.00 57.12 359 ASN A CA 1
ATOM 2723 C C . ASN A 1 359 ? -31.579 0.589 15.300 1.00 57.12 359 ASN A C 1
ATOM 2725 O O . ASN A 1 359 ? -32.639 -0.030 15.178 1.00 57.12 359 ASN A O 1
ATOM 2729 N N . PRO A 1 360 ? -30.581 0.164 16.098 1.00 60.97 360 PRO A N 1
ATOM 2730 C CA . PRO A 1 360 ? -30.704 -1.007 16.967 1.00 60.97 360 PRO A CA 1
ATOM 2731 C C . PRO A 1 360 ? -31.932 -0.881 17.850 1.00 60.97 360 PRO A C 1
ATOM 2733 O O . PRO A 1 360 ? -32.216 0.209 18.323 1.00 60.97 360 PRO A O 1
ATOM 2736 N N . THR A 1 361 ? -32.645 -1.960 18.117 1.00 64.81 361 THR A N 1
ATOM 2737 C CA . THR A 1 361 ? -33.758 -1.949 19.063 1.00 64.81 361 THR A CA 1
ATOM 2738 C C . THR A 1 361 ? -33.278 -2.211 20.497 1.00 64.81 361 THR A C 1
ATOM 2740 O O . THR A 1 361 ? -32.151 -2.658 20.726 1.00 64.81 361 THR A O 1
ATOM 2743 N N . ILE A 1 362 ? -34.104 -1.911 21.503 1.00 61.62 362 ILE A N 1
ATOM 2744 C CA . ILE A 1 362 ? -33.801 -2.250 22.902 1.00 61.62 362 ILE A CA 1
ATOM 2745 C C . ILE A 1 362 ? -33.654 -3.769 23.068 1.00 61.62 362 ILE A C 1
ATOM 2747 O O . ILE A 1 362 ? -32.813 -4.219 23.847 1.00 61.62 362 ILE A O 1
ATOM 2751 N N . GLY A 1 363 ? -34.409 -4.547 22.292 1.00 62.81 363 GLY A N 1
ATOM 2752 C CA . GLY A 1 363 ? -34.306 -5.999 22.213 1.00 62.81 363 GLY A CA 1
ATOM 2753 C C . GLY A 1 363 ? -32.918 -6.446 21.779 1.00 62.81 363 GLY A C 1
ATOM 2754 O O . GLY A 1 363 ? -32.327 -7.271 22.465 1.00 62.81 363 GLY A O 1
ATOM 2755 N N . ASP A 1 364 ? -32.353 -5.826 20.740 1.00 65.69 364 ASP A N 1
ATOM 2756 C CA . ASP A 1 364 ? -31.016 -6.169 20.233 1.00 65.69 364 ASP A CA 1
ATOM 2757 C C . ASP A 1 364 ? -29.920 -5.935 21.288 1.00 65.69 364 ASP A C 1
ATOM 2759 O O . ASP A 1 364 ? -29.001 -6.740 21.441 1.00 65.69 364 ASP A O 1
ATOM 2763 N N . LEU A 1 365 ? -30.025 -4.849 22.066 1.00 62.59 365 LEU A N 1
ATOM 2764 C CA . LEU A 1 365 ? -29.073 -4.544 23.141 1.00 62.59 365 LEU A CA 1
ATOM 2765 C C . LEU A 1 365 ? -29.197 -5.526 24.318 1.00 62.59 365 LEU A C 1
ATOM 2767 O O . LEU A 1 365 ? -28.187 -5.933 24.892 1.00 62.59 365 LEU A O 1
ATOM 2771 N N . ILE A 1 366 ? -30.423 -5.887 24.706 1.00 62.59 366 ILE A N 1
ATOM 2772 C CA . ILE A 1 366 ? -30.652 -6.828 25.809 1.00 62.59 366 ILE A CA 1
ATOM 2773 C C . ILE A 1 366 ? -30.247 -8.238 25.382 1.00 62.59 366 ILE A C 1
ATOM 2775 O O . ILE A 1 366 ? -29.525 -8.889 26.130 1.00 62.59 366 ILE A O 1
ATOM 2779 N N . ALA A 1 367 ? -30.627 -8.673 24.180 1.00 64.69 367 ALA A N 1
ATOM 2780 C CA . ALA A 1 367 ? -30.186 -9.937 23.600 1.00 64.69 367 ALA A CA 1
ATOM 2781 C C . ALA A 1 367 ? -28.654 -10.015 23.569 1.00 64.69 367 ALA A C 1
ATOM 2783 O O . ALA A 1 367 ? -28.086 -11.026 23.969 1.00 64.69 367 ALA A O 1
ATOM 2784 N N . TYR A 1 368 ? -27.972 -8.914 23.232 1.00 60.03 368 TYR A N 1
ATOM 2785 C CA . TYR A 1 368 ? -26.517 -8.829 23.340 1.00 60.03 368 TYR A CA 1
ATOM 2786 C C . TYR A 1 368 ? -26.013 -9.005 24.785 1.00 60.03 368 TYR A C 1
ATOM 2788 O O . TYR A 1 368 ? -25.165 -9.859 25.029 1.00 60.03 368 TYR A O 1
ATOM 2796 N N . ILE A 1 369 ? -26.526 -8.255 25.769 1.00 61.69 369 ILE A N 1
ATOM 2797 C CA . ILE A 1 369 ? -26.095 -8.386 27.179 1.00 61.69 369 ILE A CA 1
ATOM 2798 C C . ILE A 1 369 ? -26.351 -9.803 27.714 1.00 61.69 369 ILE A C 1
ATOM 2800 O O . ILE A 1 369 ? -25.516 -10.345 28.439 1.00 61.69 369 ILE A O 1
ATOM 2804 N N . VAL A 1 370 ? -27.479 -10.409 27.341 1.00 61.75 370 VAL A N 1
ATOM 2805 C CA . VAL A 1 370 ? -27.826 -11.784 27.706 1.00 61.75 370 VAL A CA 1
ATOM 2806 C C . VAL A 1 370 ? -26.874 -12.768 27.036 1.00 61.75 370 VAL A C 1
ATOM 2808 O O . VAL A 1 370 ? -26.343 -13.615 27.738 1.00 61.75 370 VAL A O 1
ATOM 2811 N N . SER A 1 371 ? -26.550 -12.599 25.750 1.00 57.69 371 SER A N 1
ATOM 2812 C CA . SER A 1 371 ? -25.575 -13.452 25.051 1.00 57.69 371 SER A CA 1
ATOM 2813 C C . SER A 1 371 ? -24.166 -13.381 25.658 1.00 57.69 371 SER A C 1
ATOM 2815 O O . SER A 1 371 ? -23.434 -14.368 25.656 1.00 57.69 371 SER A O 1
ATOM 2817 N N . VAL A 1 372 ? -23.791 -12.230 26.232 1.00 55.78 372 VAL A N 1
ATOM 2818 C CA . VAL A 1 372 ? -22.526 -12.050 26.964 1.00 55.78 372 VAL A CA 1
ATOM 2819 C C . VAL A 1 372 ? -22.561 -12.741 28.334 1.00 55.78 372 VAL A C 1
ATOM 2821 O O . VAL A 1 372 ? -21.517 -13.147 28.843 1.00 55.78 372 VAL A O 1
ATOM 2824 N N . TYR A 1 373 ? -23.740 -12.862 28.948 1.00 61.94 373 TYR A N 1
ATOM 2825 C CA . TYR A 1 373 ? -23.926 -13.478 30.262 1.00 61.94 373 TYR A CA 1
ATOM 2826 C C . TYR A 1 373 ? -24.121 -15.003 30.190 1.00 61.94 373 TYR A C 1
ATOM 2828 O O . TYR A 1 373 ? -23.520 -15.728 30.982 1.00 61.94 373 TYR A O 1
ATOM 2836 N N . ASP A 1 374 ? -24.933 -15.483 29.248 1.00 55.44 374 ASP A N 1
ATOM 2837 C CA . ASP A 1 374 ? -25.236 -16.893 29.000 1.00 55.44 374 ASP A CA 1
ATOM 2838 C C . ASP A 1 374 ? -25.401 -17.134 27.495 1.00 55.44 374 ASP A C 1
ATOM 2840 O O . ASP A 1 374 ? -26.386 -16.745 26.866 1.00 55.44 374 ASP A O 1
ATOM 2844 N N . SER A 1 375 ? -24.409 -17.799 26.915 1.00 49.88 375 SER A N 1
ATOM 2845 C CA . SER A 1 375 ? -24.301 -18.009 25.477 1.00 49.88 375 SER A CA 1
ATOM 2846 C C . SER A 1 375 ? -25.084 -19.214 24.945 1.00 49.88 375 SER A C 1
ATOM 2848 O O . SER A 1 375 ? -25.049 -19.482 23.744 1.00 49.88 375 SER A O 1
ATOM 2850 N N . SER A 1 376 ? -25.796 -19.946 25.811 1.00 56.12 376 SER A N 1
ATOM 2851 C CA . SER A 1 376 ? -26.727 -21.006 25.393 1.00 56.12 376 SER A CA 1
ATOM 2852 C C . SER A 1 376 ? -28.069 -20.461 24.890 1.00 56.12 376 SER A C 1
ATOM 2854 O O . SER A 1 376 ? -28.851 -21.193 24.280 1.00 56.12 376 SER A O 1
ATOM 2856 N N . ILE A 1 377 ? -28.328 -19.173 25.122 1.00 58.19 377 ILE A N 1
ATOM 2857 C CA . ILE A 1 377 ? -29.565 -18.486 24.764 1.00 58.19 377 ILE A CA 1
ATOM 2858 C C . ILE A 1 377 ? -29.348 -17.766 23.426 1.00 58.19 377 ILE A C 1
ATOM 2860 O O . ILE A 1 377 ? -28.880 -16.631 23.389 1.00 58.19 377 ILE A O 1
ATOM 2864 N N . THR A 1 378 ? -29.657 -18.442 22.317 1.00 52.78 378 THR A N 1
ATOM 2865 C CA . THR A 1 378 ? -29.510 -17.886 20.955 1.00 52.78 378 THR A CA 1
ATOM 2866 C C . THR A 1 378 ? -30.685 -17.007 20.530 1.00 52.78 378 THR A C 1
ATOM 2868 O O . THR A 1 378 ? -30.482 -16.050 19.794 1.00 52.78 378 THR A O 1
ATOM 2871 N N . ASP A 1 379 ? -31.886 -17.291 21.043 1.00 59.59 379 ASP A N 1
ATOM 2872 C CA . ASP A 1 379 ? -33.126 -16.579 20.716 1.00 59.59 379 ASP A CA 1
ATOM 2873 C C . ASP A 1 379 ? -33.717 -15.959 21.988 1.00 59.59 379 ASP A C 1
ATOM 2875 O O . ASP A 1 379 ? -34.687 -16.451 22.569 1.00 59.59 379 ASP A O 1
ATOM 2879 N N . PHE A 1 380 ? -33.070 -14.902 22.484 1.00 62.09 380 PHE A N 1
ATOM 2880 C CA . PHE A 1 380 ? -33.598 -14.150 23.617 1.00 62.09 380 PHE A CA 1
ATOM 2881 C C . PHE A 1 380 ? -34.729 -13.226 23.153 1.00 62.09 380 PHE A C 1
ATOM 2883 O O . PHE A 1 380 ? -34.485 -12.189 22.536 1.00 62.09 380 PHE A O 1
ATOM 2890 N N . GLU A 1 381 ? -35.962 -13.572 23.510 1.00 63.56 381 GLU A N 1
ATOM 2891 C CA . GLU A 1 381 ? -37.130 -12.708 23.356 1.00 63.56 381 GLU A CA 1
ATOM 2892 C C . GLU A 1 381 ? -37.680 -12.328 24.734 1.00 63.56 381 GLU A C 1
ATOM 2894 O O . GLU A 1 381 ? -37.723 -13.137 25.662 1.00 63.56 381 GLU A O 1
ATOM 2899 N N . LEU A 1 382 ? -38.093 -11.069 24.885 1.00 60.25 382 LEU A N 1
ATOM 2900 C CA . LEU A 1 382 ? -38.806 -10.638 26.082 1.00 60.25 382 LEU A CA 1
ATOM 2901 C C . LEU A 1 382 ? -40.271 -11.062 25.975 1.00 60.25 382 LEU A C 1
ATOM 2903 O O . LEU A 1 382 ? -40.926 -10.746 24.985 1.00 60.25 382 LEU A O 1
ATOM 2907 N N . ASP A 1 383 ? -40.803 -11.704 27.015 1.00 60.56 383 ASP A N 1
ATOM 2908 C CA . ASP A 1 383 ? -42.225 -12.046 27.072 1.00 60.56 383 ASP A CA 1
ATOM 2909 C C . ASP A 1 383 ? -43.113 -10.783 27.019 1.00 60.56 383 ASP A C 1
ATOM 2911 O O . ASP A 1 383 ? -42.777 -9.751 27.623 1.00 60.56 383 ASP A O 1
ATOM 2915 N N . PRO A 1 384 ? -44.292 -10.839 26.369 1.00 53.19 384 PRO A N 1
ATOM 2916 C CA . PRO A 1 384 ? -45.261 -9.749 26.413 1.00 53.19 384 PRO A CA 1
ATOM 2917 C C . PRO A 1 384 ? -45.608 -9.337 27.856 1.00 53.19 384 PRO A C 1
ATOM 2919 O O . PRO A 1 384 ? -45.812 -10.205 28.710 1.00 53.19 384 PRO A O 1
ATOM 2922 N N . PRO A 1 385 ? -45.720 -8.029 28.169 1.00 44.50 385 PRO A N 1
ATOM 2923 C CA . PRO A 1 385 ? -45.774 -6.871 27.261 1.00 44.50 385 PRO A CA 1
ATOM 2924 C C . PRO A 1 385 ? -44.406 -6.223 26.960 1.00 44.50 385 PRO A C 1
ATOM 2926 O O . PRO A 1 385 ? -44.351 -5.117 26.419 1.00 44.50 385 PRO A O 1
ATOM 2929 N N . TRP A 1 386 ? -43.303 -6.843 27.386 1.00 50.03 386 TRP A N 1
ATOM 2930 C CA . TRP A 1 386 ? -41.954 -6.289 27.250 1.00 50.03 386 TRP A CA 1
ATOM 2931 C C . TRP A 1 386 ? -41.379 -6.468 25.839 1.00 50.03 386 TRP A C 1
ATOM 2933 O O . TRP A 1 386 ? -40.433 -5.771 25.476 1.00 50.03 386 TRP A O 1
ATOM 2943 N N . ASP A 1 387 ? -41.993 -7.323 25.021 1.00 59.88 387 ASP A N 1
ATOM 2944 C CA . ASP A 1 387 ? -41.712 -7.477 23.592 1.00 59.88 387 ASP A CA 1
ATOM 2945 C C . ASP A 1 387 ? -41.911 -6.158 22.815 1.00 59.88 387 ASP A C 1
ATOM 2947 O O . ASP A 1 387 ? -41.122 -5.816 21.937 1.00 59.88 387 ASP A O 1
ATOM 2951 N N . GLU A 1 388 ? -42.914 -5.356 23.180 1.00 55.16 388 GLU A N 1
ATOM 2952 C CA . GLU A 1 388 ? -43.144 -4.023 22.602 1.00 55.16 388 GLU A CA 1
ATOM 2953 C C . GLU A 1 388 ? -42.075 -3.004 23.021 1.00 55.16 388 GLU A C 1
ATOM 2955 O O . GLU A 1 388 ? -41.731 -2.096 22.262 1.00 55.16 388 GLU A O 1
ATOM 2960 N N . PHE A 1 389 ? -41.511 -3.156 24.223 1.00 50.41 389 PHE A N 1
ATOM 2961 C CA . PHE A 1 389 ? -40.371 -2.355 24.669 1.00 50.41 389 PHE A CA 1
ATOM 2962 C C . PHE A 1 389 ? -39.094 -2.764 23.929 1.00 50.41 389 PHE A C 1
ATOM 2964 O O . PHE A 1 389 ? -38.352 -1.891 23.483 1.00 50.41 389 PHE A O 1
ATOM 2971 N N . ALA A 1 390 ? -38.888 -4.067 23.713 1.00 58.00 390 ALA A N 1
ATOM 2972 C CA . ALA A 1 390 ? -37.788 -4.584 22.907 1.00 58.00 390 ALA A CA 1
ATOM 2973 C C . ALA A 1 390 ? -37.802 -4.034 21.476 1.00 58.00 390 ALA A C 1
ATOM 2975 O O . ALA A 1 390 ? -36.736 -3.720 20.971 1.00 58.00 390 ALA A O 1
ATOM 2976 N N . LYS A 1 391 ? -38.969 -3.826 20.851 1.00 64.06 391 LYS A N 1
ATOM 2977 C CA . LYS A 1 391 ? -39.095 -3.276 19.483 1.00 64.06 391 LYS A CA 1
ATOM 2978 C C . LYS A 1 391 ? -38.738 -1.786 19.357 1.00 64.06 391 LYS A C 1
ATOM 2980 O O . LYS A 1 391 ? -38.674 -1.272 18.241 1.00 64.06 391 LYS A O 1
ATOM 2985 N N . GLN A 1 392 ? -38.532 -1.060 20.461 1.00 60.97 392 GLN A N 1
ATOM 2986 C CA . GLN A 1 392 ? -38.196 0.365 20.396 1.00 60.97 392 GLN A CA 1
ATOM 2987 C C . GLN A 1 392 ? -36.778 0.574 19.870 1.00 60.97 392 GLN A C 1
ATOM 2989 O O . GLN A 1 392 ? -35.823 0.034 20.415 1.00 60.97 392 GLN A O 1
ATOM 2994 N N . GLU A 1 393 ? -36.630 1.418 18.853 1.00 61.91 393 GLU A N 1
ATOM 2995 C CA . GLU A 1 393 ? -35.328 1.811 18.319 1.00 61.91 393 GLU A CA 1
ATOM 2996 C C . GLU A 1 393 ? -34.512 2.648 19.327 1.00 61.91 393 GLU A C 1
ATOM 2998 O O . GLU A 1 393 ? -34.882 3.763 19.708 1.00 61.91 393 GLU A O 1
ATOM 3003 N N . ILE A 1 394 ? -33.344 2.139 19.701 1.00 61.47 394 ILE A N 1
ATOM 3004 C CA . ILE A 1 394 ? -32.221 2.872 20.271 1.00 61.47 394 ILE A CA 1
ATOM 3005 C C . ILE A 1 394 ? -31.391 3.474 19.138 1.00 61.47 394 ILE A C 1
ATOM 3007 O O . ILE A 1 394 ? -30.694 2.799 18.387 1.00 61.47 394 ILE A O 1
ATOM 3011 N N . ALA A 1 395 ? -31.351 4.795 19.084 1.00 61.06 395 ALA A N 1
ATOM 3012 C CA . ALA A 1 395 ? -30.415 5.493 18.221 1.00 61.06 395 ALA A CA 1
ATOM 3013 C C . ALA A 1 395 ? -29.023 5.578 18.879 1.00 61.06 395 ALA A C 1
ATOM 3015 O O . ALA A 1 395 ? -28.659 6.609 19.452 1.00 61.06 395 ALA A O 1
ATOM 3016 N N . LEU A 1 396 ? -28.257 4.479 18.862 1.00 60.12 396 LEU A N 1
ATOM 3017 C CA . LEU A 1 396 ? -26.900 4.426 19.438 1.00 60.12 396 LEU A CA 1
ATOM 3018 C C . LEU A 1 396 ? -25.931 5.400 18.744 1.00 60.12 396 LEU A C 1
ATOM 3020 O O . LEU A 1 396 ? -25.055 5.961 19.398 1.00 60.12 396 LEU A O 1
ATOM 3024 N N . ASP A 1 397 ? -26.163 5.699 17.464 1.00 60.25 397 ASP A N 1
ATOM 3025 C CA . ASP A 1 397 ? -25.467 6.738 16.692 1.00 60.25 397 ASP A CA 1
ATOM 3026 C C . ASP A 1 397 ? -25.647 8.152 17.279 1.00 60.25 397 ASP A C 1
ATOM 3028 O O . ASP A 1 397 ? -24.819 9.046 17.076 1.00 60.25 397 ASP A O 1
ATOM 3032 N N . LYS A 1 398 ? -26.735 8.374 18.026 1.00 63.94 398 LYS A N 1
ATOM 3033 C CA . LYS A 1 398 ? -27.045 9.652 18.674 1.00 63.94 398 LYS A CA 1
ATOM 3034 C C . LYS A 1 398 ? -26.378 9.783 20.039 1.00 63.94 398 LYS A C 1
ATOM 3036 O O . LYS A 1 398 ? -26.397 10.896 20.571 1.00 63.94 398 LYS A O 1
ATOM 3041 N N . PHE A 1 399 ? -25.797 8.709 20.583 1.00 66.69 399 PHE A N 1
ATOM 3042 C CA . PHE A 1 399 ? -25.050 8.705 21.840 1.00 66.69 399 PHE A CA 1
ATOM 3043 C C . PHE A 1 399 ? -23.558 8.966 21.604 1.00 66.69 399 PHE A C 1
ATOM 3045 O O . PHE A 1 399 ? -22.898 8.300 20.812 1.00 66.69 399 PHE A O 1
ATOM 3052 N N . SER A 1 400 ? -22.998 9.927 22.336 1.00 70.69 400 SER A N 1
ATOM 3053 C CA . SER A 1 400 ? -21.560 10.198 22.334 1.00 70.69 400 SER A CA 1
ATOM 3054 C C . SER A 1 400 ? -21.101 10.593 23.729 1.00 70.69 400 SER A C 1
ATOM 3056 O O . SER A 1 400 ? -21.638 11.537 24.318 1.00 70.69 400 SER A O 1
ATOM 3058 N N . LEU A 1 401 ? -20.055 9.923 24.211 1.00 74.94 401 LEU A N 1
ATOM 3059 C CA . LEU A 1 401 ? -19.311 10.298 25.410 1.00 74.94 401 LEU A CA 1
ATOM 3060 C C . LEU A 1 401 ? -18.002 10.972 24.985 1.00 74.94 401 LEU A C 1
ATOM 3062 O O . LEU A 1 401 ? -17.177 10.369 24.308 1.00 74.94 401 LEU A O 1
ATOM 3066 N N . GLU A 1 402 ? -17.795 12.215 25.401 1.00 83.06 402 GLU A N 1
ATOM 3067 C CA . GLU A 1 402 ? -16.569 12.979 25.183 1.00 83.06 402 GLU A CA 1
ATOM 3068 C C . GLU A 1 402 ? -15.909 13.305 26.526 1.00 83.06 402 GLU A C 1
ATOM 3070 O O . GLU A 1 402 ? -16.542 13.843 27.430 1.00 83.06 402 GLU A O 1
ATOM 3075 N N . ILE A 1 403 ? -14.618 13.019 26.653 1.00 79.75 403 ILE A N 1
ATOM 3076 C CA . ILE A 1 403 ? -13.788 13.381 27.799 1.00 79.75 403 ILE A CA 1
ATOM 3077 C C . ILE A 1 403 ? -12.715 14.358 27.312 1.00 79.75 403 ILE A C 1
ATOM 3079 O O . ILE A 1 403 ? -11.833 13.999 26.532 1.00 79.75 403 ILE A O 1
ATOM 3083 N N . ASP A 1 404 ? -12.768 15.598 27.788 1.00 81.31 404 ASP A N 1
ATOM 3084 C CA . ASP A 1 404 ? -11.734 16.607 27.572 1.00 81.31 404 ASP A CA 1
ATOM 3085 C C . ASP A 1 404 ? -10.707 16.518 28.701 1.00 81.31 404 ASP A C 1
ATOM 3087 O O . ASP A 1 404 ? -10.933 16.969 29.827 1.00 81.31 404 ASP A O 1
ATOM 3091 N N . LEU A 1 405 ? -9.558 15.916 28.403 1.00 82.38 405 LEU A N 1
ATOM 3092 C CA . LEU A 1 405 ? -8.474 15.727 29.366 1.00 82.38 405 LEU A CA 1
ATOM 3093 C C . LEU A 1 405 ? -7.721 17.035 29.646 1.00 82.38 405 LEU A C 1
ATOM 3095 O O . LEU A 1 405 ? -7.063 17.153 30.681 1.00 82.38 405 LEU A O 1
ATOM 3099 N N . THR A 1 406 ? -7.815 18.019 28.746 1.00 81.56 406 THR A N 1
ATOM 3100 C CA . THR A 1 406 ? -7.172 19.330 28.906 1.00 81.56 406 THR A CA 1
ATOM 3101 C C . THR A 1 406 ? -7.998 20.218 29.829 1.00 81.56 406 THR A C 1
ATOM 3103 O O . THR A 1 406 ? -7.484 20.721 30.828 1.00 81.56 406 THR A O 1
ATOM 3106 N N . ASN A 1 407 ? -9.288 20.363 29.533 1.00 78.94 407 ASN A N 1
ATOM 3107 C CA . ASN A 1 407 ? -10.214 21.169 30.328 1.00 78.94 407 ASN A CA 1
ATOM 3108 C C . ASN A 1 407 ? -10.769 20.421 31.544 1.00 78.94 407 ASN A C 1
ATOM 3110 O O . ASN A 1 407 ? -11.456 21.030 32.365 1.00 78.94 407 ASN A O 1
ATOM 3114 N N . LYS A 1 408 ? -10.457 19.123 31.668 1.00 75.44 408 LYS A N 1
ATOM 3115 C CA . LYS A 1 408 ? -10.984 18.217 32.690 1.00 75.44 408 LYS A CA 1
ATOM 3116 C C . LYS A 1 408 ? -12.507 18.311 32.724 1.00 75.44 408 LYS A C 1
ATOM 3118 O O . LYS A 1 408 ? -13.101 18.757 33.708 1.00 75.44 408 LYS A O 1
ATOM 3123 N N . SER A 1 409 ? -13.138 17.903 31.633 1.00 72.75 409 SER A N 1
ATOM 3124 C CA . SER A 1 409 ? -14.592 17.800 31.555 1.00 72.75 409 SER A CA 1
ATOM 3125 C C . SER A 1 409 ? -15.028 16.507 30.887 1.00 72.75 409 SER A C 1
ATOM 3127 O O . SER A 1 409 ? -14.297 15.913 30.101 1.00 72.75 409 SER A O 1
ATOM 3129 N N . ILE A 1 410 ? -16.231 16.065 31.227 1.00 69.19 410 ILE A N 1
ATOM 3130 C CA . ILE A 1 410 ? -16.906 14.909 30.647 1.00 69.19 410 ILE A CA 1
ATOM 3131 C C . ILE A 1 410 ? -18.227 15.420 30.084 1.00 69.19 410 ILE A C 1
ATOM 3133 O O . ILE A 1 410 ? -18.941 16.147 30.767 1.00 69.19 410 ILE A O 1
ATOM 3137 N N . THR A 1 411 ? -18.547 15.066 28.848 1.00 71.06 411 THR A N 1
ATOM 3138 C CA . THR A 1 411 ? -19.801 15.417 28.185 1.00 71.06 411 THR A CA 1
ATOM 3139 C C . THR A 1 411 ? -20.433 14.154 27.635 1.00 71.06 411 THR A C 1
ATOM 3141 O O . THR A 1 411 ? -19.847 13.472 26.804 1.00 71.06 411 THR A O 1
ATOM 3144 N N . ILE A 1 412 ? -21.640 13.856 28.088 1.00 66.44 412 ILE A N 1
ATOM 3145 C CA . ILE A 1 412 ? -22.508 12.831 27.527 1.00 66.44 412 ILE A CA 1
ATOM 3146 C C . ILE A 1 412 ? -23.548 13.572 26.701 1.00 66.44 412 ILE A C 1
ATOM 3148 O O . ILE A 1 412 ? -24.229 14.463 27.205 1.00 66.44 412 ILE A O 1
ATOM 3152 N N . SER A 1 413 ? -23.657 13.242 25.424 1.00 66.88 413 SER A N 1
ATOM 3153 C CA . SER A 1 413 ? -24.641 13.850 24.532 1.00 66.88 413 SER A CA 1
ATOM 3154 C C . SER A 1 413 ? -25.508 12.781 23.899 1.00 66.88 413 SER A C 1
ATOM 3156 O O . SER A 1 413 ? -25.000 11.751 23.458 1.00 66.88 413 SER A O 1
ATOM 3158 N N . TYR A 1 414 ? -26.810 13.046 23.875 1.00 63.44 414 TYR A N 1
ATOM 3159 C CA . TYR A 1 414 ? -27.808 12.218 23.227 1.00 63.44 414 TYR A CA 1
ATOM 3160 C C . TYR A 1 414 ? -28.704 13.094 22.350 1.00 63.44 414 TYR A C 1
ATOM 3162 O O . TYR A 1 414 ? -29.511 13.897 22.832 1.00 63.44 414 TYR A O 1
ATOM 3170 N N . LYS A 1 415 ? -28.550 12.972 21.030 1.00 63.09 415 LYS A N 1
ATOM 3171 C CA . LYS A 1 415 ? -29.315 13.766 20.056 1.00 63.09 415 LYS A CA 1
ATOM 3172 C C . LYS A 1 415 ? -30.727 13.208 19.848 1.00 63.09 415 LYS A C 1
ATOM 3174 O O . LYS A 1 415 ? -31.046 12.742 18.768 1.00 63.09 415 LYS A O 1
ATOM 3179 N N . ALA A 1 416 ? -31.601 13.237 20.846 1.00 57.84 416 ALA A N 1
ATOM 3180 C CA . ALA A 1 416 ? -32.984 12.781 20.669 1.00 57.84 416 ALA A CA 1
ATOM 3181 C C . ALA A 1 416 ? -33.905 13.881 20.133 1.00 57.84 416 ALA A C 1
ATOM 3183 O O . ALA A 1 416 ? -33.826 15.018 20.586 1.00 57.84 416 ALA A O 1
ATOM 3184 N N . THR A 1 417 ? -34.842 13.522 19.246 1.00 52.66 417 THR A N 1
ATOM 3185 C CA . THR A 1 417 ? -36.039 14.343 19.001 1.00 52.66 417 THR A CA 1
ATOM 3186 C C . THR A 1 417 ? -37.169 13.839 19.892 1.00 52.66 417 THR A C 1
ATOM 3188 O O . THR A 1 417 ? -37.883 12.912 19.522 1.00 52.66 417 THR A O 1
ATOM 3191 N N . LEU A 1 418 ? -37.324 14.427 21.077 1.00 54.66 418 LEU A N 1
ATOM 3192 C CA . LEU A 1 418 ? -38.443 14.139 21.974 1.00 54.66 418 LEU A CA 1
ATOM 3193 C C . LEU A 1 418 ? -39.542 15.175 21.729 1.00 54.66 418 LEU A C 1
ATOM 3195 O O . LEU A 1 418 ? -39.346 16.377 21.934 1.00 54.66 418 LEU A O 1
ATOM 3199 N N . ASN A 1 419 ? -40.706 14.708 21.279 1.00 42.59 419 ASN A N 1
ATOM 3200 C CA . ASN A 1 419 ? -41.906 15.532 21.204 1.00 42.59 419 ASN A CA 1
ATOM 3201 C C . ASN A 1 419 ? -42.560 15.544 22.585 1.00 42.59 419 ASN A C 1
ATOM 3203 O O . ASN A 1 419 ? -43.276 14.616 22.955 1.00 42.59 419 ASN A O 1
ATOM 3207 N N . VAL A 1 420 ? -42.317 16.601 23.350 1.00 49.41 420 VAL A N 1
ATOM 3208 C CA . VAL A 1 420 ? -43.097 16.898 24.552 1.00 49.41 420 VAL A CA 1
ATOM 3209 C C . VAL A 1 420 ? -44.266 17.782 24.110 1.00 49.41 420 VAL A C 1
ATOM 3211 O O . VAL A 1 420 ? -44.099 18.595 23.207 1.00 49.41 420 VAL A O 1
ATOM 3214 N N . LEU A 1 421 ? -45.451 17.632 24.711 1.00 41.28 421 LEU A N 1
ATOM 3215 C CA . LEU A 1 421 ? -46.743 18.192 24.250 1.00 41.28 421 LEU A CA 1
ATOM 3216 C C . LEU A 1 421 ? -46.724 19.653 23.722 1.00 41.28 421 LEU A C 1
ATOM 3218 O O . LEU A 1 421 ? -47.570 20.020 22.914 1.00 41.28 421 LEU A O 1
ATOM 3222 N N . ILE A 1 422 ? -45.784 20.481 24.188 1.00 38.44 422 ILE A N 1
ATOM 3223 C CA . ILE A 1 422 ? -45.637 21.913 23.869 1.00 38.44 422 ILE A CA 1
ATOM 3224 C C . ILE A 1 422 ? -44.245 22.307 23.333 1.00 38.44 422 ILE A C 1
ATOM 3226 O O . ILE A 1 422 ? -44.014 23.475 23.026 1.00 38.44 422 ILE A O 1
ATOM 3230 N N . ALA A 1 423 ? -43.298 21.370 23.228 1.00 44.88 423 ALA A N 1
ATOM 3231 C CA . ALA A 1 423 ? -41.919 21.655 22.843 1.00 44.88 423 ALA A CA 1
ATOM 3232 C C . ALA A 1 423 ? -41.254 20.443 22.186 1.00 44.88 423 ALA A C 1
ATOM 3234 O O . ALA A 1 423 ? -41.376 19.313 22.655 1.00 44.88 423 ALA A O 1
ATOM 3235 N N . LYS A 1 424 ? -40.477 20.689 21.132 1.00 48.44 424 LYS A N 1
ATOM 3236 C CA . LYS A 1 424 ? -39.552 19.688 20.599 1.00 48.44 424 LYS A CA 1
ATOM 3237 C C . LYS A 1 424 ? -38.199 19.868 21.269 1.00 48.44 424 LYS A C 1
ATOM 3239 O O . LYS A 1 424 ? -37.605 20.941 21.158 1.00 48.44 424 LYS A O 1
ATOM 3244 N N . VAL A 1 425 ? -37.726 18.828 21.942 1.00 49.81 425 VAL A N 1
ATOM 3245 C CA . VAL A 1 425 ? -36.340 18.722 22.402 1.00 49.81 425 VAL A CA 1
ATOM 3246 C C . VAL A 1 425 ? -35.566 18.020 21.299 1.00 49.81 425 VAL A C 1
ATOM 3248 O O . VAL A 1 425 ? -35.975 16.934 20.910 1.00 49.81 425 VAL A O 1
ATOM 3251 N N . SER A 1 426 ? -34.502 18.625 20.770 1.00 53.09 426 SER A N 1
ATOM 3252 C CA . SER A 1 426 ? -33.697 18.027 19.683 1.00 53.09 426 SER A CA 1
ATOM 3253 C C . SER A 1 426 ? -32.319 17.523 20.120 1.00 53.09 426 SER A C 1
ATOM 3255 O O . SER A 1 426 ? -31.618 16.875 19.343 1.00 53.09 426 SER A O 1
ATOM 3257 N N . ASN A 1 427 ? -31.900 17.863 21.337 1.00 54.03 427 ASN A N 1
ATOM 3258 C CA . ASN A 1 427 ? -30.615 17.472 21.897 1.00 54.03 427 ASN A CA 1
ATOM 3259 C C . ASN A 1 427 ? -30.691 17.534 23.422 1.00 54.03 427 ASN A C 1
ATOM 3261 O O . ASN A 1 427 ? -31.188 18.526 23.963 1.00 54.03 427 ASN A O 1
ATOM 3265 N N . VAL A 1 428 ? -30.190 16.498 24.091 1.00 56.00 428 VAL A N 1
ATOM 3266 C CA . VAL A 1 428 ? -29.993 16.460 25.539 1.00 56.00 428 VAL A CA 1
ATOM 3267 C C . VAL A 1 428 ? -28.517 16.173 25.792 1.00 56.00 428 VAL A C 1
ATOM 3269 O O . VAL A 1 428 ? -27.995 15.137 25.387 1.00 56.00 428 VAL A O 1
ATOM 3272 N N . GLY A 1 429 ? -27.830 17.102 26.448 1.00 54.81 429 GLY A N 1
ATOM 3273 C CA . GLY A 1 429 ? -26.436 16.950 26.845 1.00 54.81 429 GLY A CA 1
ATOM 3274 C C . GLY A 1 429 ? -26.282 17.084 28.352 1.00 54.81 429 GLY A C 1
ATOM 3275 O O . GLY A 1 429 ? -26.740 18.064 28.932 1.00 54.81 429 GLY A O 1
ATOM 3276 N N . LEU A 1 430 ? -25.604 16.132 28.981 1.00 50.91 430 LEU A N 1
ATOM 3277 C CA . LEU A 1 430 ? -25.106 16.245 30.346 1.00 50.91 430 LEU A CA 1
ATOM 3278 C C . LEU A 1 430 ? -23.608 16.534 30.278 1.00 50.91 430 LEU A C 1
ATOM 3280 O O . LEU A 1 430 ? -22.854 15.794 29.656 1.00 50.91 430 LEU A O 1
ATOM 3284 N N . SER A 1 431 ? -23.159 17.598 30.928 1.00 59.41 431 SER A N 1
ATOM 3285 C CA . SER A 1 431 ? -21.740 17.926 31.031 1.00 59.41 431 SER A CA 1
ATOM 3286 C C . SER A 1 431 ? -21.327 18.073 32.487 1.00 59.41 431 SER A C 1
ATOM 3288 O O . SER A 1 431 ? -22.084 18.558 33.324 1.00 59.41 431 SER A O 1
ATOM 3290 N N . TYR A 1 432 ? -20.117 17.634 32.794 1.00 57.12 432 TYR A N 1
ATOM 3291 C CA . TYR A 1 432 ? -19.509 17.719 34.108 1.00 57.12 432 TYR A CA 1
ATOM 3292 C C . TYR A 1 432 ? -18.103 18.285 33.965 1.00 57.12 432 TYR A C 1
ATOM 3294 O O . TYR A 1 432 ? -17.296 17.770 33.192 1.00 57.12 432 TYR A O 1
ATOM 3302 N N . GLN A 1 433 ? -17.794 19.337 34.713 1.00 63.22 433 GLN A N 1
ATOM 3303 C CA . GLN A 1 433 ? -16.473 19.948 34.749 1.00 63.22 433 GLN A CA 1
ATOM 3304 C C . GLN A 1 433 ? -15.851 19.743 36.130 1.00 63.22 433 GLN A C 1
ATOM 3306 O O . GLN A 1 433 ? -16.419 20.131 37.158 1.00 63.22 433 GLN A O 1
ATOM 3311 N N . PHE A 1 434 ? -14.655 19.155 36.159 1.00 58.69 434 PHE A N 1
ATOM 3312 C CA . PHE A 1 434 ? -13.893 19.014 37.392 1.00 58.69 434 PHE A CA 1
ATOM 3313 C C . PHE A 1 434 ? -13.405 20.401 37.840 1.00 58.69 434 PHE A C 1
ATOM 3315 O O . PHE A 1 434 ? -12.722 21.103 37.094 1.00 58.69 434 PHE A O 1
ATOM 3322 N N . GLY A 1 435 ? -13.727 20.797 39.073 1.00 51.75 435 GLY A N 1
ATOM 3323 C CA . GLY A 1 435 ? -13.261 22.061 39.642 1.00 51.75 435 GLY A CA 1
ATOM 3324 C C . GLY A 1 435 ? -11.735 22.159 39.661 1.00 51.75 435 GLY A C 1
ATOM 3325 O O . GLY A 1 435 ? -11.051 21.265 40.163 1.00 51.75 435 GLY A O 1
ATOM 3326 N N . THR A 1 436 ? -11.181 23.253 39.136 1.00 46.47 436 THR A N 1
ATOM 3327 C CA . THR A 1 436 ? -9.758 23.579 39.308 1.00 46.47 436 THR A CA 1
ATOM 3328 C C . THR A 1 436 ? -9.583 24.476 40.536 1.00 46.47 436 THR A C 1
ATOM 3330 O O . THR A 1 436 ? -10.465 25.262 40.877 1.00 46.47 436 THR A O 1
ATOM 3333 N N . LYS A 1 437 ? -8.448 24.349 41.239 1.00 45.19 437 LYS A N 1
ATOM 3334 C CA . LYS A 1 437 ? -8.174 24.965 42.559 1.00 45.19 437 LYS A CA 1
ATOM 3335 C C . LYS A 1 437 ? -8.218 26.513 42.603 1.00 45.19 437 LYS A C 1
ATOM 3337 O O . LYS A 1 437 ? -7.934 27.077 43.650 1.00 45.19 437 LYS A O 1
ATOM 3342 N N . SER A 1 438 ? -8.554 27.196 41.506 1.00 41.56 438 SER A N 1
ATOM 3343 C CA . SER A 1 438 ? -8.472 28.659 41.359 1.00 41.56 438 SER A CA 1
ATOM 3344 C C . SER A 1 438 ? -9.817 29.367 41.153 1.00 41.56 438 SER A C 1
ATOM 3346 O O . SER A 1 438 ? -9.840 30.594 41.063 1.00 41.56 438 SER A O 1
ATOM 3348 N N . SER A 1 439 ? -10.943 28.661 41.062 1.00 40.09 439 SER A N 1
ATOM 3349 C CA . SER A 1 439 ? -12.240 29.329 40.917 1.00 40.09 439 SER A CA 1
ATOM 3350 C C . SER A 1 439 ? -12.744 29.773 42.291 1.00 40.09 439 SER A C 1
ATOM 3352 O O . SER A 1 439 ? -13.421 29.013 42.980 1.00 40.09 439 SER A O 1
ATOM 3354 N 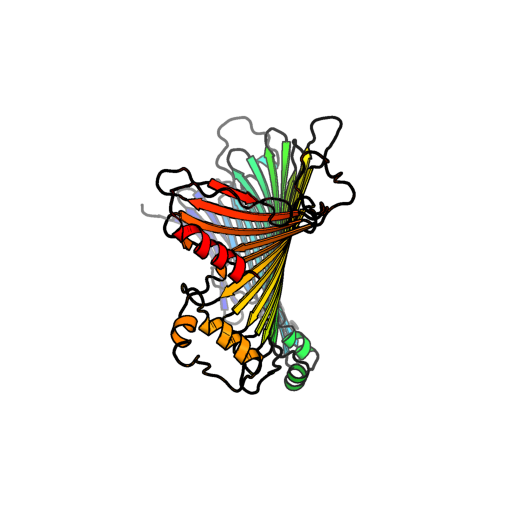N . GLN A 1 440 ? -12.376 30.989 42.715 1.00 37.78 440 GLN A N 1
ATOM 3355 C CA . GLN A 1 440 ? -13.031 31.642 43.847 1.00 37.78 440 GLN A CA 1
ATOM 3356 C C . GLN A 1 440 ? -14.532 31.728 43.556 1.00 37.78 440 GLN A C 1
ATOM 3358 O O . GLN A 1 440 ? -14.955 32.308 42.557 1.00 37.78 440 GLN A O 1
ATOM 3363 N N . VAL A 1 441 ? -15.323 31.110 44.428 1.00 44.38 441 VAL A N 1
ATOM 3364 C CA . VAL A 1 441 ? -16.777 31.239 44.450 1.00 44.38 441 VAL A CA 1
ATOM 3365 C C . VAL A 1 441 ? -17.086 32.702 44.767 1.00 44.38 441 VAL A C 1
ATOM 3367 O O . VAL A 1 441 ? -16.789 33.166 45.867 1.00 44.38 441 VAL A O 1
ATOM 3370 N N . SER A 1 442 ? -17.640 33.450 43.809 1.00 38.41 442 SER A N 1
ATOM 3371 C CA . SER A 1 442 ? -18.151 34.792 44.082 1.00 38.41 442 SER A CA 1
ATOM 3372 C C . SER A 1 442 ? -19.381 34.656 44.974 1.00 38.41 442 SER A C 1
ATOM 3374 O O . SER A 1 442 ? -20.447 34.239 44.523 1.00 38.41 442 SER A O 1
ATOM 3376 N N . THR A 1 443 ? -19.233 34.982 46.253 1.00 38.12 443 THR A N 1
ATOM 3377 C CA . THR A 1 443 ? -20.335 35.077 47.210 1.00 38.12 443 THR A CA 1
ATOM 3378 C C . THR A 1 443 ? -21.179 36.308 46.888 1.00 38.12 443 THR A C 1
ATOM 3380 O O . THR A 1 443 ? -21.037 37.349 47.526 1.00 38.12 443 THR A O 1
ATOM 3383 N N . GLN A 1 444 ? -22.049 36.218 45.886 1.00 39.25 444 GLN A N 1
ATOM 3384 C CA . GLN A 1 444 ? -23.169 37.139 45.753 1.00 39.25 444 GLN A CA 1
ATOM 3385 C C . GLN A 1 444 ? -24.453 36.370 45.441 1.00 39.25 444 GLN A C 1
ATOM 3387 O O . GLN A 1 444 ? -24.529 35.607 44.488 1.00 39.25 444 GLN A O 1
ATOM 3392 N N . GLN A 1 445 ? -25.440 36.657 46.290 1.00 37.50 445 GLN A N 1
ATOM 3393 C CA . GLN A 1 445 ? -26.847 36.266 46.293 1.00 37.50 445 GLN A CA 1
ATOM 3394 C C . GLN A 1 445 ? -27.239 34.955 46.992 1.00 37.50 445 GLN A C 1
ATOM 3396 O O . GLN A 1 445 ? -27.021 33.833 46.547 1.00 37.50 445 GLN A O 1
ATOM 3401 N N . ASN A 1 446 ? -27.873 35.195 48.142 1.00 38.81 446 ASN A N 1
ATOM 3402 C CA . ASN A 1 446 ? -28.580 34.288 49.030 1.00 38.81 446 ASN A CA 1
ATOM 3403 C C . ASN A 1 446 ? -29.489 33.323 48.256 1.00 38.81 446 ASN A C 1
ATOM 3405 O O . ASN A 1 446 ? -30.408 33.787 47.584 1.00 38.81 446 ASN A O 1
ATOM 3409 N N . ASN A 1 447 ? -29.212 32.019 48.402 1.00 39.56 447 ASN A N 1
ATOM 3410 C CA . ASN A 1 447 ? -30.053 30.826 48.149 1.00 39.56 447 ASN A CA 1
ATOM 3411 C C . ASN A 1 447 ? -29.329 29.662 47.439 1.00 39.56 447 ASN A C 1
ATOM 3413 O O . ASN A 1 447 ? -29.972 28.673 47.097 1.00 39.56 447 ASN A O 1
ATOM 3417 N N . ALA A 1 448 ? -28.005 29.702 47.269 1.00 38.94 448 ALA A N 1
ATOM 3418 C CA . ALA A 1 448 ? -27.261 28.542 46.772 1.00 38.94 448 ALA A CA 1
ATOM 3419 C C . ALA A 1 448 ? -26.999 27.518 47.895 1.00 38.94 448 ALA A C 1
ATOM 3421 O O . ALA A 1 448 ? -26.345 27.829 48.896 1.00 38.94 448 ALA A O 1
ATOM 3422 N N . ARG A 1 449 ? -27.489 26.280 47.722 1.00 41.44 449 ARG A N 1
ATOM 3423 C CA . ARG A 1 449 ? -27.016 25.111 48.483 1.00 41.44 449 ARG A CA 1
ATOM 3424 C C . ARG A 1 449 ? -25.499 24.994 48.268 1.00 41.44 449 ARG A C 1
ATOM 3426 O O . ARG A 1 449 ? -25.027 25.160 47.154 1.00 41.44 449 ARG A O 1
ATOM 3433 N N . THR A 1 450 ? -24.762 24.781 49.355 1.00 41.19 450 THR A N 1
ATOM 3434 C CA . THR A 1 450 ? -23.307 24.569 49.482 1.00 41.19 450 THR A CA 1
ATOM 3435 C C . THR A 1 450 ? -22.517 24.579 48.160 1.00 41.19 450 THR A C 1
ATOM 3437 O O . THR A 1 450 ? -22.429 23.561 47.480 1.00 41.19 450 THR A O 1
ATOM 3440 N N . ALA A 1 451 ? -21.918 25.726 47.814 1.00 45.19 451 ALA A N 1
ATOM 3441 C CA . ALA A 1 451 ? -21.197 25.928 46.557 1.00 45.19 451 ALA A CA 1
ATOM 3442 C C . ALA A 1 451 ? -20.060 24.906 46.373 1.00 45.19 451 ALA A C 1
ATOM 3444 O O . ALA A 1 451 ? -18.995 25.005 46.990 1.00 45.19 451 ALA A O 1
ATOM 3445 N N . SER A 1 452 ? -20.284 23.915 45.510 1.00 49.47 452 SER A N 1
ATOM 3446 C CA . SER A 1 452 ? -19.233 23.014 45.049 1.00 49.47 452 SER A CA 1
ATOM 3447 C C . SER A 1 452 ? -18.415 23.712 43.966 1.00 49.47 452 SER A C 1
ATOM 3449 O O . SER A 1 452 ? -18.959 24.375 43.089 1.00 49.47 452 SER A O 1
ATOM 3451 N N . ASN A 1 453 ? -17.095 23.529 43.967 1.00 53.66 453 ASN A N 1
ATOM 3452 C CA . ASN A 1 453 ? -16.235 23.968 42.860 1.00 53.66 453 ASN A CA 1
ATOM 3453 C C . ASN A 1 453 ? -16.412 23.114 41.588 1.00 53.66 453 ASN A C 1
ATOM 3455 O O . ASN A 1 453 ? -15.768 23.376 40.573 1.00 53.66 453 ASN A O 1
ATOM 3459 N N . LYS A 1 454 ? -17.252 22.078 41.653 1.00 54.16 454 LYS A N 1
ATOM 3460 C CA . LYS A 1 454 ? -17.654 21.216 40.545 1.00 54.16 454 LYS A CA 1
ATOM 3461 C C . LYS A 1 454 ? -18.876 21.828 39.865 1.00 54.16 454 LYS A C 1
ATOM 3463 O O . LYS A 1 454 ? -19.839 22.159 40.550 1.00 54.16 454 LYS A O 1
ATOM 3468 N N . LYS A 1 455 ? -18.838 21.942 38.537 1.00 59.97 455 LYS A N 1
ATOM 3469 C CA . LYS A 1 455 ? -19.980 22.404 37.739 1.00 59.97 455 LYS A CA 1
ATOM 3470 C C . LYS A 1 455 ? -20.577 21.220 36.998 1.00 59.97 455 LYS A C 1
ATOM 3472 O O . LYS A 1 455 ? -19.877 20.573 36.217 1.00 59.97 455 LYS A O 1
ATOM 3477 N N . ILE A 1 456 ? -21.845 20.930 37.254 1.00 53.62 456 ILE A N 1
ATOM 3478 C CA . ILE A 1 456 ? -22.656 20.042 36.415 1.00 53.62 456 ILE A CA 1
ATOM 3479 C C . ILE A 1 456 ? -23.501 20.960 35.542 1.00 53.62 456 ILE A C 1
ATOM 3481 O O . ILE A 1 456 ? -23.964 21.984 36.015 1.00 53.62 456 ILE A O 1
ATOM 3485 N N . ALA A 1 457 ? -23.692 20.646 34.269 1.00 56.78 457 ALA A N 1
ATOM 3486 C CA . ALA A 1 457 ? -24.630 21.390 33.448 1.00 56.78 457 ALA A CA 1
ATOM 3487 C C . ALA A 1 457 ? -25.429 20.453 32.555 1.00 56.78 457 ALA A C 1
ATOM 3489 O O . ALA A 1 457 ? -24.859 19.660 31.801 1.00 56.78 457 ALA A O 1
ATOM 3490 N N . ILE A 1 458 ? -26.748 20.594 32.624 1.00 54.03 458 ILE A N 1
ATOM 3491 C CA . ILE A 1 458 ? -27.685 19.976 31.693 1.00 54.03 458 ILE A CA 1
ATOM 3492 C C . ILE A 1 458 ? -27.965 21.007 30.605 1.00 54.03 458 ILE A C 1
ATOM 3494 O O . ILE A 1 458 ? -28.297 22.150 30.911 1.00 54.03 458 ILE A O 1
ATOM 3498 N N . ALA A 1 459 ? -27.802 20.623 29.340 1.00 58.00 459 ALA A N 1
ATOM 3499 C CA . ALA A 1 459 ? -28.095 21.451 28.180 1.00 58.00 459 ALA A CA 1
ATOM 3500 C C . ALA A 1 459 ? -29.176 20.794 27.317 1.00 58.00 459 ALA A C 1
ATOM 3502 O O . ALA A 1 459 ? -29.055 19.629 26.940 1.00 58.00 459 ALA A O 1
ATOM 3503 N N . VAL A 1 460 ? -30.209 21.561 26.978 1.00 55.44 460 VAL A N 1
ATOM 3504 C CA . VAL A 1 460 ? -31.346 21.107 26.175 1.00 55.44 460 VAL A CA 1
ATOM 3505 C C . VAL A 1 460 ? -31.616 22.111 25.057 1.00 55.44 460 VAL A C 1
ATOM 3507 O O . VAL A 1 460 ? -31.756 23.309 25.311 1.00 55.44 460 VAL A O 1
ATOM 3510 N N . ASP A 1 461 ? -31.707 21.630 23.818 1.00 58.16 461 ASP A N 1
ATOM 3511 C CA . ASP A 1 461 ? -32.133 22.450 22.678 1.00 58.16 461 ASP A CA 1
ATOM 3512 C C . ASP A 1 461 ? -33.661 22.383 22.544 1.00 58.16 461 ASP A C 1
ATOM 3514 O O . ASP A 1 461 ? -34.208 21.342 22.170 1.00 58.16 461 ASP A O 1
ATOM 3518 N N . LEU A 1 462 ? -34.348 23.488 22.856 1.00 53.50 462 LEU A N 1
ATOM 3519 C CA . LEU A 1 462 ? -35.808 23.592 22.842 1.00 53.50 462 LEU A CA 1
ATOM 3520 C C . LEU A 1 462 ? -36.312 24.327 21.600 1.00 53.50 462 LEU A C 1
ATOM 3522 O O . LEU A 1 462 ? -35.833 25.405 21.242 1.00 53.50 462 LEU A O 1
ATOM 3526 N N . SER A 1 463 ? -37.354 23.776 20.987 1.00 50.34 463 SER A N 1
ATOM 3527 C CA . SER A 1 463 ? -38.134 24.421 19.935 1.00 50.34 463 SER A CA 1
ATOM 3528 C C . SER A 1 463 ? -39.603 24.455 20.348 1.00 50.34 463 SER A C 1
ATOM 3530 O O . SER A 1 463 ? -40.293 23.437 20.277 1.00 50.34 463 SER A O 1
ATOM 3532 N N . ILE A 1 464 ? -40.082 25.627 20.762 1.00 58.03 464 ILE A N 1
ATOM 3533 C CA . ILE A 1 464 ? -41.487 25.873 21.113 1.00 58.03 464 ILE A CA 1
ATOM 3534 C C . ILE A 1 464 ? -42.173 26.528 19.904 1.00 58.03 464 ILE A C 1
ATOM 3536 O O . ILE A 1 464 ? -41.620 27.482 19.351 1.00 58.03 464 ILE A O 1
ATOM 3540 N N . PRO A 1 465 ? -43.346 26.047 19.453 1.00 45.84 465 PRO A N 1
ATOM 3541 C CA . PRO A 1 465 ? -44.086 26.684 18.365 1.00 45.84 465 PRO A CA 1
ATOM 3542 C C . PRO A 1 465 ? -44.322 28.179 18.631 1.00 45.84 465 PRO A C 1
ATOM 3544 O O . PRO A 1 465 ? -44.811 28.555 19.693 1.00 45.84 465 PRO A O 1
ATOM 3547 N N . GLY A 1 466 ? -43.956 29.038 17.675 1.00 48.38 466 GLY A N 1
ATOM 3548 C CA . GLY A 1 466 ? -44.076 30.496 17.808 1.00 48.38 466 GLY A CA 1
ATOM 3549 C C . GLY A 1 466 ? -42.925 31.190 18.551 1.00 48.38 466 GLY A C 1
ATOM 3550 O O . GLY A 1 466 ? -42.943 32.413 18.662 1.00 48.38 466 GLY A O 1
ATOM 3551 N N . GLN A 1 467 ? -41.909 30.455 19.018 1.00 55.28 467 GLN A N 1
ATOM 3552 C CA . GLN A 1 467 ? -40.690 31.016 19.611 1.00 55.28 467 GLN A CA 1
ATOM 3553 C C . GLN A 1 467 ? -39.437 30.580 18.832 1.00 55.28 467 GLN A C 1
ATOM 3555 O O . GLN A 1 467 ? -39.424 29.505 18.225 1.00 55.28 467 GLN A O 1
ATOM 3560 N N . PRO A 1 468 ? -38.359 31.388 18.833 1.00 58.88 468 PRO A N 1
ATOM 3561 C CA . PRO A 1 468 ? -37.086 30.961 18.269 1.00 58.88 468 PRO A CA 1
ATOM 3562 C C . PRO A 1 468 ? -36.533 29.765 19.049 1.00 58.88 468 PRO A C 1
ATOM 3564 O O . PRO A 1 468 ? -36.702 29.666 20.267 1.00 58.88 468 PRO A O 1
ATOM 3567 N N . LYS A 1 469 ? -35.836 28.867 18.344 1.00 62.81 469 LYS A N 1
ATOM 3568 C CA . LYS A 1 469 ? -35.098 27.770 18.979 1.00 62.81 469 LYS A CA 1
ATOM 3569 C C . LYS A 1 469 ? -34.157 28.341 20.036 1.00 62.81 469 LYS A C 1
ATOM 3571 O O . LYS A 1 469 ? -33.358 29.228 19.737 1.00 62.81 469 LYS A O 1
ATOM 3576 N N . LYS A 1 470 ? -34.248 27.824 21.257 1.00 62.00 470 LYS A N 1
ATOM 3577 C CA . LYS A 1 470 ? -33.477 28.303 22.400 1.00 62.00 470 LYS A CA 1
ATOM 3578 C C . LYS A 1 470 ? -32.726 27.136 23.019 1.00 62.00 470 LYS A C 1
ATOM 3580 O O . LYS A 1 470 ? -33.331 26.148 23.425 1.00 62.00 470 LYS A O 1
ATOM 3585 N N . ARG A 1 471 ? -31.406 27.279 23.118 1.00 65.75 471 ARG A N 1
ATOM 3586 C CA . ARG A 1 471 ? -30.585 26.398 23.945 1.00 65.75 471 ARG A CA 1
ATOM 3587 C C . ARG A 1 471 ? -30.705 26.846 25.390 1.00 65.75 471 ARG A C 1
ATOM 3589 O O . ARG A 1 471 ? -30.500 28.021 25.694 1.00 65.75 471 ARG A O 1
ATOM 3596 N N . VAL A 1 472 ? -31.053 25.917 26.264 1.00 62.97 472 VAL A N 1
ATOM 3597 C CA . VAL A 1 472 ? -31.218 26.170 27.689 1.00 62.97 472 VAL A CA 1
ATOM 3598 C C . VAL A 1 472 ? -30.208 25.326 28.449 1.00 62.97 472 VAL A C 1
ATOM 3600 O O . VAL A 1 472 ? -30.075 24.137 28.174 1.00 62.97 472 VAL A O 1
ATOM 3603 N N . GLN A 1 473 ? -29.469 25.950 29.363 1.00 65.19 473 GLN A N 1
ATOM 3604 C CA . GLN A 1 473 ? -28.433 25.304 30.160 1.00 65.19 473 GLN A CA 1
ATOM 3605 C C . GLN A 1 473 ? -28.576 25.735 31.617 1.00 65.19 473 GLN A C 1
ATOM 3607 O O . GLN A 1 473 ? -28.773 26.923 31.863 1.00 65.19 473 GLN A O 1
ATOM 3612 N N . TRP A 1 474 ? -28.487 24.789 32.549 1.00 61.28 474 TRP A N 1
ATOM 3613 C CA . TRP A 1 474 ? -28.496 25.072 33.987 1.00 61.28 474 TRP A CA 1
ATOM 3614 C C . TRP A 1 474 ? -27.655 24.054 34.758 1.00 61.28 474 TRP A C 1
ATOM 3616 O O . TRP A 1 474 ? -27.479 22.918 34.299 1.00 61.28 474 TRP A O 1
ATOM 3626 N N . ASP A 1 475 ? -27.151 24.459 35.924 1.00 61.59 475 ASP A N 1
ATOM 3627 C CA . ASP A 1 475 ? -26.523 23.559 36.895 1.00 61.59 475 ASP A CA 1
ATOM 3628 C C . ASP A 1 475 ? -27.566 23.037 37.897 1.00 61.59 475 ASP A C 1
ATOM 3630 O O . ASP A 1 475 ? -27.966 23.780 38.786 1.00 61.59 475 ASP A O 1
ATOM 3634 N N . PRO A 1 476 ? -28.011 21.769 37.825 1.00 56.91 476 PRO A N 1
ATOM 3635 C CA . PRO A 1 476 ? -29.063 21.253 38.706 1.00 56.91 476 PRO A CA 1
ATOM 3636 C C . PRO A 1 476 ? -28.659 21.191 40.188 1.00 56.91 476 PRO A C 1
ATOM 3638 O O . PRO A 1 476 ? -29.520 20.994 41.044 1.00 56.91 476 PRO A O 1
ATOM 3641 N N . VAL A 1 477 ? -27.365 21.311 40.507 1.00 57.69 477 VAL A N 1
ATOM 3642 C CA . VAL A 1 477 ? -26.870 21.303 41.890 1.00 57.69 477 VAL A CA 1
ATOM 3643 C C . VAL A 1 477 ? -26.896 22.703 42.494 1.00 57.69 477 VAL A C 1
ATOM 3645 O O . VAL A 1 477 ? -27.209 22.849 43.677 1.00 57.69 477 VAL A O 1
ATOM 3648 N N . ASN A 1 478 ? -26.571 23.721 41.694 1.00 57.47 478 ASN A N 1
ATOM 3649 C CA . ASN A 1 478 ? -26.354 25.088 42.172 1.00 57.47 478 ASN A CA 1
ATOM 3650 C C . ASN A 1 478 ? -27.430 26.090 41.710 1.00 57.47 478 ASN A C 1
ATOM 3652 O O . ASN A 1 478 ? -27.540 27.170 42.288 1.00 57.47 478 ASN A O 1
ATOM 3656 N N . GLU A 1 479 ? -28.223 25.753 40.695 1.00 53.97 479 GLU A N 1
ATOM 3657 C CA . GLU A 1 479 ? -29.195 26.626 40.037 1.00 53.97 479 GLU A CA 1
ATOM 3658 C C . GLU A 1 479 ? -30.572 25.949 39.972 1.00 53.97 479 GLU A C 1
ATOM 3660 O O . GLU A 1 479 ? -30.700 24.730 39.836 1.00 53.97 479 GLU A O 1
ATOM 3665 N N . ASN A 1 480 ? -31.634 26.752 40.052 1.00 47.81 480 ASN A N 1
ATOM 3666 C CA . ASN A 1 480 ? -32.982 26.251 39.804 1.00 47.81 480 ASN A CA 1
ATOM 3667 C C . ASN A 1 480 ? -33.145 25.898 38.318 1.00 47.81 480 ASN A C 1
ATOM 3669 O O . ASN A 1 480 ? -32.540 26.556 37.464 1.00 47.81 480 ASN A O 1
ATOM 3673 N N . PRO A 1 481 ? -33.982 24.897 37.985 1.00 52.78 481 PRO A N 1
ATOM 3674 C CA . PRO A 1 481 ? -34.289 24.608 36.597 1.00 52.78 481 PRO A CA 1
ATOM 3675 C C . PRO A 1 481 ? -34.872 25.857 35.904 1.00 52.78 481 PRO A C 1
ATOM 3677 O O . PRO A 1 481 ? -35.564 26.654 36.543 1.00 52.78 481 PRO A O 1
ATOM 3680 N N . PRO A 1 482 ? -34.611 26.031 34.600 1.00 57.41 482 PRO A N 1
ATOM 3681 C CA . PRO A 1 482 ? -35.100 27.160 33.820 1.00 57.41 482 PRO A CA 1
ATOM 3682 C C . PRO A 1 482 ? -36.623 27.275 33.905 1.00 57.41 482 PRO A C 1
ATOM 3684 O O . PRO A 1 482 ? -37.328 26.275 33.758 1.00 57.41 482 PRO A O 1
ATOM 3687 N N . GLU A 1 483 ? -37.133 28.493 34.090 1.00 55.91 483 GLU A N 1
ATOM 3688 C CA . GLU A 1 483 ? -38.575 28.731 34.155 1.00 55.91 483 GLU A CA 1
ATOM 3689 C C . GLU A 1 483 ? -39.265 28.286 32.858 1.00 55.91 483 GLU A C 1
ATOM 3691 O O . GLU A 1 483 ? -38.910 28.707 31.750 1.00 55.91 483 GLU A O 1
ATOM 3696 N N . VAL A 1 484 ? -40.268 27.416 33.001 1.00 49.47 484 VAL A N 1
ATOM 3697 C CA . VAL A 1 484 ? -41.122 26.996 31.889 1.00 49.47 484 VAL A CA 1
ATOM 3698 C C . VAL A 1 484 ? -41.983 28.197 31.483 1.00 49.47 484 VAL A C 1
ATOM 3700 O O . VAL A 1 484 ? -42.603 28.803 32.361 1.00 49.47 484 VAL A O 1
ATOM 3703 N N . PRO A 1 485 ? -42.077 28.551 30.187 1.00 45.38 485 PRO A N 1
ATOM 3704 C CA . PRO A 1 485 ? -42.979 29.606 29.740 1.00 45.38 485 PRO A CA 1
ATOM 3705 C C . PRO A 1 485 ? -44.406 29.285 30.199 1.00 45.38 485 PRO A C 1
ATOM 3707 O O . PRO A 1 485 ? -45.003 28.301 29.764 1.00 45.38 485 PRO A O 1
ATOM 3710 N N . SER A 1 486 ? -44.934 30.068 31.140 1.00 34.78 486 SER A N 1
ATOM 3711 C CA . SER A 1 486 ? -46.173 29.726 31.830 1.00 34.78 486 SER A CA 1
ATOM 3712 C C . SER A 1 486 ? -47.377 29.817 30.890 1.00 34.78 486 SER A C 1
ATOM 3714 O O . SER A 1 486 ? -47.720 30.905 30.423 1.00 34.78 486 SER A O 1
ATOM 3716 N N . THR A 1 487 ? -48.109 28.720 30.719 1.00 39.38 487 THR A N 1
ATOM 3717 C CA . THR A 1 487 ? -49.554 28.786 30.476 1.00 39.38 487 THR A CA 1
ATOM 3718 C C . THR A 1 487 ? -50.267 28.057 31.604 1.00 39.38 487 THR A C 1
ATOM 3720 O O . THR A 1 487 ? -50.211 26.839 31.722 1.00 39.38 487 THR A O 1
ATOM 3723 N N . LYS A 1 488 ? -50.879 28.871 32.465 1.00 37.84 488 LYS A N 1
ATOM 3724 C CA . LYS A 1 488 ? -51.651 28.578 33.679 1.00 37.84 488 LYS A CA 1
ATOM 3725 C C . LYS A 1 488 ? -52.513 27.299 33.616 1.00 37.84 488 LYS A C 1
ATOM 3727 O O . LYS A 1 488 ? -53.695 27.384 33.292 1.00 37.84 488 LYS A O 1
ATOM 3732 N N . ALA A 1 489 ? -51.979 26.143 34.011 1.00 35.81 489 ALA A N 1
ATOM 3733 C CA . ALA A 1 489 ? -52.800 24.986 34.378 1.00 35.81 489 ALA A CA 1
ATOM 3734 C C . ALA A 1 489 ? -52.082 24.063 35.397 1.00 35.81 489 ALA A C 1
ATOM 3736 O O . ALA A 1 489 ? -50.912 23.740 35.209 1.00 35.81 489 ALA A O 1
ATOM 3737 N N . PRO A 1 490 ? -52.768 23.597 36.460 1.00 36.19 490 PRO A N 1
ATOM 3738 C CA . PRO A 1 490 ? -52.165 22.828 37.562 1.00 36.19 490 PRO A CA 1
ATOM 3739 C C . PRO A 1 490 ? -51.849 21.352 37.239 1.00 36.19 490 PRO A C 1
ATOM 3741 O O . PRO A 1 490 ? -51.195 20.675 38.021 1.00 36.19 490 PRO A O 1
ATOM 3744 N N . ILE A 1 491 ? -52.240 20.837 36.066 1.00 36.16 491 ILE A N 1
ATOM 3745 C CA . ILE A 1 491 ? -51.875 19.476 35.602 1.00 36.16 491 ILE A CA 1
ATOM 3746 C C . ILE A 1 491 ? -50.379 19.383 35.215 1.00 36.16 491 ILE A C 1
ATOM 3748 O O . ILE A 1 491 ? -49.822 18.290 35.091 1.00 36.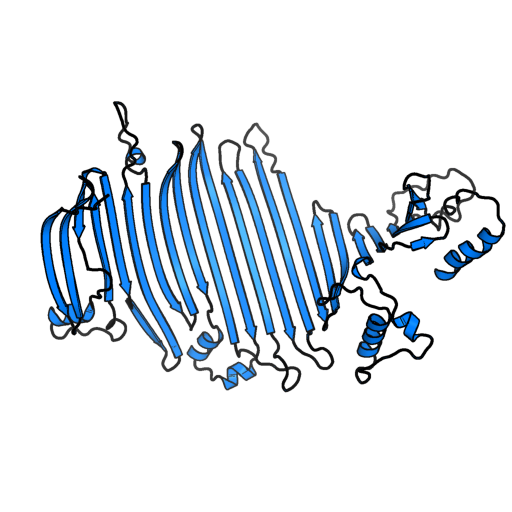16 491 ILE A O 1
ATOM 3752 N N . PHE A 1 492 ? -49.711 20.529 35.049 1.00 39.03 492 PHE A N 1
ATOM 3753 C CA . PHE A 1 492 ? -48.327 20.630 34.584 1.00 39.03 492 PHE A CA 1
ATOM 3754 C C . PHE A 1 492 ? -47.277 20.339 35.673 1.00 39.03 492 PHE A C 1
ATOM 3756 O O . PHE A 1 492 ? -46.187 19.874 35.335 1.00 39.03 492 PHE A O 1
ATOM 3763 N N . GLU A 1 493 ? -47.598 20.528 36.959 1.00 38.16 493 GLU A N 1
ATOM 3764 C CA . GLU A 1 493 ? -46.645 20.322 38.065 1.00 38.16 493 GLU A CA 1
ATOM 3765 C C . GLU A 1 493 ? -46.340 18.835 38.335 1.00 38.16 493 GLU A C 1
ATOM 3767 O O . GLU A 1 493 ? -45.201 18.494 38.648 1.00 38.16 493 GLU A O 1
ATOM 3772 N N . LEU A 1 494 ? -47.295 17.915 38.125 1.00 34.16 494 LEU A N 1
ATOM 3773 C CA . LEU A 1 494 ? -47.076 16.482 38.393 1.00 34.16 494 LEU A CA 1
ATOM 3774 C C . LEU A 1 494 ? -46.236 15.755 37.326 1.00 34.16 494 LEU A C 1
ATOM 3776 O O . LEU A 1 494 ? -45.562 14.777 37.641 1.00 34.16 494 LEU A O 1
ATOM 3780 N N . LYS A 1 495 ? -46.252 16.200 36.061 1.00 37.31 495 LYS A N 1
ATOM 3781 C CA . LYS A 1 495 ? -45.560 15.488 34.963 1.00 37.31 495 LYS A CA 1
ATOM 3782 C C . LYS A 1 495 ? -44.098 15.906 34.779 1.00 37.31 495 LYS A C 1
ATOM 3784 O O . LYS A 1 495 ? -43.300 15.090 34.330 1.00 37.31 495 LYS A O 1
ATOM 3789 N N . PHE A 1 496 ? -43.716 17.119 35.183 1.00 40.25 496 PHE A N 1
ATOM 3790 C CA . PHE A 1 496 ? -42.297 17.487 35.290 1.00 40.25 496 PHE A CA 1
ATOM 3791 C C . PHE A 1 496 ? -41.632 16.876 36.531 1.00 40.25 496 PHE A C 1
ATOM 3793 O O . PHE A 1 496 ? -40.447 16.552 36.477 1.00 40.25 496 PHE A O 1
ATOM 3800 N N . LEU A 1 497 ? -42.399 16.601 37.596 1.00 35.16 497 LEU A N 1
ATOM 3801 C CA . LEU A 1 497 ? -41.933 15.776 38.713 1.00 35.16 497 LEU A CA 1
ATOM 3802 C C . LEU A 1 497 ? -41.602 14.344 38.253 1.00 35.16 497 LEU A C 1
ATOM 3804 O O . LEU A 1 497 ? -40.612 13.779 38.702 1.00 35.16 497 LEU A O 1
ATOM 3808 N N . ALA A 1 498 ? -42.357 13.787 37.297 1.00 30.55 498 ALA A N 1
ATOM 3809 C CA . ALA A 1 498 ? -42.069 12.473 36.712 1.00 30.55 498 ALA A CA 1
ATOM 3810 C C . ALA A 1 498 ? -40.777 12.448 35.865 1.00 30.55 498 ALA A C 1
ATOM 3812 O O . ALA A 1 498 ? -40.071 11.446 35.871 1.00 30.55 498 ALA A O 1
ATOM 3813 N N . LEU A 1 49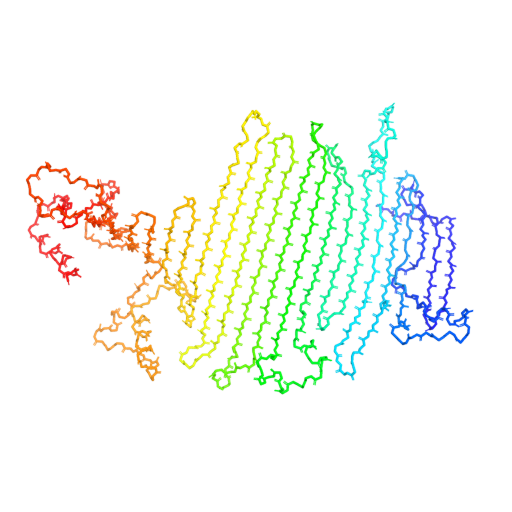9 ? -40.413 13.555 35.203 1.00 34.56 499 LEU A N 1
ATOM 3814 C CA . LEU A 1 499 ? -39.099 13.698 34.555 1.00 34.56 499 LEU A CA 1
ATOM 3815 C C . LEU A 1 499 ? -37.962 13.858 35.577 1.00 34.56 499 LEU A C 1
ATOM 3817 O O . LEU A 1 499 ? -36.854 13.430 35.299 1.00 34.56 499 LEU A O 1
ATOM 3821 N N . GLY A 1 500 ? -38.220 14.429 36.757 1.00 29.91 500 GLY A N 1
ATOM 3822 C CA . GLY A 1 500 ? -37.246 14.476 37.856 1.00 29.91 500 GLY A CA 1
ATOM 3823 C C . GLY A 1 500 ? -37.083 13.145 38.606 1.00 29.91 500 GLY A C 1
ATOM 3824 O O . GLY A 1 500 ? -35.990 12.845 39.070 1.00 29.91 500 GLY A O 1
ATOM 3825 N N . LEU A 1 501 ? -38.143 12.334 38.698 1.00 27.02 501 LEU A N 1
ATOM 3826 C CA . LEU A 1 501 ? -38.147 11.017 39.355 1.00 27.02 501 LEU A CA 1
ATOM 3827 C C . LEU A 1 501 ? -37.617 9.881 38.463 1.00 27.02 501 LEU A C 1
ATOM 3829 O O . LEU A 1 501 ? -37.188 8.865 38.992 1.00 27.02 501 LEU A O 1
ATOM 3833 N N . ALA A 1 502 ? -37.609 10.044 37.136 1.00 27.16 502 ALA A N 1
ATOM 3834 C CA . ALA A 1 502 ? -37.044 9.061 36.204 1.00 27.16 502 ALA A CA 1
ATOM 3835 C C . ALA A 1 502 ? -35.502 9.113 36.086 1.00 27.16 502 ALA A C 1
ATOM 3837 O O . ALA A 1 502 ? -34.918 8.270 35.411 1.00 27.16 502 ALA A O 1
ATOM 3838 N N . PHE A 1 503 ? -34.845 10.089 36.729 1.00 29.81 503 PHE A N 1
ATOM 3839 C CA . PHE A 1 503 ? -33.381 10.246 36.771 1.00 29.81 503 PHE A CA 1
ATOM 3840 C C . PHE A 1 503 ? -32.815 10.247 38.210 1.00 29.81 503 PHE A C 1
ATOM 3842 O O . PHE A 1 503 ? -31.733 10.794 38.434 1.00 29.81 503 PHE A O 1
ATOM 3849 N N . ALA A 1 504 ? -33.539 9.665 39.175 1.00 24.89 504 ALA A N 1
ATOM 3850 C CA . ALA A 1 504 ? -33.073 9.441 40.548 1.00 24.89 504 ALA A CA 1
ATOM 3851 C C . ALA A 1 504 ? -32.618 7.993 40.759 1.00 24.89 504 ALA A C 1
ATOM 3853 O O . ALA A 1 504 ? -33.333 7.087 40.276 1.00 24.89 504 ALA A O 1
#

Sequence (504 aa):
MQRTTSVSLGLISELTVAGETVNLILEKIEDRNVTVYRGGMIAGQRLYVVALLEELIPELDAPDSIQNLAITKMAVELRPDKGAFSFEAAIENAWSITLDSGPTLSIQQLALSVSSVKSSGSTNGSQQNTAESLSQQRKLSFEGLFELFGGEFAVKVAHQFSSQSGKIASQWGFSATAQNISITEVIKAFGFSQDKLDEYGLRNLVVSLAFALQQTRYQENSTQIVESRYTFEGSMDWDTGISLVPGEETLQIQAAIEISKTSSQGSGGTSTTLKGAIAGTVKASIPFFDTLQLSVIYTFSRTSSTSSSGRSSQALANRTGELIFQLQISTLLLSAVYTNINNRKLLRFSVSLINGNNNPTIGDLIAYIVSVYDSSITDFELDPPWDEFAKQEIALDKFSLEIDLTNKSITISYKATLNVLIAKVSNVGLSYQFGTKSSQVSTQQNNARTASNKKIAIAVDLSIPGQPKKRVQWDPVNENPPEVPSTKAPIFELKFLALGLAFA

Radius of gyration: 36.36 Å; chains: 1; bounding box: 85×69×99 Å

Secondary structure (DSSP, 8-state):
-----EEEEEEEEEEEETTEEEEEEEEEEEETTEEEEEEEEPTT--EEHHHHHHHHSTT----GGGTT-EEEEEEEEEEGGGTEEEEEEEEEEEEEEE-TTS-EEEEEEEEEEEEEE--S---SS-----TTTT-TEEEEEEEEEEEETTEEEEEEEEEEEEEETTEEEEEEEEEEEEEEEEHHHHHHHTT--HHHHHHTT-SEEEEEEEEEEEEEEEEETTEEEEEEEEEEEEEEEEEEEEESSTTSPEEEEEEEEEEEEEEEEETTEEEEEEEEEEEEEEEEEETTEEEEEEEEEEEEEEEEE---SSS----EEEEEEEEEEEEEETTEEEEEEEEEETTEEEEEEEEEESS-SSPPBHHHHHHHHHHHH-TT-SS--PPTTHHHHHTSB--GGGEEEEEETTTTEEEEEE---EEETTEEEEEEEEEEEPPPTT------STT-SS--S-EEEEEEEEE-TTS--EEEEE-TTTSPPPPP-----TTHHHHHHHHHHTT-

Foldseek 3Di:
DDFDKDWPDKDWDWDAFPNFIWIWIWTWIQGPNWTKTKTDTDAQGKDQPVRVVCVVPPPPPDDPFRRRKIWRDWMWMDGVVFRKIKTKTKIASRGWDDQPPADIKTFGMKMKIKIATQDPPDDDDDDDPDVLNRGAWIKIKIKTWIDALNWIKIWMWMWTWHDDPNKTKIKIKIKIKIFFRWVLRVVVSVPDDCVVQLVQLSNTKTKIKMWMKMWMWIDDPNKIKIKIKIKIKMKIWGFRNDAQDPPAGGWIKIKIKIKMKIWMQIQQGIKIKIWMKIKIKIWHDHPLFNIWIKMKMKIKMKIWTWGPPDDDTDIDIWIKIKIWIWIDTRFKIWIWIWIQGPNWTKIKIAIDGNDDPFAQFLLNVVCVVVCVVDVVCPDDADPPPCNVNRRHGDNSVQWMWMATPPQGKIKTKGQDQDDDPFKTWGIKMKMKGDQDPPDDDPPDDPDFDPDDSIFIKIWTFIDGVPDPTDIDMDGVRGDDGDDDPDDDDPVVVVVVVVVVVVVD